Protein 6I6M (pdb70)

B-factor: mean 17.36, std 9.12, range [6.07, 69.76]

GO terms:
  GO:0008168 methyltransferase activity (F, IDA)
  GO:0009708 benzyl isoquinoline alkaloid biosynthetic process (P, IDA)
  GO:0030762 tetrahydrocolumbamine 2-O-methyltransferase activity (F, EXP)
  GO:0030777 (S)-scoulerine 9-O-methyltransferase activity (F, EXP)

CATH classification: 3.40.50.150

Radius of gyration: 28.31 Å; Cα contacts (8 Å, |Δi|>4): 1415; chains: 2; bounding box: 84×46×71 Å

Structure (mmCIF, N/CA/C/O backbone):
data_6I6M
#
_entry.id   6I6M
#
_cell.length_a   68.868
_cell.length_b   76.617
_cell.length_c   77.158
_cell.angle_alpha   90.00
_cell.angle_beta   101.55
_cell.angle_gamma   90.00
#
_symmetry.space_group_name_H-M   'P 1 21 1'
#
loop_
_entity.id
_entity.type
_entity.pdbx_description
1 polymer 'O-methyltransferase 1'
2 non-polymer (13aS)-3,10-dimethoxy-5,8,13,13a-tetrahydro-6H-isoquino[3,2-a]isoquinoline-2,9-diol
3 non-polymer S-ADENOSYL-L-HOMOCYSTEINE
4 water water
#
loop_
_atom_site.group_PDB
_atom_site.id
_atom_site.type_symbol
_atom_site.label_atom_id
_atom_site.label_alt_id
_atom_site.label_comp_id
_atom_site.label_asym_id
_atom_site.label_entity_id
_atom_site.label_seq_id
_atom_site.pdbx_PDB_ins_code
_atom_site.Cartn_x
_atom_site.Cartn_y
_atom_site.Cartn_z
_atom_site.occupancy
_atom_site.B_iso_or_equiv
_atom_site.auth_seq_id
_atom_site.auth_comp_id
_atom_site.auth_asym_id
_atom_site.auth_atom_id
_atom_site.pdbx_PDB_model_num
ATOM 1 N N A VAL A 1 36 ? -8.705 6.264 42.132 0.30 39.99 33 VAL A N 1
ATOM 2 N N B VAL A 1 36 ? -8.716 6.165 42.189 0.30 25.63 33 VAL A N 1
ATOM 3 C CA A VAL A 1 36 ? -8.909 5.523 40.860 0.30 37.84 33 VAL A CA 1
ATOM 4 C CA B VAL A 1 36 ? -8.924 5.459 40.912 0.30 24.69 33 VAL A CA 1
ATOM 5 C C A VAL A 1 36 ? -10.235 4.763 40.926 0.50 39.42 33 VAL A C 1
ATOM 6 C C B VAL A 1 36 ? -10.268 4.726 40.939 0.50 29.31 33 VAL A C 1
ATOM 7 O O A VAL A 1 36 ? -10.485 4.097 41.964 0.50 56.35 33 VAL A O 1
ATOM 8 O O B VAL A 1 36 ? -10.613 4.064 41.961 0.50 27.33 33 VAL A O 1
ATOM 15 N N . CYS A 1 37 ? -11.005 4.804 39.830 1.00 30.48 34 CYS A N 1
ATOM 16 C CA . CYS A 1 37 ? -12.302 4.128 39.692 1.00 22.27 34 CYS A CA 1
ATOM 17 C C . CYS A 1 37 ? -12.185 3.030 38.617 1.00 15.65 34 CYS A C 1
ATOM 18 O O . CYS A 1 37 ? -11.953 3.338 37.406 1.00 16.70 34 CYS A O 1
ATOM 21 N N . TYR A 1 38 ? -12.435 1.762 38.996 1.00 14.79 35 TYR A N 1
ATOM 22 C CA . TYR A 1 38 ? -12.421 0.656 38.000 1.00 12.77 35 TYR A CA 1
ATOM 23 C C . TYR A 1 38 ? -13.318 1.026 36.799 1.00 12.23 35 TYR A C 1
ATOM 24 O O . TYR A 1 38 ? -12.907 0.751 35.659 1.00 12.57 35 TYR A O 1
ATOM 33 N N . LEU A 1 39 ? -14.556 1.526 37.022 1.00 12.71 36 LEU A N 1
ATOM 34 C CA . LEU A 1 39 ? -15.554 1.721 35.935 1.00 13.29 36 LEU A CA 1
ATOM 35 C C . LEU A 1 39 ? -15.316 3.010 35.118 1.00 14.25 36 LEU A C 1
ATOM 36 O O . LEU A 1 39 ? -16.024 3.232 34.160 1.00 15.95 36 LEU A O 1
ATOM 41 N N A SER A 1 40 ? -14.301 3.780 35.466 0.50 14.88 37 SER A N 1
ATOM 42 N N B SER A 1 40 ? -14.271 3.783 35.399 0.50 15.69 37 SER A N 1
ATOM 43 C CA A SER A 1 40 ? -13.747 4.790 34.540 0.50 16.75 37 SER A CA 1
ATOM 44 C CA B SER A 1 40 ? -13.779 4.806 34.437 0.50 18.31 37 SER A CA 1
ATOM 45 C C A SER A 1 40 ? -12.706 4.092 33.648 0.50 15.03 37 SER A C 1
ATOM 46 C C B SER A 1 40 ? -12.609 4.197 33.632 0.50 16.34 37 SER A C 1
ATOM 47 O O A SER A 1 40 ? -12.770 4.204 32.377 0.50 19.04 37 SER A O 1
ATOM 48 O O B SER A 1 40 ? -12.499 4.435 32.360 0.50 16.16 37 SER A O 1
ATOM 53 N N . GLU A 1 41 ? -11.780 3.366 34.264 1.00 13.67 38 GLU A N 1
ATOM 54 C CA . GLU A 1 41 ? -10.636 2.751 33.539 1.00 13.32 38 GLU A CA 1
ATOM 55 C C . GLU A 1 41 ? -11.057 1.605 32.605 1.00 12.23 38 GLU A C 1
ATOM 56 O O . GLU A 1 41 ? -10.290 1.323 31.628 1.00 13.85 38 GLU A O 1
ATOM 62 N N . THR A 1 42 ? -12.220 0.983 32.806 1.00 11.77 39 THR A N 1
ATOM 63 C CA . THR A 1 42 ? -12.717 -0.015 31.827 1.00 11.57 39 THR A CA 1
ATOM 64 C C . THR A 1 42 ? -12.796 0.601 30.421 1.00 11.03 39 THR A C 1
ATOM 65 O O . THR A 1 42 ? -12.574 -0.108 29.411 1.00 11.41 39 THR A O 1
ATOM 69 N N . ALA A 1 43 ? -13.190 1.878 30.311 1.00 10.95 40 ALA A N 1
ATOM 70 C CA . ALA A 1 43 ? -13.330 2.550 29.005 1.00 12.29 40 ALA A CA 1
ATOM 71 C C . ALA A 1 43 ? -11.934 2.763 28.384 1.00 11.53 40 ALA A C 1
ATOM 72 O O . ALA A 1 43 ? -11.672 2.409 27.187 1.00 15.31 40 ALA A O 1
ATOM 74 N N . ASN A 1 44 ? -11.001 3.262 29.166 1.00 11.37 41 ASN A N 1
ATOM 75 C CA . ASN A 1 44 ? -9.647 3.597 28.653 1.00 11.76 41 ASN A CA 1
ATOM 76 C C . ASN A 1 44 ? -8.945 2.321 28.153 1.00 11.13 41 ASN A C 1
ATOM 77 O O . ASN A 1 44 ? -8.306 2.349 27.104 1.00 15.05 41 ASN A O 1
ATOM 82 N N . LEU A 1 45 ? -8.996 1.254 28.938 1.00 10.30 42 LEU A N 1
ATOM 83 C CA . LEU A 1 45 ? -8.251 0.016 28.626 1.00 10.61 42 LEU A CA 1
ATOM 84 C C . LEU A 1 45 ? -9.013 -0.883 27.627 1.00 9.73 42 LEU A C 1
ATOM 85 O O . LEU A 1 45 ? -8.386 -1.532 26.751 1.00 10.47 42 LEU A O 1
ATOM 90 N N . GLY A 1 46 ? -10.351 -0.953 27.736 1.00 9.36 43 GLY A N 1
ATOM 91 C CA . GLY A 1 46 ? -11.094 -1.898 26.902 1.00 9.72 43 GLY A CA 1
ATOM 92 C C . GLY A 1 46 ? -11.226 -1.500 25.453 1.00 9.85 43 GLY A C 1
ATOM 93 O O . GLY A 1 46 ? -11.466 -2.372 24.584 1.00 10.25 43 GLY A O 1
ATOM 94 N N . LYS A 1 47 ? -11.031 -0.211 25.122 1.00 9.93 44 LYS A N 1
ATOM 95 C CA . LYS A 1 47 ? -11.109 0.237 23.711 1.00 10.11 44 LYS A CA 1
ATOM 96 C C . LYS A 1 47 ? -9.851 -0.143 22.933 1.00 9.49 44 LYS A C 1
ATOM 97 O O . LYS A 1 47 ? -9.869 -0.072 21.688 1.00 9.83 44 LYS A O 1
ATOM 103 N N . LEU A 1 48 ? -8.745 -0.501 23.618 1.00 9.81 45 LEU A N 1
ATOM 104 C CA . LEU A 1 48 ? -7.429 -0.640 22.926 1.00 9.09 45 LEU A CA 1
ATOM 105 C C . LEU A 1 48 ? -7.494 -1.738 21.845 1.00 8.83 45 LEU A C 1
ATOM 106 O O . LEU A 1 48 ? -6.936 -1.522 20.733 1.00 9.49 45 LEU A O 1
ATOM 111 N N . ILE A 1 49 ? -8.123 -2.908 22.128 1.00 9.14 46 ILE A N 1
ATOM 112 C CA . ILE A 1 49 ? -8.193 -3.985 21.090 1.00 9.37 46 ILE A CA 1
ATOM 113 C C . ILE A 1 49 ? -9.233 -3.626 20.025 1.00 9.27 46 ILE A C 1
ATOM 114 O O . ILE A 1 49 ? -9.145 -4.058 18.845 1.00 10.46 46 ILE A O 1
ATOM 119 N N . CYS A 1 50 ? -10.300 -2.892 20.435 1.00 9.41 47 CYS A N 1
ATOM 120 C CA . CYS A 1 50 ? -11.462 -2.653 19.547 1.00 9.25 47 CYS A CA 1
ATOM 121 C C . CYS A 1 50 ? -11.112 -1.698 18.395 1.00 9.00 47 CYS A C 1
ATOM 122 O O . CYS A 1 50 ? -11.502 -1.958 17.223 1.00 10.46 47 CYS A O 1
ATOM 125 N N . ILE A 1 51 ? -10.406 -0.590 18.695 1.00 9.57 48 ILE A N 1
ATOM 126 C CA . ILE A 1 51 ? -10.152 0.465 17.670 1.00 9.57 48 ILE A CA 1
ATOM 127 C C . ILE A 1 51 ? -9.409 -0.107 16.438 1.00 9.46 48 ILE A C 1
ATOM 128 O O . ILE A 1 51 ? -9.837 0.113 15.310 1.00 9.68 48 ILE A O 1
ATOM 133 N N . PRO A 1 52 ? -8.255 -0.823 16.586 1.00 9.36 49 PRO A N 1
ATOM 134 C CA . PRO A 1 52 ? -7.548 -1.317 15.399 1.00 9.33 49 PRO A CA 1
ATOM 135 C C . PRO A 1 52 ? -8.379 -2.283 14.572 1.00 9.12 49 PRO A C 1
ATOM 136 O O . PRO A 1 52 ? -8.226 -2.342 13.343 1.00 9.57 49 PRO A O 1
ATOM 140 N N . MET A 1 53 ? -9.202 -3.132 15.217 1.00 9.53 50 MET A N 1
ATOM 141 C CA . MET A 1 53 ? -10.008 -4.138 14.469 1.00 9.42 50 MET A CA 1
ATOM 142 C C . MET A 1 53 ? -11.173 -3.447 13.715 1.00 8.80 50 MET A C 1
ATOM 143 O O . MET A 1 53 ? -11.511 -3.849 12.575 1.00 9.47 50 MET A O 1
ATOM 148 N N . ALA A 1 54 ? -11.772 -2.393 14.308 1.00 9.14 51 ALA A N 1
ATOM 149 C CA . ALA A 1 54 ? -12.775 -1.582 13.585 1.00 8.94 51 ALA A CA 1
ATOM 150 C C . ALA A 1 54 ? -12.114 -0.876 12.399 1.00 8.96 51 ALA A C 1
ATOM 151 O O . ALA A 1 54 ? -12.708 -0.776 11.309 1.00 9.17 51 ALA A O 1
ATOM 153 N N . LEU A 1 55 ? -10.900 -0.342 12.612 1.00 8.77 52 LEU A N 1
ATOM 154 C CA . LEU A 1 55 ? -10.165 0.354 11.516 1.00 8.50 52 LEU A CA 1
ATOM 155 C C . LEU A 1 55 ? -9.869 -0.629 10.366 1.00 8.15 52 LEU A C 1
ATOM 156 O O . LEU A 1 55 ? -10.089 -0.291 9.186 1.00 9.16 52 LEU A O 1
ATOM 161 N N . ARG A 1 56 ? -9.408 -1.860 10.667 1.00 8.77 53 ARG A N 1
ATOM 162 C CA . ARG A 1 56 ? -9.136 -2.849 9.608 1.00 8.63 53 ARG A CA 1
ATOM 163 C C . ARG A 1 56 ? -10.419 -3.135 8.813 1.00 8.98 53 ARG A C 1
ATOM 164 O O . ARG A 1 56 ? -10.361 -3.169 7.585 1.00 9.42 53 ARG A O 1
ATOM 172 N N . ALA A 1 57 ? -11.565 -3.330 9.504 1.00 8.41 54 ALA A N 1
ATOM 173 C CA . ALA A 1 57 ? -12.836 -3.614 8.794 1.00 9.02 54 ALA A CA 1
ATOM 174 C C . ALA A 1 57 ? -13.182 -2.441 7.854 1.00 8.98 54 ALA A C 1
ATOM 175 O O . ALA A 1 57 ? -13.594 -2.676 6.706 1.00 9.67 54 ALA A O 1
ATOM 177 N N . ALA A 1 58 ? -13.052 -1.207 8.348 1.00 8.67 55 ALA A N 1
ATOM 178 C CA . ALA A 1 58 ? -13.394 -0.023 7.533 1.00 9.23 55 ALA A CA 1
ATOM 179 C C . ALA A 1 58 ? -12.485 0.072 6.284 1.00 9.14 55 ALA A C 1
ATOM 180 O O . ALA A 1 58 ? -12.957 0.410 5.188 1.00 10.43 55 ALA A O 1
ATOM 182 N N . MET A 1 59 ? -11.166 -0.217 6.441 1.00 9.18 56 MET A N 1
ATOM 183 C CA . MET A 1 59 ? -10.251 -0.243 5.270 1.00 9.93 56 MET A CA 1
ATOM 184 C C . MET A 1 59 ? -10.695 -1.371 4.297 1.00 11.23 56 MET A C 1
ATOM 185 O O . MET A 1 59 ? -10.731 -1.134 3.079 1.00 12.81 56 MET A O 1
ATOM 190 N N . GLU A 1 60 ? -10.974 -2.594 4.780 1.00 10.71 57 GLU A N 1
ATOM 191 C CA . GLU A 1 60 ? -11.349 -3.713 3.870 1.00 11.99 57 GLU A CA 1
ATOM 192 C C . GLU A 1 60 ? -12.658 -3.435 3.110 1.00 12.38 57 GLU A C 1
ATOM 193 O O . GLU A 1 60 ? -12.817 -3.879 1.978 1.00 16.73 57 GLU A O 1
ATOM 199 N N . LEU A 1 61 ? -13.556 -2.642 3.729 1.00 11.43 58 LEU A N 1
ATOM 200 C CA . LEU A 1 61 ? -14.846 -2.220 3.119 1.00 12.17 58 LEU A CA 1
ATOM 201 C C . LEU A 1 61 ? -14.696 -0.949 2.268 1.00 14.50 58 LEU A C 1
ATOM 202 O O . LEU A 1 61 ? -15.706 -0.490 1.691 1.00 16.03 58 LEU A O 1
ATOM 207 N N . ASN A 1 62 ? -13.497 -0.385 2.156 1.00 12.82 59 ASN A N 1
ATOM 208 C CA A ASN A 1 62 ? -13.123 0.840 1.368 0.50 14.39 59 ASN A CA 1
ATOM 209 C CA B ASN A 1 62 ? -13.247 0.805 1.261 0.50 12.77 59 ASN A CA 1
ATOM 210 C C . ASN A 1 62 ? -13.956 2.082 1.762 1.00 11.90 59 ASN A C 1
ATOM 211 O O . ASN A 1 62 ? -14.287 2.958 0.963 1.00 12.64 59 ASN A O 1
ATOM 220 N N . VAL A 1 63 ? -14.212 2.182 3.068 1.00 10.31 60 VAL A N 1
ATOM 221 C CA . VAL A 1 63 ? -15.096 3.263 3.590 1.00 9.42 60 VAL A CA 1
ATOM 222 C C . VAL A 1 63 ? -14.514 4.647 3.300 1.00 8.99 60 VAL A C 1
ATOM 223 O O . VAL A 1 63 ? -15.283 5.568 2.932 1.00 10.00 60 VAL A O 1
ATOM 227 N N . PHE A 1 64 ? -13.218 4.841 3.492 1.00 9.50 61 PHE A N 1
ATOM 228 C CA . PHE A 1 64 ? -12.621 6.185 3.392 1.00 10.52 61 PHE A CA 1
ATOM 229 C C . PHE A 1 64 ? -12.684 6.667 1.905 1.00 10.49 61 PHE A C 1
ATOM 230 O O . PHE A 1 64 ? -13.060 7.825 1.666 1.00 12.55 61 PHE A O 1
ATOM 238 N N . GLN A 1 65 ? -12.300 5.809 0.948 1.00 12.14 62 GLN A N 1
ATOM 239 C CA . GLN A 1 65 ? -12.382 6.145 -0.524 1.00 11.96 62 GLN A CA 1
ATOM 240 C C . GLN A 1 65 ? -13.875 6.417 -0.876 1.00 11.84 62 GLN A C 1
ATOM 241 O O . GLN A 1 65 ? -14.151 7.364 -1.642 1.00 13.52 62 GLN A O 1
ATOM 247 N N . LEU A 1 66 ? -14.837 5.645 -0.348 1.00 12.42 63 LEU A N 1
ATOM 248 C CA . LEU A 1 66 ? -16.278 5.828 -0.683 1.00 11.36 63 LEU A CA 1
ATOM 249 C C . LEU A 1 66 ? -16.727 7.189 -0.190 1.00 11.86 63 LEU A C 1
ATOM 250 O O . LEU A 1 66 ? -17.407 7.884 -1.005 1.00 13.78 63 LEU A O 1
ATOM 255 N N . ILE A 1 67 ? -16.372 7.609 1.045 1.00 11.67 64 ILE A N 1
ATOM 256 C CA . ILE A 1 67 ? -16.706 8.974 1.510 1.00 12.67 64 ILE A CA 1
ATOM 257 C C . ILE A 1 67 ? -16.062 9.995 0.526 1.00 13.09 64 ILE A C 1
ATOM 258 O O . ILE A 1 67 ? -16.749 10.923 0.039 1.00 14.34 64 ILE A O 1
ATOM 263 N N . SER A 1 68 ? -14.787 9.808 0.163 1.00 13.19 65 SER A N 1
ATOM 264 C CA . SER A 1 68 ? -14.007 10.770 -0.681 1.00 12.07 65 SER A CA 1
ATOM 265 C C . SER A 1 68 ? -14.686 10.976 -2.070 1.00 13.84 65 SER A C 1
ATOM 266 O O . SER A 1 68 ? -14.590 12.062 -2.632 1.00 14.83 65 SER A O 1
ATOM 269 N N . LYS A 1 69 ? -15.366 9.968 -2.632 1.00 13.69 66 LYS A N 1
ATOM 270 C CA . LYS A 1 69 ? -16.015 10.068 -3.958 1.00 14.70 66 LYS A CA 1
ATOM 271 C C . LYS A 1 69 ? -17.266 10.965 -3.931 1.00 15.66 66 LYS A C 1
ATOM 272 O O . LYS A 1 69 ? -17.694 11.377 -5.013 1.00 18.43 66 LYS A O 1
ATOM 278 N N . PHE A 1 70 ? -17.806 11.301 -2.777 1.00 13.48 67 PHE A N 1
ATOM 279 C CA . PHE A 1 70 ? -18.843 12.358 -2.621 1.00 14.79 67 PHE A CA 1
ATOM 280 C C . PHE A 1 70 ? -18.198 13.767 -2.625 1.00 16.20 67 PHE A C 1
ATOM 281 O O . PHE A 1 70 ? -18.904 14.791 -2.655 1.00 20.66 67 PHE A O 1
ATOM 289 N N . GLY A 1 71 ? -16.872 13.841 -2.559 1.00 17.50 68 GLY A N 1
ATOM 290 C CA . GLY A 1 71 ? -16.064 15.073 -2.357 1.00 15.24 68 GLY A CA 1
ATOM 291 C C . GLY A 1 71 ? -15.236 14.927 -1.084 1.00 14.59 68 GLY A C 1
ATOM 292 O O . GLY A 1 71 ? -15.702 14.342 -0.082 1.00 15.27 68 GLY A O 1
ATOM 293 N N . THR A 1 72 ? -13.997 15.426 -1.072 1.00 15.03 69 THR A N 1
ATOM 294 C CA . THR A 1 72 ? -13.097 15.264 0.113 1.00 13.37 69 THR A CA 1
ATOM 295 C C . THR A 1 72 ? -13.630 15.965 1.386 1.00 14.92 69 THR A C 1
ATOM 296 O O . THR A 1 72 ? -13.330 15.460 2.506 1.00 17.70 69 THR A O 1
ATOM 300 N N . ASP A 1 73 ? -14.465 17.023 1.218 1.00 15.16 70 ASP A N 1
ATOM 301 C CA . ASP A 1 73 ? -15.113 17.780 2.343 1.00 15.43 70 ASP A CA 1
ATOM 302 C C . ASP A 1 73 ? -16.501 17.200 2.711 1.00 12.21 70 ASP A C 1
ATOM 303 O O . ASP A 1 73 ? -17.209 17.776 3.586 1.00 14.42 70 ASP A O 1
ATOM 308 N N . ALA A 1 74 ? -16.935 16.167 2.031 1.00 12.18 71 ALA A N 1
ATOM 309 C CA . ALA A 1 74 ? -18.311 15.672 2.216 1.00 11.81 71 ALA A CA 1
ATOM 310 C C . ALA A 1 74 ? -18.516 15.045 3.590 1.00 10.80 71 ALA A C 1
ATOM 311 O O . ALA A 1 74 ? -17.604 14.467 4.217 1.00 14.40 71 ALA A O 1
ATOM 313 N N A LYS A 1 75 ? -19.760 15.167 4.059 0.50 11.71 72 LYS A N 1
ATOM 314 N N B LYS A 1 75 ? -19.752 15.113 4.094 0.50 11.30 72 LYS A N 1
ATOM 315 C CA A LYS A 1 75 ? -20.290 14.542 5.291 0.50 10.82 72 LYS A CA 1
ATOM 316 C CA B LYS A 1 75 ? -20.172 14.505 5.384 0.50 10.26 72 LYS A CA 1
ATOM 317 C C A LYS A 1 75 ? -21.444 13.640 4.848 0.50 12.31 72 LYS A C 1
ATOM 318 C C B LYS A 1 75 ? -21.433 13.672 5.083 0.50 10.75 72 LYS A C 1
ATOM 319 O O A LYS A 1 75 ? -22.405 14.142 4.172 0.50 13.30 72 LYS A O 1
ATOM 320 O O B LYS A 1 75 ? -22.462 14.284 4.759 0.50 11.58 72 LYS A O 1
ATOM 331 N N . VAL A 1 76 ? -21.323 12.329 5.081 1.00 10.29 73 VAL A N 1
ATOM 332 C CA . VAL A 1 76 ? -22.328 11.392 4.513 1.00 11.96 73 VAL A CA 1
ATOM 333 C C . VAL A 1 76 ? -22.704 10.316 5.525 1.00 11.86 73 VAL A C 1
ATOM 334 O O . VAL A 1 76 ? -21.924 9.933 6.421 1.00 11.17 73 VAL A O 1
ATOM 338 N N . SER A 1 77 ? -23.933 9.844 5.415 1.00 11.44 74 SER A N 1
ATOM 339 C CA . SER A 1 77 ? -24.475 8.826 6.362 1.00 12.40 74 SER A CA 1
ATOM 340 C C . SER A 1 77 ? -23.970 7.410 6.066 1.00 10.45 74 SER A C 1
ATOM 341 O O . SER A 1 77 ? -23.540 7.104 4.922 1.00 10.76 74 SER A O 1
ATOM 344 N N . ALA A 1 78 ? -24.147 6.519 7.041 1.00 11.46 75 ALA A N 1
ATOM 345 C CA . ALA A 1 78 ? -23.870 5.082 6.822 1.00 11.97 75 ALA A CA 1
ATOM 346 C C . ALA A 1 78 ? -24.692 4.524 5.660 1.00 11.10 75 ALA A C 1
ATOM 347 O O . ALA A 1 78 ? -24.149 3.714 4.869 1.00 11.79 75 ALA A O 1
ATOM 349 N N . SER A 1 79 ? -25.976 4.899 5.548 1.00 11.57 76 SER A N 1
ATOM 350 C CA A SER A 1 79 ? -26.779 4.371 4.392 0.50 12.41 76 SER A CA 1
ATOM 351 C CA B SER A 1 79 ? -26.814 4.444 4.394 0.50 12.80 76 SER A CA 1
ATOM 352 C C . SER A 1 79 ? -26.244 4.871 3.011 1.00 11.81 76 SER A C 1
ATOM 353 O O . SER A 1 79 ? -26.232 4.102 2.061 1.00 12.54 76 SER A O 1
ATOM 358 N N . GLU A 1 80 ? -25.808 6.127 2.931 1.00 12.33 77 GLU A N 1
ATOM 359 C CA . GLU A 1 80 ? -25.233 6.679 1.677 1.00 12.78 77 GLU A CA 1
ATOM 360 C C . GLU A 1 80 ? -23.946 5.889 1.359 1.00 11.87 77 GLU A C 1
ATOM 361 O O . GLU A 1 80 ? -23.731 5.533 0.212 1.00 13.55 77 GLU A O 1
ATOM 367 N N . ILE A 1 81 ? -23.088 5.633 2.334 1.00 10.57 78 ILE A N 1
ATOM 368 C CA . ILE A 1 81 ? -21.833 4.866 2.106 1.00 11.29 78 ILE A CA 1
ATOM 369 C C . ILE A 1 81 ? -22.172 3.429 1.648 1.00 11.15 78 ILE A C 1
ATOM 370 O O . ILE A 1 81 ? -21.613 2.919 0.662 1.00 12.53 78 ILE A O 1
ATOM 375 N N . ALA A 1 82 ? -23.094 2.758 2.363 1.00 11.41 79 ALA A N 1
ATOM 376 C CA . ALA A 1 82 ? -23.484 1.372 2.017 1.00 12.32 79 ALA A CA 1
ATOM 377 C C . ALA A 1 82 ? -24.074 1.271 0.598 1.00 11.89 79 ALA A C 1
ATOM 378 O O . ALA A 1 82 ? -23.925 0.233 -0.059 1.00 13.33 79 ALA A O 1
ATOM 380 N N . SER A 1 83 ? -24.766 2.329 0.128 1.00 12.97 80 SER A N 1
ATOM 381 C CA . SER A 1 83 ? -25.396 2.331 -1.209 1.00 14.01 80 SER A CA 1
ATOM 382 C C . SER A 1 83 ? -24.342 2.181 -2.328 1.00 14.79 80 SER A C 1
ATOM 383 O O . SER A 1 83 ? -24.711 1.791 -3.466 1.00 17.54 80 SER A O 1
ATOM 386 N N . LYS A 1 84 ? -23.080 2.464 -2.028 1.00 14.18 81 LYS A N 1
ATOM 387 C CA . LYS A 1 84 ? -21.926 2.368 -2.963 1.00 15.47 81 LYS A CA 1
ATOM 388 C C . LYS A 1 84 ? -21.143 1.059 -2.820 1.00 16.11 81 LYS A C 1
ATOM 389 O O . LYS A 1 84 ? -20.065 0.941 -3.455 1.00 21.17 81 LYS A O 1
ATOM 395 N N . MET A 1 85 ? -21.623 0.129 -2.012 1.00 15.06 82 MET A N 1
ATOM 396 C CA . MET A 1 85 ? -21.019 -1.204 -1.828 1.00 15.01 82 MET A CA 1
ATOM 397 C C . MET A 1 85 ? -21.940 -2.219 -2.548 1.00 17.69 82 MET A C 1
ATOM 398 O O . MET A 1 85 ? -22.977 -2.672 -2.009 1.00 17.44 82 MET A O 1
ATOM 403 N N . PRO A 1 86 ? -21.626 -2.679 -3.766 1.00 20.23 83 PRO A N 1
ATOM 404 C CA . PRO A 1 86 ? -22.474 -3.689 -4.415 1.00 19.69 83 PRO A CA 1
ATOM 405 C C . PRO A 1 86 ? -22.682 -4.986 -3.609 1.00 18.88 83 PRO A C 1
ATOM 406 O O . PRO A 1 86 ? -23.735 -5.587 -3.757 1.00 20.22 83 PRO A O 1
ATOM 410 N N . ASN A 1 87 ? -21.753 -5.369 -2.747 1.00 17.71 84 ASN A N 1
ATOM 411 C CA . ASN A 1 87 ? -21.861 -6.597 -1.950 1.00 20.60 84 ASN A CA 1
ATOM 412 C C . ASN A 1 87 ? -22.991 -6.470 -0.924 1.00 20.21 84 ASN A C 1
ATOM 413 O O . ASN A 1 87 ? -23.414 -7.540 -0.436 1.00 26.01 84 ASN A O 1
ATOM 418 N N . ALA A 1 88 ? -23.331 -5.241 -0.486 1.00 16.81 85 ALA A N 1
ATOM 419 C CA . ALA A 1 88 ? -24.354 -4.996 0.556 1.00 18.87 85 ALA A CA 1
ATOM 420 C C . ALA A 1 88 ? -25.769 -4.823 -0.050 1.00 16.70 85 ALA A C 1
ATOM 421 O O . ALA A 1 88 ? -26.742 -4.615 0.721 1.00 18.85 85 ALA A O 1
ATOM 423 N N . LYS A 1 89 ? -25.958 -4.919 -1.361 1.00 16.81 86 LYS A N 1
ATOM 424 C CA . LYS A 1 89 ? -27.204 -4.427 -1.963 1.00 17.67 86 LYS A CA 1
ATOM 425 C C . LYS A 1 89 ? -28.424 -5.276 -1.623 1.00 17.59 86 LYS A C 1
ATOM 426 O O . LYS A 1 89 ? -29.557 -4.747 -1.789 1.00 18.96 86 LYS A O 1
ATOM 432 N N . ASN A 1 90 ? -28.257 -6.515 -1.190 1.00 19.04 87 ASN A N 1
ATOM 433 C CA . ASN A 1 90 ? -29.383 -7.390 -0.756 1.00 18.20 87 ASN A CA 1
ATOM 434 C C . ASN A 1 90 ? -29.396 -7.593 0.765 1.00 18.43 87 ASN A C 1
ATOM 435 O O . ASN A 1 90 ? -30.035 -8.599 1.242 1.00 19.61 87 ASN A O 1
ATOM 440 N N . ASN A 1 91 ? -28.777 -6.683 1.536 1.00 17.46 88 ASN A N 1
ATOM 441 C CA . ASN A 1 91 ? -28.657 -6.729 3.006 1.00 14.48 88 ASN A CA 1
ATOM 442 C C . ASN A 1 91 ? -29.344 -5.492 3.591 1.00 12.85 88 ASN A C 1
ATOM 443 O O . ASN A 1 91 ? -28.680 -4.464 3.826 1.00 12.02 88 ASN A O 1
ATOM 448 N N . PRO A 1 92 ? -30.652 -5.570 3.941 1.00 12.07 89 PRO A N 1
ATOM 449 C CA . PRO A 1 92 ? -31.338 -4.411 4.532 1.00 10.96 89 PRO A CA 1
ATOM 450 C C . PRO A 1 92 ? -30.645 -3.873 5.791 1.00 11.53 89 PRO A C 1
ATOM 451 O O . PRO A 1 92 ? -30.713 -2.655 6.042 1.00 12.49 89 PRO A O 1
ATOM 455 N N . GLU A 1 93 ? -29.983 -4.750 6.558 1.00 11.39 90 GLU A N 1
ATOM 456 C CA . GLU A 1 93 ? -29.341 -4.357 7.829 1.00 13.14 90 GLU A CA 1
ATOM 457 C C . GLU A 1 93 ? -27.898 -3.839 7.657 1.00 12.52 90 GLU A C 1
ATOM 458 O O . GLU A 1 93 ? -27.279 -3.436 8.666 1.00 12.31 90 GLU A O 1
ATOM 464 N N . ALA A 1 94 ? -27.337 -3.799 6.448 1.00 11.02 91 ALA A N 1
ATOM 465 C CA . ALA A 1 94 ? -25.916 -3.412 6.260 1.00 10.88 91 ALA A CA 1
ATOM 466 C C . ALA A 1 94 ? -25.588 -2.041 6.849 1.00 10.78 91 ALA A C 1
ATOM 467 O O . ALA A 1 94 ? -24.553 -1.902 7.523 1.00 11.33 91 ALA A O 1
ATOM 469 N N . ALA A 1 95 ? -26.436 -1.021 6.591 1.00 10.83 92 ALA A N 1
ATOM 470 C CA . ALA A 1 95 ? -26.106 0.335 7.045 1.00 11.38 92 ALA A CA 1
ATOM 471 C C . ALA A 1 95 ? -26.093 0.422 8.573 1.00 9.90 92 ALA A C 1
ATOM 472 O O . ALA A 1 95 ? -25.243 1.165 9.108 1.00 10.86 92 ALA A O 1
ATOM 474 N N . MET A 1 96 ? -27.024 -0.268 9.250 1.00 9.84 93 MET A N 1
ATOM 475 C CA . MET A 1 96 ? -27.030 -0.209 10.733 1.00 10.34 93 MET A CA 1
ATOM 476 C C . MET A 1 96 ? -25.766 -0.870 11.320 1.00 9.74 93 MET A C 1
ATOM 477 O O . MET A 1 96 ? -25.182 -0.317 12.306 1.00 10.73 93 MET A O 1
ATOM 482 N N . TYR A 1 97 ? -25.334 -1.992 10.741 1.00 9.80 94 TYR A N 1
ATOM 483 C CA . TYR A 1 97 ? -24.057 -2.600 11.200 1.00 10.11 94 TYR A CA 1
ATOM 484 C C . TYR A 1 97 ? -22.865 -1.672 10.903 1.00 9.86 94 TYR A C 1
ATOM 485 O O . TYR A 1 97 ? -21.972 -1.465 11.764 1.00 10.94 94 TYR A O 1
ATOM 494 N N . LEU A 1 98 ? -22.852 -1.098 9.695 1.00 9.99 95 LEU A N 1
ATOM 495 C CA . LEU A 1 98 ? -21.763 -0.168 9.304 1.00 10.56 95 LEU A CA 1
ATOM 496 C C . LEU A 1 98 ? -21.704 1.006 10.278 1.00 10.92 95 LEU A C 1
ATOM 497 O O . LEU A 1 98 ? -20.597 1.399 10.746 1.00 11.26 95 LEU A O 1
ATOM 502 N N . ASP A 1 99 ? -22.867 1.588 10.606 1.00 10.87 96 ASP A N 1
ATOM 503 C CA . ASP A 1 99 ? -22.926 2.720 11.542 1.00 10.73 96 ASP A CA 1
ATOM 504 C C . ASP A 1 99 ? -22.268 2.360 12.893 1.00 10.20 96 ASP A C 1
ATOM 505 O O . ASP A 1 99 ? -21.660 3.244 13.549 1.00 11.23 96 ASP A O 1
ATOM 510 N N . ARG A 1 100 ? -22.496 1.145 13.386 1.00 10.35 97 ARG A N 1
ATOM 511 C CA . ARG A 1 100 ? -21.916 0.713 14.668 1.00 10.44 97 ARG A CA 1
ATOM 512 C C . ARG A 1 100 ? -20.379 0.635 14.592 1.00 10.77 97 ARG A C 1
ATOM 513 O O . ARG A 1 100 ? -19.716 0.931 15.598 1.00 12.51 97 ARG A O 1
ATOM 521 N N . ILE A 1 101 ? -19.803 0.274 13.438 1.00 10.49 98 ILE A N 1
ATOM 522 C CA . ILE A 1 101 ? -18.332 0.337 13.250 1.00 10.55 98 ILE A CA 1
ATOM 523 C C . ILE A 1 101 ? -17.882 1.810 13.209 1.00 11.28 98 ILE A C 1
ATOM 524 O O . ILE A 1 101 ? -16.903 2.217 13.922 1.00 12.19 98 ILE A O 1
ATOM 529 N N . LEU A 1 102 ? -18.556 2.620 12.383 1.00 10.16 99 LEU A N 1
ATOM 530 C CA . LEU A 1 102 ? -18.080 4.009 12.118 1.00 10.86 99 LEU A CA 1
ATOM 531 C C . LEU A 1 102 ? -18.212 4.908 13.360 1.00 10.63 99 LEU A C 1
ATOM 532 O O . LEU A 1 102 ? -17.349 5.784 13.573 1.00 11.64 99 LEU A O 1
ATOM 537 N N . ARG A 1 103 ? -19.233 4.704 14.205 1.00 11.10 100 ARG A N 1
ATOM 538 C CA . ARG A 1 103 ? -19.396 5.582 15.380 1.00 11.20 100 ARG A CA 1
ATOM 539 C C . ARG A 1 103 ? -18.248 5.373 16.366 1.00 10.26 100 ARG A C 1
ATOM 540 O O . ARG A 1 103 ? -17.884 6.324 17.078 1.00 11.75 100 ARG A O 1
ATOM 548 N N . LEU A 1 104 ? -17.674 4.173 16.449 1.00 11.12 101 LEU A N 1
ATOM 549 C CA . LEU A 1 104 ? -16.463 3.974 17.304 1.00 11.47 101 LEU A CA 1
ATOM 550 C C . LEU A 1 104 ? -15.272 4.750 16.697 1.00 10.77 101 LEU A C 1
ATOM 551 O O . LEU A 1 104 ? -14.524 5.434 17.444 1.00 11.75 101 LEU A O 1
ATOM 556 N N . LEU A 1 105 ? -15.077 4.688 15.387 1.00 10.46 102 LEU A N 1
ATOM 557 C CA . LEU A 1 105 ? -13.985 5.459 14.730 1.00 10.98 102 LEU A CA 1
ATOM 558 C C . LEU A 1 105 ? -14.215 6.981 14.870 1.00 10.76 102 LEU A C 1
ATOM 559 O O . LEU A 1 105 ? -13.243 7.743 15.034 1.00 12.29 102 LEU A O 1
ATOM 564 N N . GLY A 1 106 ? -15.477 7.427 14.859 1.00 11.04 103 GLY A N 1
ATOM 565 C CA . GLY A 1 106 ? -15.829 8.830 15.109 1.00 11.98 103 GLY A CA 1
ATOM 566 C C . GLY A 1 106 ? -15.536 9.306 16.529 1.00 12.89 103 GLY A C 1
ATOM 567 O O . GLY A 1 106 ? -15.107 10.464 16.726 1.00 17.89 103 GLY A O 1
ATOM 568 N N . ALA A 1 107 ? -15.632 8.403 17.497 1.00 13.96 104 ALA A N 1
ATOM 569 C CA . ALA A 1 107 ? -15.286 8.688 18.911 1.00 15.87 104 ALA A CA 1
ATOM 570 C C . ALA A 1 107 ? -13.759 8.660 19.133 1.00 15.74 104 ALA A C 1
ATOM 571 O O . ALA A 1 107 ? -13.306 9.195 20.163 1.00 18.75 104 ALA A O 1
ATOM 573 N N . SER A 1 108 ? -12.990 8.171 18.158 1.00 19.08 105 SER A N 1
ATOM 574 C CA . SER A 1 108 ? -11.531 7.920 18.285 1.00 18.16 105 SER A CA 1
ATOM 575 C C . SER A 1 108 ? -10.686 8.793 17.341 1.00 21.78 105 SER A C 1
ATOM 576 O O . SER A 1 108 ? -9.556 8.388 17.081 1.00 27.49 105 SER A O 1
ATOM 579 N N . SER A 1 109 ? -11.246 9.875 16.797 1.00 24.12 106 SER A N 1
ATOM 580 C CA . SER A 1 109 ? -10.599 10.893 15.919 1.00 34.11 106 SER A CA 1
ATOM 581 C C . SER A 1 109 ? -10.169 10.380 14.521 1.00 24.15 106 SER A C 1
ATOM 582 O O . SER A 1 109 ? -9.573 11.139 13.741 1.00 29.04 106 SER A O 1
ATOM 585 N N . ILE A 1 110 ? -10.694 9.257 14.057 1.00 14.93 107 ILE A N 1
ATOM 586 C CA . ILE A 1 110 ? -10.391 8.730 12.697 1.00 14.52 107 ILE A CA 1
ATOM 587 C C . ILE A 1 110 ? -11.439 9.273 11.725 1.00 13.69 107 ILE A C 1
ATOM 588 O O . ILE A 1 110 ? -11.127 9.419 10.544 1.00 19.96 107 ILE A O 1
ATOM 593 N N . LEU A 1 111 ? -12.682 9.512 12.172 1.00 11.17 108 LEU A N 1
ATOM 594 C CA . LEU A 1 111 ? -13.743 10.192 11.386 1.00 10.97 108 LEU A CA 1
ATOM 595 C C . LEU A 1 111 ? -14.307 11.360 12.192 1.00 11.14 108 LEU A C 1
ATOM 596 O O . LEU A 1 111 ? -14.251 11.321 13.431 1.00 12.64 108 LEU A O 1
ATOM 601 N N . SER A 1 112 ? -14.813 12.376 11.492 1.00 11.94 109 SER A N 1
ATOM 602 C CA . SER A 1 112 ? -15.662 13.418 12.120 1.00 13.20 109 SER A CA 1
ATOM 603 C C . SER A 1 112 ? -17.104 12.896 12.179 1.00 13.71 109 SER A C 1
ATOM 604 O O . SER A 1 112 ? -17.492 12.139 11.263 1.00 14.76 109 SER A O 1
ATOM 607 N N . VAL A 1 113 ? -17.880 13.322 13.169 1.00 14.47 110 VAL A N 1
ATOM 608 C CA . VAL A 1 113 ? -19.321 12.974 13.319 1.00 16.23 110 VAL A CA 1
ATOM 609 C C . VAL A 1 113 ? -20.127 14.247 13.494 1.00 17.65 110 VAL A C 1
ATOM 610 O O . VAL A 1 113 ? -19.737 15.092 14.323 1.00 21.60 110 VAL A O 1
ATOM 614 N N . SER A 1 114 ? -21.239 14.351 12.786 1.00 16.66 111 SER A N 1
ATOM 615 C CA . SER A 1 114 ? -22.128 15.528 12.856 1.00 19.95 111 SER A CA 1
ATOM 616 C C . SER A 1 114 ? -23.584 15.129 12.654 1.00 20.25 111 SER A C 1
ATOM 617 O O . SER A 1 114 ? -23.903 14.050 12.207 1.00 16.73 111 SER A O 1
ATOM 620 N N . THR A 1 115 ? -24.508 16.000 13.081 0.50 19.57 112 THR A N 1
ATOM 621 C CA . THR A 1 115 ? -25.978 15.721 13.082 0.50 21.65 112 THR A CA 1
ATOM 622 C C . THR A 1 115 ? -26.716 16.493 11.978 0.50 25.49 112 THR A C 1
ATOM 623 O O . THR A 1 115 ? -26.446 17.708 11.912 0.50 28.84 112 THR A O 1
ATOM 627 N N . GLU A 1 131 ? -29.778 9.160 11.545 0.75 34.01 128 GLU A N 1
ATOM 628 C CA . GLU A 1 131 ? -28.419 8.904 11.008 0.75 29.14 128 GLU A CA 1
ATOM 629 C C . GLU A 1 131 ? -27.482 10.123 11.166 1.00 22.12 128 GLU A C 1
ATOM 630 O O . GLU A 1 131 ? -27.704 11.259 10.661 1.00 27.93 128 GLU A O 1
ATOM 636 N N . LYS A 1 132 ? -26.379 9.865 11.852 1.00 20.60 129 LYS A N 1
ATOM 637 C CA . LYS A 1 132 ? -25.291 10.832 11.907 1.00 18.16 129 LYS A CA 1
ATOM 638 C C . LYS A 1 132 ? -24.547 10.844 10.557 1.00 14.69 129 LYS A C 1
ATOM 639 O O . LYS A 1 132 ? -24.648 9.875 9.741 1.00 15.07 129 LYS A O 1
ATOM 645 N N . LEU A 1 133 ? -23.836 11.927 10.305 1.00 12.78 130 LEU A N 1
ATOM 646 C CA . LEU A 1 133 ? -23.011 12.086 9.088 1.00 12.02 130 LEU A CA 1
ATOM 647 C C . LEU A 1 133 ? -21.528 11.967 9.455 1.00 11.47 130 LEU A C 1
ATOM 648 O O . LEU A 1 133 ? -21.106 12.576 10.463 1.00 13.85 130 LEU A O 1
ATOM 653 N N . TYR A 1 134 ? -20.761 11.261 8.630 1.00 10.05 131 TYR A N 1
ATOM 654 C CA . TYR A 1 134 ? -19.321 11.025 8.818 1.00 10.23 131 TYR A CA 1
ATOM 655 C C . TYR A 1 134 ? -18.519 11.785 7.761 1.00 10.14 131 TYR A C 1
ATOM 656 O O . TYR A 1 134 ? -18.867 11.751 6.557 1.00 11.37 131 TYR A O 1
ATOM 665 N N . GLY A 1 135 ? -17.392 12.349 8.185 1.00 10.98 132 GLY A N 1
ATOM 666 C CA . GLY A 1 135 ? -16.417 13.006 7.292 1.00 10.73 132 GLY A CA 1
ATOM 667 C C . GLY A 1 135 ? -14.979 12.580 7.570 1.00 10.22 132 GLY A C 1
ATOM 668 O O . GLY A 1 135 ? -14.672 11.984 8.630 1.00 11.86 132 GLY A O 1
ATOM 669 N N . LEU A 1 136 ? -14.097 12.862 6.617 1.00 10.39 133 LEU A N 1
ATOM 670 C CA . LEU A 1 136 ? -12.657 12.549 6.776 1.00 10.88 133 LEU A CA 1
ATOM 671 C C . LEU A 1 136 ? -11.994 13.509 7.771 1.00 11.64 133 LEU A C 1
ATOM 672 O O . LEU A 1 136 ? -12.478 14.651 8.042 1.00 14.02 133 LEU A O 1
ATOM 677 N N . THR A 1 137 ? -10.854 13.067 8.305 1.00 11.89 134 THR A N 1
ATOM 678 C CA . THR A 1 137 ? -9.941 13.843 9.183 1.00 12.09 134 THR A CA 1
ATOM 679 C C . THR A 1 137 ? -8.554 13.852 8.532 1.00 12.15 134 THR A C 1
ATOM 680 O O . THR A 1 137 ? -8.310 13.118 7.556 1.00 12.87 134 THR A O 1
ATOM 684 N N . ASN A 1 138 ? -7.598 14.557 9.139 1.00 15.08 135 ASN A N 1
ATOM 685 C CA . ASN A 1 138 ? -6.182 14.452 8.684 1.00 18.10 135 ASN A CA 1
ATOM 686 C C . ASN A 1 138 ? -5.706 12.996 8.628 1.00 15.74 135 ASN A C 1
ATOM 687 O O . ASN A 1 138 ? -4.972 12.651 7.641 1.00 19.83 135 ASN A O 1
ATOM 692 N N A SER A 1 139 ? -6.068 12.183 9.626 0.50 14.70 136 SER A N 1
ATOM 693 N N B SER A 1 139 ? -6.043 12.135 9.613 0.50 16.04 136 SER A N 1
ATOM 694 C CA A SER A 1 139 ? -5.607 10.772 9.705 0.50 13.89 136 SER A CA 1
ATOM 695 C CA B SER A 1 139 ? -5.596 10.707 9.596 0.50 16.34 136 SER A CA 1
ATOM 696 C C A SER A 1 139 ? -6.281 9.948 8.595 0.50 12.48 136 SER A C 1
ATOM 697 C C B SER A 1 139 ? -6.281 9.978 8.456 0.50 12.97 136 SER A C 1
ATOM 698 O O A SER A 1 139 ? -5.552 9.266 7.869 0.50 14.42 136 SER A O 1
ATOM 699 O O B SER A 1 139 ? -5.604 9.268 7.701 0.50 14.07 136 SER A O 1
ATOM 704 N N . SER A 1 140 ? -7.604 10.041 8.396 1.00 11.64 137 SER A N 1
ATOM 705 C CA . SER A 1 140 ? -8.299 9.210 7.422 1.00 12.10 137 SER A CA 1
ATOM 706 C C . SER A 1 140 ? -8.087 9.671 5.977 1.00 10.01 137 SER A C 1
ATOM 707 O O . SER A 1 140 ? -8.178 8.840 5.076 1.00 11.26 137 SER A O 1
ATOM 710 N N . CYS A 1 141 ? -7.664 10.934 5.750 1.00 10.87 138 CYS A N 1
ATOM 711 C CA . CYS A 1 141 ? -7.260 11.351 4.374 1.00 10.50 138 CYS A CA 1
ATOM 712 C C . CYS A 1 141 ? -6.033 10.512 3.921 1.00 10.15 138 CYS A C 1
ATOM 713 O O . CYS A 1 141 ? -5.853 10.310 2.719 1.00 11.50 138 CYS A O 1
ATOM 716 N N . CYS A 1 142 ? -5.203 10.034 4.868 1.00 8.93 139 CYS A N 1
ATOM 717 C CA . CYS A 1 142 ? -4.028 9.173 4.556 1.00 9.37 139 CYS A CA 1
ATOM 718 C C . CYS A 1 142 ? -4.444 7.714 4.259 1.00 9.11 139 CYS A C 1
ATOM 719 O O . CYS A 1 142 ? -3.536 6.900 3.965 1.00 9.96 139 CYS A O 1
ATOM 722 N N . LEU A 1 143 ? -5.750 7.398 4.318 1.00 9.12 140 LEU A N 1
ATOM 723 C CA . LEU A 1 143 ? -6.325 6.066 3.985 1.00 9.03 140 LEU A CA 1
ATOM 724 C C . LEU A 1 143 ? -7.128 6.094 2.684 1.00 9.32 140 LEU A C 1
ATOM 725 O O . LEU A 1 143 ? -7.777 5.085 2.351 1.00 11.15 140 LEU A O 1
ATOM 730 N N . VAL A 1 144 ? -7.105 7.212 1.964 1.00 8.92 141 VAL A N 1
ATOM 731 C CA . VAL A 1 144 ? -7.805 7.329 0.667 1.00 9.17 141 VAL A CA 1
ATOM 732 C C . VAL A 1 144 ? -6.778 7.090 -0.447 1.00 9.05 141 VAL A C 1
ATOM 733 O O . VAL A 1 144 ? -5.859 7.915 -0.635 1.00 9.62 141 VAL A O 1
ATOM 737 N N . PRO A 1 145 ? -6.865 5.998 -1.228 1.00 9.92 142 PRO A N 1
ATOM 738 C CA . PRO A 1 145 ? -5.937 5.812 -2.374 1.00 10.66 142 PRO A CA 1
ATOM 739 C C . PRO A 1 145 ? -5.948 7.077 -3.235 1.00 10.73 142 PRO A C 1
ATOM 740 O O . PRO A 1 145 ? -7.035 7.532 -3.659 1.00 12.11 142 PRO A O 1
ATOM 744 N N . ARG A 1 146 ? -4.776 7.642 -3.562 1.00 10.88 143 ARG A N 1
ATOM 745 C CA . ARG A 1 146 ? -4.764 8.954 -4.259 1.00 11.55 143 ARG A CA 1
ATOM 746 C C . ARG A 1 146 ? -5.445 8.810 -5.615 1.00 11.83 143 ARG A C 1
ATOM 747 O O . ARG A 1 146 ? -5.269 7.813 -6.332 1.00 12.98 143 ARG A O 1
ATOM 755 N N . GLN A 1 147 ? -6.141 9.880 -6.018 1.00 12.38 144 GLN A N 1
ATOM 756 C CA . GLN A 1 147 ? -6.768 9.878 -7.358 1.00 13.37 144 GLN A CA 1
ATOM 757 C C . GLN A 1 147 ? -5.711 9.697 -8.459 1.00 15.01 144 GLN A C 1
ATOM 758 O O . GLN A 1 147 ? -6.004 9.035 -9.471 1.00 17.61 144 GLN A O 1
ATOM 764 N N . GLU A 1 148 ? -4.494 10.214 -8.275 1.00 15.03 145 GLU A N 1
ATOM 765 C CA . GLU A 1 148 ? -3.462 10.149 -9.341 1.00 17.43 145 GLU A CA 1
ATOM 766 C C . GLU A 1 148 ? -2.901 8.711 -9.525 1.00 15.70 145 GLU A C 1
ATOM 767 O O . GLU A 1 148 ? -2.593 8.357 -10.672 1.00 19.95 145 GLU A O 1
ATOM 773 N N . ASP A 1 149 ? -2.727 7.935 -8.438 1.00 14.45 146 ASP A N 1
ATOM 774 C CA . ASP A 1 149 ? -1.863 6.717 -8.499 1.00 14.43 146 ASP A CA 1
ATOM 775 C C . ASP A 1 149 ? -2.224 5.625 -7.486 1.00 13.31 146 ASP A C 1
ATOM 776 O O . ASP A 1 149 ? -1.507 4.621 -7.431 1.00 16.93 146 ASP A O 1
ATOM 781 N N . GLY A 1 150 ? -3.275 5.791 -6.684 1.00 12.61 147 GLY A N 1
ATOM 782 C CA . GLY A 1 150 ? -3.734 4.745 -5.749 1.00 13.00 147 GLY A CA 1
ATOM 783 C C . GLY A 1 150 ? -2.908 4.622 -4.467 1.00 11.90 147 GLY A C 1
ATOM 784 O O . GLY A 1 150 ? -3.219 3.745 -3.659 1.00 13.86 147 GLY A O 1
ATOM 785 N N . VAL A 1 151 ? -1.943 5.511 -4.235 1.00 10.85 148 VAL A N 1
ATOM 786 C CA . VAL A 1 151 ? -1.038 5.423 -3.043 1.00 11.11 148 VAL A CA 1
ATOM 787 C C . VAL A 1 151 ? -1.787 5.883 -1.777 1.00 9.88 148 VAL 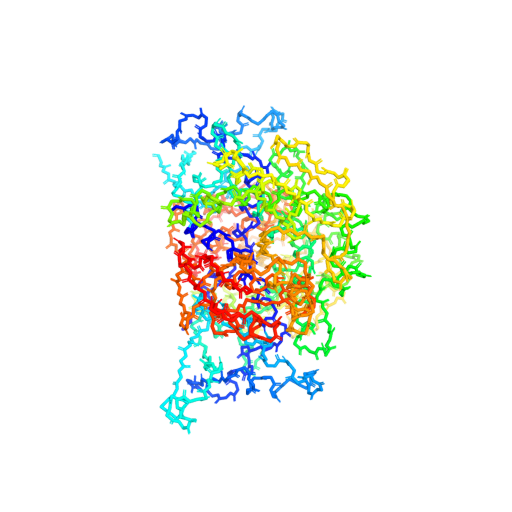A C 1
ATOM 788 O O . VAL A 1 151 ? -2.564 6.856 -1.809 1.00 10.72 148 VAL A O 1
ATOM 792 N N . SER A 1 152 ? -1.520 5.220 -0.657 1.00 10.23 149 SER A N 1
ATOM 793 C CA . SER A 1 152 ? -1.978 5.600 0.696 1.00 9.58 149 SER A CA 1
ATOM 794 C C . SER A 1 152 ? -1.236 4.736 1.735 1.00 9.19 149 SER A C 1
ATOM 795 O O . SER A 1 152 ? -0.397 3.881 1.329 1.00 10.56 149 SER A O 1
ATOM 798 N N . LEU A 1 153 ? -1.572 4.884 3.010 1.00 8.84 150 LEU A N 1
ATOM 799 C CA . LEU A 1 153 ? -1.063 4.006 4.092 1.00 8.51 150 LEU A CA 1
ATOM 800 C C . LEU A 1 153 ? -1.811 2.665 4.196 1.00 8.21 150 LEU A C 1
ATOM 801 O O . LEU A 1 153 ? -1.436 1.830 5.046 1.00 8.85 150 LEU A O 1
ATOM 806 N N . VAL A 1 154 ? -2.846 2.448 3.394 1.00 9.32 151 VAL A N 1
ATOM 807 C CA . VAL A 1 154 ? -3.675 1.193 3.537 1.00 9.48 151 VAL A CA 1
ATOM 808 C C . VAL A 1 154 ? -2.780 -0.055 3.471 1.00 9.16 151 VAL A C 1
ATOM 809 O O . VAL A 1 154 ? -2.909 -0.931 4.370 1.00 9.35 151 VAL A O 1
ATOM 813 N N . GLU A 1 155 ? -1.950 -0.208 2.421 1.00 9.29 152 GLU A N 1
ATOM 814 C CA . GLU A 1 155 ? -1.231 -1.496 2.266 1.00 8.96 152 GLU A CA 1
ATOM 815 C C . GLU A 1 155 ? -0.316 -1.774 3.467 1.00 8.79 152 GLU A C 1
ATOM 816 O O . GLU A 1 155 ? -0.294 -2.912 3.951 1.00 9.15 152 GLU A O 1
ATOM 822 N N . GLU A 1 156 ? 0.432 -0.781 3.966 1.00 8.69 153 GLU A N 1
ATOM 823 C CA . GLU A 1 156 ? 1.334 -1.060 5.108 1.00 9.01 153 GLU A CA 1
ATOM 824 C C . GLU A 1 156 ? 0.524 -1.359 6.375 1.00 8.29 153 GLU A C 1
ATOM 825 O O . GLU A 1 156 ? 0.933 -2.235 7.150 1.00 8.72 153 GLU A O 1
ATOM 831 N N . LEU A 1 157 ? -0.589 -0.639 6.599 1.00 8.49 154 LEU A N 1
ATOM 832 C CA . LEU A 1 157 ? -1.426 -0.898 7.804 1.00 8.61 154 LEU A CA 1
ATOM 833 C C . LEU A 1 157 ? -2.128 -2.258 7.718 1.00 8.72 154 LEU A C 1
ATOM 834 O O . LEU A 1 157 ? -2.308 -2.906 8.769 1.00 10.67 154 LEU A O 1
ATOM 839 N N . LEU A 1 158 ? -2.522 -2.704 6.537 1.00 8.88 155 LEU A N 1
ATOM 840 C CA . LEU A 1 158 ? -3.089 -4.079 6.382 1.00 10.06 155 LEU A CA 1
ATOM 841 C C . LEU A 1 158 ? -2.012 -5.129 6.659 1.00 9.77 155 LEU A C 1
ATOM 842 O O . LEU A 1 158 ? -2.354 -6.225 7.165 1.00 12.33 155 LEU A O 1
ATOM 847 N N . PHE A 1 159 ? -0.737 -4.894 6.314 1.00 8.60 156 PHE A N 1
ATOM 848 C CA . PHE A 1 159 ? 0.356 -5.824 6.698 1.00 8.64 156 PHE A CA 1
ATOM 849 C C . PHE A 1 159 ? 0.595 -5.813 8.212 1.00 9.85 156 PHE A C 1
ATOM 850 O O . PHE A 1 159 ? 0.661 -6.910 8.836 1.00 10.70 156 PHE A O 1
ATOM 858 N N A THR A 1 160 ? 0.661 -4.682 8.874 0.60 9.85 157 THR A N 1
ATOM 859 N N B THR A 1 160 ? 0.713 -4.581 8.796 0.40 9.11 157 THR A N 1
ATOM 860 C CA A THR A 1 160 ? 1.066 -4.807 10.294 0.60 9.76 157 THR A CA 1
ATOM 861 C CA B THR A 1 160 ? 0.994 -4.247 10.249 0.40 10.07 157 THR A CA 1
ATOM 862 C C A THR A 1 160 ? -0.051 -5.299 11.210 0.60 10.84 157 THR A C 1
ATOM 863 C C B THR A 1 160 ? -0.015 -5.031 11.161 0.40 9.96 157 THR A C 1
ATOM 864 O O A THR A 1 160 ? 0.233 -5.717 12.346 0.60 12.62 157 THR A O 1
ATOM 865 O O B THR A 1 160 ? 0.408 -5.465 12.249 0.40 11.20 157 THR A O 1
ATOM 872 N N . SER A 1 161 ? -1.293 -5.255 10.729 1.00 10.30 158 SER A N 1
ATOM 873 C CA . SER A 1 161 ? -2.404 -5.900 11.467 1.00 11.36 158 SER A CA 1
ATOM 874 C C . SER A 1 161 ? -2.807 -7.250 10.833 1.00 10.47 158 SER A C 1
ATOM 875 O O . SER A 1 161 ? -3.878 -7.764 11.192 1.00 12.52 158 SER A O 1
ATOM 878 N N . ASP A 1 162 ? -2.034 -7.797 9.896 1.00 11.12 159 ASP A N 1
ATOM 879 C CA . ASP A 1 162 ? -2.376 -9.102 9.267 1.00 10.88 159 ASP A CA 1
ATOM 880 C C . ASP A 1 162 ? -2.350 -10.195 10.341 1.00 10.53 159 ASP A C 1
ATOM 881 O O . ASP A 1 162 ? -1.562 -10.100 11.330 1.00 10.61 159 ASP A O 1
ATOM 886 N N A LYS A 1 163 ? -3.151 -11.235 10.150 0.50 10.52 160 LYS A N 1
ATOM 887 N N B LYS A 1 163 ? -3.154 -11.249 10.161 0.50 10.46 160 LYS A N 1
ATOM 888 C CA A LYS A 1 163 ? -3.136 -12.389 11.070 0.50 11.47 160 LYS A CA 1
ATOM 889 C CA B LYS A 1 163 ? -3.183 -12.387 11.116 0.50 11.32 160 LYS A CA 1
ATOM 890 C C A LYS A 1 163 ? -1.722 -12.957 11.234 0.50 11.41 160 LYS A C 1
ATOM 891 C C B LYS A 1 163 ? -1.780 -12.981 11.276 0.50 10.91 160 LYS A C 1
ATOM 892 O O A LYS A 1 163 ? -1.423 -13.441 12.371 0.50 11.00 160 LYS A O 1
ATOM 893 O O B LYS A 1 163 ? -1.443 -13.432 12.410 0.50 11.55 160 LYS A O 1
ATOM 904 N N A VAL A 1 164 ? -0.828 -12.938 10.229 0.50 11.96 161 VAL A N 1
ATOM 905 N N B VAL A 1 164 ? -0.914 -12.963 10.265 0.50 12.26 161 VAL A N 1
ATOM 906 C CA A VAL A 1 164 ? 0.511 -13.571 10.437 0.50 13.57 161 VAL A CA 1
ATOM 907 C CA B VAL A 1 164 ? 0.422 -13.589 10.438 0.50 13.25 161 VAL A CA 1
ATOM 908 C C A VAL A 1 164 ? 1.243 -12.784 11.525 0.50 12.51 161 VAL A C 1
ATOM 909 C C B VAL A 1 164 ? 1.227 -12.793 11.490 0.50 12.13 161 VAL A C 1
ATOM 910 O O A VAL A 1 164 ? 2.061 -13.369 12.282 0.50 13.08 161 VAL A O 1
ATOM 911 O O B VAL A 1 164 ? 2.037 -13.391 12.250 0.50 13.85 161 VAL A O 1
ATOM 918 N N . VAL A 1 165 ? 1.066 -11.466 11.524 1.00 11.44 162 VAL A N 1
ATOM 919 C CA . VAL A 1 165 ? 1.739 -10.578 12.477 1.00 10.50 162 VAL A CA 1
ATOM 920 C C . VAL A 1 165 ? 1.060 -10.673 13.845 1.00 9.97 162 VAL A C 1
ATOM 921 O O . VAL A 1 165 ? 1.749 -10.834 14.880 1.00 10.15 162 VAL A O 1
ATOM 925 N N . VAL A 1 166 ? -0.280 -10.560 13.883 1.00 9.97 163 VAL A N 1
ATOM 926 C CA . VAL A 1 166 ? -0.981 -10.656 15.191 1.00 10.18 163 VAL A CA 1
ATOM 927 C C . VAL A 1 166 ? -0.729 -12.035 15.862 1.00 9.63 163 VAL A C 1
ATOM 928 O O . VAL A 1 166 ? -0.495 -12.061 17.076 1.00 10.02 163 VAL A O 1
ATOM 932 N N . ASP A 1 167 ? -0.701 -13.119 15.085 1.00 9.30 164 ASP A N 1
ATOM 933 C CA . ASP A 1 167 ? -0.411 -14.451 15.667 1.00 10.69 164 ASP A CA 1
ATOM 934 C C . ASP A 1 167 ? 1.012 -14.471 16.271 1.00 10.71 164 ASP A C 1
ATOM 935 O O . ASP A 1 167 ? 1.227 -15.169 17.259 1.00 10.53 164 ASP A O 1
ATOM 940 N N . SER A 1 168 ? 1.976 -13.755 15.657 1.00 9.88 165 SER A N 1
ATOM 941 C CA . SER A 1 168 ? 3.330 -13.611 16.237 1.00 10.28 165 SER A CA 1
ATOM 942 C C . SER A 1 168 ? 3.238 -12.824 17.562 1.00 9.75 165 SER A C 1
ATOM 943 O O . SER A 1 168 ? 3.881 -13.204 18.556 1.00 10.50 165 SER A O 1
ATOM 946 N N . PHE A 1 169 ? 2.491 -11.713 17.578 1.00 9.75 166 PHE A N 1
ATOM 947 C CA . PHE A 1 169 ? 2.346 -10.914 18.824 1.00 10.82 166 PHE A CA 1
ATOM 948 C C . PHE A 1 169 ? 1.692 -11.739 19.947 1.00 10.42 166 PHE A C 1
ATOM 949 O O . PHE A 1 169 ? 2.022 -11.495 21.112 1.00 12.21 166 PHE A O 1
ATOM 957 N N . PHE A 1 170 ? 0.830 -12.735 19.656 1.00 10.32 167 PHE A N 1
ATOM 958 C CA . PHE A 1 170 ? 0.279 -13.636 20.710 1.00 11.15 167 PHE A CA 1
ATOM 959 C C . PHE A 1 170 ? 1.419 -14.388 21.426 1.00 11.57 167 PHE A C 1
ATOM 960 O O . PHE A 1 170 ? 1.175 -14.871 22.558 1.00 13.83 167 PHE A O 1
ATOM 968 N N . LYS A 1 171 ? 2.587 -14.579 20.804 1.00 10.88 168 LYS A N 1
ATOM 969 C CA . LYS A 1 171 ? 3.738 -15.301 21.414 1.00 10.77 168 LYS A CA 1
ATOM 970 C C . LYS A 1 171 ? 4.800 -14.312 21.901 1.00 10.95 168 LYS A C 1
ATOM 971 O O . LYS A 1 171 ? 5.934 -14.768 22.211 1.00 12.35 168 LYS A O 1
ATOM 977 N N . LEU A 1 172 ? 4.509 -13.002 21.998 1.00 12.14 169 LEU A N 1
ATOM 978 C CA . LEU A 1 172 ? 5.556 -12.005 22.345 1.00 13.07 169 LEU A CA 1
ATOM 979 C C . LEU A 1 172 ? 6.243 -12.327 23.679 1.00 12.68 169 LEU A C 1
ATOM 980 O O . LEU A 1 172 ? 7.446 -12.121 23.812 1.00 15.47 169 LEU A O 1
ATOM 985 N N . LYS A 1 173 ? 5.521 -12.854 24.686 1.00 13.69 170 LYS A N 1
ATOM 986 C CA . LYS A 1 173 ? 6.134 -13.123 26.017 1.00 15.43 170 LYS A CA 1
ATOM 987 C C . LYS A 1 173 ? 7.308 -14.116 25.899 1.00 14.12 170 LYS A C 1
ATOM 988 O O . LYS A 1 173 ? 8.216 -14.098 26.778 1.00 15.16 170 LYS A O 1
ATOM 994 N N . CYS A 1 174 ? 7.339 -14.972 24.880 1.00 14.22 171 CYS A N 1
ATOM 995 C CA A CYS A 1 174 ? 8.399 -16.004 24.743 0.50 13.93 171 CYS A CA 1
ATOM 996 C CA B CYS A 1 174 ? 8.418 -15.991 24.693 0.50 14.52 171 CYS A CA 1
ATOM 997 C C . CYS A 1 174 ? 9.787 -15.329 24.600 1.00 13.29 171 CYS A C 1
ATOM 998 O O . CYS A 1 174 ? 10.819 -15.946 25.036 1.00 14.38 171 CYS A O 1
ATOM 1003 N N . VAL A 1 175 ? 9.882 -14.128 24.037 1.00 12.97 172 VAL A N 1
ATOM 1004 C CA . VAL A 1 175 ? 11.190 -13.470 23.824 1.00 15.23 172 VAL A CA 1
ATOM 1005 C C . VAL A 1 175 ? 11.790 -13.082 25.167 1.00 14.42 172 VAL A C 1
ATOM 1006 O O . VAL A 1 175 ? 13.033 -12.970 25.296 1.00 15.58 172 VAL A O 1
ATOM 1010 N N . VAL A 1 176 ? 10.944 -12.791 26.157 1.00 13.70 173 VAL A N 1
ATOM 1011 C CA . VAL A 1 176 ? 11.431 -12.435 27.514 1.00 15.84 173 VAL A CA 1
ATOM 1012 C C . VAL A 1 176 ? 11.834 -13.704 28.261 1.00 17.73 173 VAL A C 1
ATOM 1013 O O . VAL A 1 176 ? 12.913 -13.712 28.893 1.00 22.53 173 VAL A O 1
ATOM 1017 N N . GLU A 1 177 ? 11.006 -14.742 28.212 1.00 15.56 174 GLU A N 1
ATOM 1018 C CA . GLU A 1 177 ? 11.218 -15.929 29.062 1.00 21.06 174 GLU A CA 1
ATOM 1019 C C . GLU A 1 177 ? 12.327 -16.837 28.521 1.00 21.75 174 GLU A C 1
ATOM 1020 O O . GLU A 1 177 ? 13.145 -17.325 29.311 1.00 33.92 174 GLU A O 1
ATOM 1026 N N . GLU A 1 178 ? 12.378 -17.062 27.228 1.00 18.85 175 GLU A N 1
ATOM 1027 C CA . GLU A 1 178 ? 13.147 -18.183 26.631 1.00 21.02 175 GLU A CA 1
ATOM 1028 C C . GLU A 1 178 ? 14.304 -17.608 25.804 1.00 19.76 175 GLU A C 1
ATOM 1029 O O . GLU A 1 178 ? 14.069 -16.964 24.751 1.00 19.56 175 GLU A O 1
ATOM 1035 N N . LYS A 1 179 ? 15.534 -17.961 26.171 1.00 20.74 176 LYS A N 1
ATOM 1036 C CA . LYS A 1 179 ? 16.740 -17.568 25.421 1.00 22.90 176 LYS A CA 1
ATOM 1037 C C . LYS A 1 179 ? 16.554 -17.971 23.950 1.00 22.31 176 LYS A C 1
ATOM 1038 O O . LYS A 1 179 ? 16.145 -19.138 23.641 1.00 22.30 176 LYS A O 1
ATOM 1044 N N . ASP A 1 180 ? 16.901 -17.086 23.046 1.00 20.29 177 ASP A N 1
ATOM 1045 C CA . ASP A 1 180 ? 16.967 -17.373 21.582 1.00 24.60 177 ASP A CA 1
ATOM 1046 C C . ASP A 1 180 ? 15.601 -17.680 20.901 1.00 23.61 177 ASP A C 1
ATOM 1047 O O . ASP A 1 180 ? 15.633 -18.002 19.716 1.00 29.80 177 ASP A O 1
ATOM 1052 N N A SER A 1 181 ? 14.474 -17.507 21.573 0.50 17.76 178 SER A N 1
ATOM 1053 N N B SER A 1 181 ? 14.449 -17.611 21.597 0.50 20.82 178 SER A N 1
ATOM 1054 C CA A SER A 1 181 ? 13.168 -17.720 20.910 0.50 15.83 178 SER A CA 1
ATOM 1055 C CA B SER A 1 181 ? 13.085 -17.821 21.005 0.50 19.33 178 SER A CA 1
ATOM 1056 C C A SER A 1 181 ? 12.836 -16.518 20.000 0.50 13.52 178 SER A C 1
ATOM 1057 C C B SER A 1 181 ? 12.625 -16.581 20.185 0.50 18.34 178 SER A C 1
ATOM 1058 O O A SER A 1 181 ? 13.276 -15.358 20.236 0.50 14.94 178 SER A O 1
ATOM 1059 O O B SER A 1 181 ? 12.702 -15.453 20.741 0.50 20.49 178 SER A O 1
ATOM 1064 N N . VAL A 1 182 ? 12.037 -16.792 18.986 1.00 13.59 179 VAL A N 1
ATOM 1065 C CA . VAL A 1 182 ? 11.482 -15.738 18.084 1.00 13.12 179 VAL A CA 1
ATOM 1066 C C . VAL A 1 182 ? 9.979 -15.920 17.995 1.00 10.92 179 VAL A C 1
ATOM 1067 O O . VAL A 1 182 ? 9.552 -16.991 17.526 1.00 11.09 179 VAL A O 1
ATOM 1071 N N . PRO A 1 183 ? 9.148 -14.920 18.395 1.00 9.64 180 PRO A N 1
ATOM 1072 C CA . PRO A 1 183 ? 7.695 -15.138 18.402 1.00 9.47 180 PRO A CA 1
ATOM 1073 C C . PRO A 1 183 ? 7.111 -15.664 17.079 1.00 8.90 180 PRO A C 1
ATOM 1074 O O . PRO A 1 183 ? 6.260 -16.591 17.100 1.00 10.46 180 PRO A O 1
ATOM 1078 N N . PHE A 1 184 ? 7.564 -15.116 15.929 1.00 9.78 181 PHE A N 1
ATOM 1079 C CA . PHE A 1 184 ? 7.060 -15.578 14.620 1.00 9.18 181 PHE A CA 1
ATOM 1080 C C . PHE A 1 184 ? 7.309 -17.088 14.421 1.00 9.68 181 PHE A C 1
ATOM 1081 O O . PHE A 1 184 ? 6.443 -17.806 13.905 1.00 9.97 181 PHE A O 1
ATOM 1089 N N A GLU A 1 185 ? 8.518 -17.541 14.786 0.50 10.19 182 GLU A N 1
ATOM 1090 N N B GLU A 1 185 ? 8.508 -17.569 14.784 0.50 10.52 182 GLU A N 1
ATOM 1091 C CA A GLU A 1 185 ? 8.920 -18.973 14.672 0.50 11.16 182 GLU A CA 1
ATOM 1092 C CA B GLU A 1 185 ? 8.860 -19.009 14.600 0.50 11.37 182 GLU A CA 1
ATOM 1093 C C A GLU A 1 185 ? 8.072 -19.846 15.596 0.50 10.49 182 GLU A C 1
ATOM 1094 C C B GLU A 1 185 ? 8.077 -19.869 15.600 0.50 10.43 182 GLU A C 1
ATOM 1095 O O A GLU A 1 185 ? 7.624 -20.936 15.165 0.50 12.27 182 GLU A O 1
ATOM 1096 O O B GLU A 1 185 ? 7.636 -20.976 15.207 0.50 12.63 182 GLU A O 1
ATOM 1107 N N . VAL A 1 186 ? 7.827 -19.384 16.823 1.00 11.25 183 VAL A N 1
ATOM 1108 C CA . VAL A 1 186 ? 6.993 -20.155 17.778 1.00 11.79 183 VAL A CA 1
ATOM 1109 C C . VAL A 1 186 ? 5.579 -20.311 17.188 1.00 11.59 183 VAL A C 1
ATOM 1110 O O . VAL A 1 186 ? 4.960 -21.398 17.273 1.00 14.16 183 VAL A O 1
ATOM 1114 N N . ALA A 1 187 ? 5.049 -19.230 16.597 1.00 10.59 184 ALA A N 1
ATOM 1115 C CA . ALA A 1 187 ? 3.680 -19.232 16.033 1.00 11.48 184 ALA A CA 1
ATOM 1116 C C . ALA A 1 187 ? 3.556 -20.057 14.751 1.00 11.40 184 ALA A C 1
ATOM 1117 O O . ALA A 1 187 ? 2.500 -20.686 14.507 1.00 14.93 184 ALA A O 1
ATOM 1119 N N . HIS A 1 188 ? 4.569 -20.038 13.877 1.00 10.27 185 HIS A N 1
ATOM 1120 C CA . HIS A 1 188 ? 4.434 -20.524 12.478 1.00 11.22 185 HIS A CA 1
ATOM 1121 C C . HIS A 1 188 ? 5.338 -21.718 12.110 1.00 11.73 185 HIS A C 1
ATOM 1122 O O . HIS A 1 188 ? 5.080 -22.337 11.036 1.00 15.82 185 HIS A O 1
ATOM 1129 N N . GLY A 1 189 ? 6.403 -22.019 12.877 1.00 11.61 186 GLY A N 1
ATOM 1130 C CA . GLY A 1 189 ? 7.276 -23.182 12.582 1.00 13.35 186 GLY A CA 1
ATOM 1131 C C . GLY A 1 189 ? 8.343 -22.911 11.542 1.00 13.81 186 GLY A C 1
ATOM 1132 O O . GLY A 1 189 ? 9.005 -23.868 11.124 1.00 16.38 186 GLY A O 1
ATOM 1133 N N . ALA A 1 190 ? 8.504 -21.674 11.127 1.00 12.03 187 ALA A N 1
ATOM 1134 C CA . ALA A 1 190 ? 9.592 -21.248 10.215 1.00 11.96 187 ALA A CA 1
ATOM 1135 C C . ALA A 1 190 ? 9.853 -19.766 10.451 1.00 10.94 187 ALA A C 1
ATOM 1136 O O . ALA A 1 190 ? 9.017 -19.072 11.068 1.00 12.48 187 ALA A O 1
ATOM 1138 N N . LYS A 1 191 ? 11.006 -19.270 10.030 1.00 11.92 188 LYS A N 1
ATOM 1139 C CA . LYS A 1 191 ? 11.364 -17.838 10.050 1.00 11.68 188 LYS A CA 1
ATOM 1140 C C . LYS A 1 191 ? 10.634 -17.101 8.922 1.00 10.35 188 LYS A C 1
ATOM 1141 O O . LYS A 1 191 ? 10.125 -17.733 7.962 1.00 11.31 188 LYS A O 1
ATOM 1147 N N . ILE A 1 192 ? 10.571 -15.766 9.018 1.00 9.99 189 ILE A N 1
ATOM 1148 C CA . ILE A 1 192 ? 9.641 -14.980 8.175 1.00 9.88 189 ILE A CA 1
ATOM 1149 C C . ILE A 1 192 ? 9.952 -15.059 6.685 1.00 9.76 189 ILE A C 1
ATOM 1150 O O . ILE A 1 192 ? 9.006 -15.147 5.852 1.00 10.20 189 ILE A O 1
ATOM 1155 N N . PHE A 1 193 ? 11.234 -15.003 6.278 1.00 10.25 190 PHE A N 1
ATOM 1156 C CA . PHE A 1 193 ? 11.548 -14.992 4.838 1.00 10.89 190 PHE A CA 1
ATOM 1157 C C . PHE A 1 193 ? 11.371 -16.426 4.255 1.00 12.29 190 PHE A C 1
ATOM 1158 O O . PHE A 1 193 ? 10.990 -16.574 3.063 1.00 15.59 190 PHE A O 1
ATOM 1166 N N . GLU A 1 194 ? 11.638 -17.445 5.039 1.00 11.54 191 GLU A N 1
ATOM 1167 C CA . GLU A 1 194 ? 11.365 -18.858 4.656 1.00 12.54 191 GLU A CA 1
ATOM 1168 C C . GLU A 1 194 ? 9.836 -19.089 4.514 1.00 11.79 191 GLU A C 1
ATOM 1169 O O . GLU A 1 194 ? 9.371 -19.686 3.529 1.00 12.18 191 GLU A O 1
ATOM 1175 N N . TYR A 1 195 ? 9.046 -18.529 5.444 1.00 11.38 192 TYR A N 1
ATOM 1176 C CA . TYR A 1 195 ? 7.571 -18.602 5.408 1.00 11.25 192 TYR A CA 1
ATOM 1177 C C . TYR A 1 195 ? 7.031 -17.936 4.137 1.00 10.58 192 TYR A C 1
ATOM 1178 O O . TYR A 1 195 ? 6.211 -18.520 3.406 1.00 11.57 192 TYR A O 1
ATOM 1187 N N . ALA A 1 196 ? 7.544 -16.733 3.810 1.00 10.72 193 ALA A N 1
ATOM 1188 C CA . ALA A 1 196 ? 7.085 -16.028 2.609 1.00 10.81 193 ALA A CA 1
ATOM 1189 C C . ALA A 1 196 ? 7.329 -16.863 1.334 1.00 10.48 193 ALA A C 1
ATOM 1190 O O . ALA A 1 196 ? 6.559 -16.764 0.382 1.00 12.37 193 ALA A O 1
ATOM 1192 N N . ALA A 1 197 ? 8.399 -17.675 1.301 1.00 10.66 194 ALA A N 1
ATOM 1193 C CA . ALA A 1 197 ? 8.745 -18.527 0.144 1.00 11.46 194 ALA A CA 1
ATOM 1194 C C . ALA A 1 197 ? 7.723 -19.638 -0.092 1.00 11.53 194 ALA A C 1
ATOM 1195 O O . ALA A 1 197 ? 7.713 -20.193 -1.194 1.00 13.58 194 ALA A O 1
ATOM 1197 N N . THR A 1 198 ? 6.961 -20.029 0.926 1.00 12.46 195 THR A N 1
ATOM 1198 C CA . THR A 1 198 ? 5.972 -21.148 0.849 1.00 14.37 195 THR A CA 1
ATOM 1199 C C . THR A 1 198 ? 4.529 -20.646 1.008 1.00 12.99 195 THR A C 1
ATOM 1200 O O . THR A 1 198 ? 3.598 -21.502 0.996 1.00 15.70 195 THR A O 1
ATOM 1204 N N . GLU A 1 199 ? 4.307 -19.340 1.163 1.00 12.71 196 GLU A N 1
ATOM 1205 C CA . GLU A 1 199 ? 2.951 -18.808 1.488 1.00 12.98 196 GLU A CA 1
ATOM 1206 C C . GLU A 1 199 ? 2.699 -17.589 0.594 1.00 13.00 196 GLU A C 1
ATOM 1207 O O . GLU A 1 199 ? 2.986 -16.420 0.987 1.00 12.34 196 GLU A O 1
ATOM 1213 N N . PRO A 1 200 ? 2.160 -17.794 -0.621 1.00 13.26 197 PRO A N 1
ATOM 1214 C CA . PRO A 1 200 ? 2.009 -16.692 -1.580 1.00 12.80 197 PRO A CA 1
ATOM 1215 C C . PRO A 1 200 ? 1.147 -15.497 -1.137 1.00 12.59 197 PRO A C 1
ATOM 1216 O O . PRO A 1 200 ? 1.398 -14.361 -1.591 1.00 12.53 197 PRO A O 1
ATOM 1220 N N . ARG A 1 201 ? 0.097 -15.745 -0.337 1.00 13.26 198 ARG A N 1
ATOM 1221 C CA . ARG A 1 201 ? -0.770 -14.642 0.162 1.00 12.78 198 ARG A CA 1
ATOM 1222 C C . ARG A 1 201 ? 0.067 -13.724 1.067 1.00 11.44 198 ARG A C 1
ATOM 1223 O O . ARG A 1 201 ? 0.043 -12.489 0.898 1.00 12.67 198 ARG A O 1
ATOM 1231 N N A MET A 1 202 ? 0.729 -14.309 2.057 0.70 12.01 199 MET A N 1
ATOM 1232 N N B MET A 1 202 ? 0.772 -14.290 2.059 0.30 13.23 199 MET A N 1
ATOM 1233 C CA A MET A 1 202 ? 1.581 -13.505 2.954 0.70 10.63 199 MET A CA 1
ATOM 1234 C CA B MET A 1 202 ? 1.593 -13.445 2.971 0.30 14.39 199 MET A CA 1
ATOM 1235 C C A MET A 1 202 ? 2.663 -12.760 2.143 0.70 11.13 199 MET A C 1
ATOM 1236 C C B MET A 1 202 ? 2.681 -12.743 2.150 0.30 11.15 199 MET A C 1
ATOM 1237 O O A MET A 1 202 ? 2.940 -11.560 2.415 0.70 11.36 199 MET A O 1
ATOM 1238 O O B MET A 1 202 ? 2.956 -11.553 2.432 0.30 11.41 199 MET A O 1
ATOM 1247 N N . ASN A 1 203 ? 3.294 -13.446 1.185 1.00 10.09 200 ASN A N 1
ATOM 1248 C CA . ASN A 1 203 ? 4.348 -12.809 0.342 1.00 10.36 200 ASN A CA 1
ATOM 1249 C C . ASN A 1 203 ? 3.794 -11.523 -0.295 1.00 10.19 200 ASN A C 1
ATOM 1250 O O . ASN A 1 203 ? 4.471 -10.475 -0.303 1.00 10.52 200 ASN A O 1
ATOM 1255 N N . GLN A 1 204 ? 2.590 -11.607 -0.877 1.00 10.03 201 GLN A N 1
ATOM 1256 C CA . GLN A 1 204 ? 1.939 -10.460 -1.554 1.00 11.37 201 GLN A CA 1
ATOM 1257 C C . GLN A 1 204 ? 1.623 -9.324 -0.545 1.00 9.94 201 GLN A C 1
ATOM 1258 O O . GLN A 1 204 ? 1.900 -8.149 -0.857 1.00 10.60 201 GLN A O 1
ATOM 1264 N N . VAL A 1 205 ? 1.004 -9.658 0.580 1.00 10.06 202 VAL A N 1
ATOM 1265 C CA . VAL A 1 205 ? 0.619 -8.635 1.584 1.00 9.91 202 VAL A CA 1
ATOM 1266 C C . VAL A 1 205 ? 1.896 -7.906 2.053 1.00 8.90 202 VAL A C 1
ATOM 1267 O O . VAL A 1 205 ? 1.886 -6.657 2.216 1.00 9.75 202 VAL A O 1
ATOM 1271 N N . PHE A 1 206 ? 2.943 -8.638 2.395 1.00 9.46 203 PHE A N 1
ATOM 1272 C CA . PHE A 1 206 ? 4.230 -8.048 2.862 1.00 8.86 203 PHE A CA 1
ATOM 1273 C C . PHE A 1 206 ? 4.849 -7.183 1.721 1.00 8.40 203 PHE A C 1
ATOM 1274 O O . PHE A 1 206 ? 5.208 -6.018 1.940 1.00 8.90 203 PHE A O 1
ATOM 1282 N N . ASN A 1 207 ? 5.008 -7.788 0.530 1.00 8.71 204 ASN A N 1
ATOM 1283 C CA . ASN A 1 207 ? 5.681 -7.051 -0.563 1.00 9.03 204 ASN A CA 1
ATOM 1284 C C . ASN A 1 207 ? 4.942 -5.752 -0.912 1.00 9.06 204 ASN A C 1
ATOM 1285 O O . ASN A 1 207 ? 5.605 -4.714 -1.164 1.00 9.33 204 ASN A O 1
ATOM 1290 N N . ASP A 1 208 ? 3.618 -5.792 -0.977 1.00 9.24 205 ASP A N 1
ATOM 1291 C CA . ASP A 1 208 ? 2.811 -4.586 -1.360 1.00 9.73 205 ASP A CA 1
ATOM 1292 C C . ASP A 1 208 ? 2.838 -3.562 -0.202 1.00 9.23 205 ASP A C 1
ATOM 1293 O O . ASP A 1 208 ? 2.858 -2.356 -0.484 1.00 10.70 205 ASP A O 1
ATOM 1298 N N . GLY A 1 209 ? 2.816 -4.022 1.054 1.00 9.33 206 GLY A N 1
ATOM 1299 C CA . GLY A 1 209 ? 2.946 -3.085 2.178 1.00 9.78 206 GLY A CA 1
ATOM 1300 C C . GLY A 1 209 ? 4.257 -2.331 2.098 1.00 10.73 206 GLY A C 1
ATOM 1301 O O . GLY A 1 209 ? 4.260 -1.056 2.252 1.00 12.08 206 GLY A O 1
ATOM 1302 N N . MET A 1 210 ? 5.377 -3.010 1.863 1.00 8.81 207 MET A N 1
ATOM 1303 C CA . MET A 1 210 ? 6.677 -2.325 1.741 1.00 8.69 207 MET A CA 1
ATOM 1304 C C . MET A 1 210 ? 6.663 -1.367 0.531 1.00 8.77 207 MET A C 1
ATOM 1305 O O . MET A 1 210 ? 7.161 -0.210 0.644 1.00 9.89 207 MET A O 1
ATOM 1310 N N . ALA A 1 211 ? 6.147 -1.822 -0.606 1.00 8.47 208 ALA A N 1
ATOM 1311 C CA . ALA A 1 211 ? 6.267 -1.074 -1.876 1.00 9.05 208 ALA A CA 1
ATOM 1312 C C . ALA A 1 211 ? 5.477 0.233 -1.831 1.00 8.61 208 ALA A C 1
ATOM 1313 O O . ALA A 1 211 ? 6.028 1.293 -2.256 1.00 9.78 208 ALA A O 1
ATOM 1315 N N . VAL A 1 212 ? 4.217 0.201 -1.400 1.00 8.65 209 VAL A N 1
ATOM 1316 C CA . VAL A 1 212 ? 3.393 1.444 -1.423 1.00 8.79 209 VAL A CA 1
ATOM 1317 C C . VAL A 1 212 ? 3.909 2.414 -0.340 1.00 9.16 209 VAL A C 1
ATOM 1318 O O . VAL A 1 212 ? 4.002 3.638 -0.604 1.00 10.07 209 VAL A O 1
ATOM 1322 N N . PHE A 1 213 ? 4.264 1.907 0.840 1.00 8.86 210 PHE A N 1
ATOM 1323 C CA . PHE A 1 213 ? 4.905 2.757 1.873 1.00 9.04 210 PHE A CA 1
ATOM 1324 C C . PHE A 1 213 ? 6.195 3.416 1.315 1.00 9.48 210 PHE A C 1
ATOM 1325 O O . PHE A 1 213 ? 6.476 4.586 1.571 1.00 9.73 210 PHE A O 1
ATOM 1333 N N A SER A 1 214 ? 6.998 2.650 0.541 0.50 8.19 211 SER A N 1
ATOM 1334 N N B SER A 1 214 ? 6.960 2.670 0.518 0.50 9.65 211 SER A N 1
ATOM 1335 C CA A SER A 1 214 ? 8.235 3.161 -0.100 0.50 7.90 211 SER A CA 1
ATOM 1336 C CA B SER A 1 214 ? 8.216 3.206 -0.029 0.50 10.28 211 SER A CA 1
ATOM 1337 C C A SER A 1 214 ? 7.929 4.454 -0.887 0.50 8.94 211 SER A C 1
ATOM 1338 C C B SER A 1 214 ? 7.949 4.440 -0.921 0.50 10.11 211 SER A C 1
ATOM 1339 O O A SER A 1 214 ? 8.772 5.409 -0.865 0.50 9.45 211 SER A O 1
ATOM 1340 O O B SER A 1 214 ? 8.818 5.361 -0.979 0.50 10.01 211 SER A O 1
ATOM 1345 N N . ILE A 1 215 ? 6.827 4.488 -1.631 1.00 9.34 212 ILE A N 1
ATOM 1346 C CA . ILE A 1 215 ? 6.524 5.678 -2.490 1.00 9.96 212 ILE A CA 1
ATOM 1347 C C . ILE A 1 215 ? 6.382 6.927 -1.590 1.00 10.18 212 ILE A C 1
ATOM 1348 O O . ILE A 1 215 ? 6.975 7.993 -1.943 1.00 10.28 212 ILE A O 1
ATOM 1353 N N . VAL A 1 216 ? 5.605 6.872 -0.520 1.00 10.01 213 VAL A N 1
ATOM 1354 C CA . VAL A 1 216 ? 5.461 8.094 0.322 1.00 12.07 213 VAL A CA 1
ATOM 1355 C C . VAL A 1 216 ? 6.780 8.440 1.006 1.00 10.34 213 VAL A C 1
ATOM 1356 O O . VAL A 1 216 ? 7.065 9.636 1.153 1.00 11.59 213 VAL A O 1
ATOM 1360 N N . VAL A 1 217 ? 7.595 7.457 1.379 1.00 9.80 214 VAL A N 1
ATOM 1361 C CA . VAL A 1 217 ? 8.915 7.745 1.976 1.00 9.82 214 VAL A CA 1
ATOM 1362 C C . VAL A 1 217 ? 9.835 8.462 0.978 1.00 9.14 214 VAL A C 1
ATOM 1363 O O . VAL A 1 217 ? 10.469 9.469 1.340 1.00 10.52 214 VAL A O 1
ATOM 1367 N N . PHE A 1 218 ? 9.922 7.988 -0.258 1.00 9.62 215 PHE A N 1
ATOM 1368 C CA . PHE A 1 218 ? 10.836 8.642 -1.234 1.00 10.37 215 PHE A CA 1
ATOM 1369 C C . PHE A 1 218 ? 10.323 10.041 -1.603 1.00 10.38 215 PHE A C 1
ATOM 1370 O O . PHE A 1 218 ? 11.157 10.914 -1.903 1.00 11.34 215 PHE A O 1
ATOM 1378 N N . GLU A 1 219 ? 8.994 10.288 -1.623 1.00 10.30 216 GLU A N 1
ATOM 1379 C CA . GLU A 1 219 ? 8.511 11.694 -1.865 1.00 11.24 216 GLU A CA 1
ATOM 1380 C C . GLU A 1 219 ? 9.097 12.605 -0.773 1.00 10.47 216 GLU A C 1
ATOM 1381 O O . GLU A 1 219 ? 9.557 13.721 -1.115 1.00 12.95 216 GLU A O 1
ATOM 1387 N N . ALA A 1 220 ? 9.149 12.176 0.483 1.00 10.51 217 ALA A N 1
ATOM 1388 C CA . ALA A 1 220 ? 9.754 12.973 1.582 1.00 10.59 217 ALA A CA 1
ATOM 1389 C C . ALA A 1 220 ? 11.266 13.107 1.372 1.00 10.22 217 ALA A C 1
ATOM 1390 O O . ALA A 1 220 ? 11.840 14.208 1.554 1.00 12.17 217 ALA A O 1
ATOM 1392 N N . VAL A 1 221 ? 11.961 11.999 1.030 1.00 10.34 218 VAL A N 1
ATOM 1393 C CA . VAL A 1 221 ? 13.430 12.028 0.787 1.00 10.69 218 VAL A CA 1
ATOM 1394 C C . VAL A 1 221 ? 13.772 13.076 -0.284 1.00 11.60 218 VAL A C 1
ATOM 1395 O O . VAL A 1 221 ? 14.696 13.879 -0.062 1.00 13.02 218 VAL A O 1
ATOM 1399 N N . PHE A 1 222 ? 13.095 13.058 -1.426 1.00 11.91 219 PHE A N 1
ATOM 1400 C CA . PHE A 1 222 ? 13.464 13.949 -2.561 1.00 13.44 219 PHE A CA 1
ATOM 1401 C C . PHE A 1 222 ? 13.254 15.437 -2.233 1.00 14.01 219 PHE A C 1
ATOM 1402 O O . PHE A 1 222 ? 13.863 16.272 -2.910 1.00 16.82 219 PHE A O 1
ATOM 1410 N N . ARG A 1 223 ? 12.392 15.770 -1.256 1.00 14.43 220 ARG A N 1
ATOM 1411 C CA . ARG A 1 223 ? 12.172 17.195 -0.840 1.00 16.94 220 ARG A CA 1
ATOM 1412 C C . ARG A 1 223 ? 13.412 17.733 -0.115 1.00 17.52 220 ARG A C 1
ATOM 1413 O O . ARG A 1 223 ? 13.550 19.003 -0.069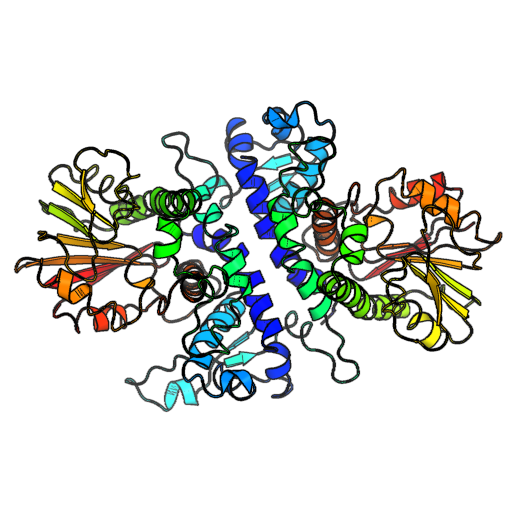 1.00 23.15 220 ARG A O 1
ATOM 1421 N N . VAL A 1 224 ? 14.283 16.885 0.442 1.00 15.36 221 VAL A N 1
ATOM 1422 C CA . VAL A 1 224 ? 15.386 17.331 1.356 1.00 16.93 221 VAL A CA 1
ATOM 1423 C C . VAL A 1 224 ? 16.780 16.909 0.848 1.00 17.10 221 VAL A C 1
ATOM 1424 O O . VAL A 1 224 ? 17.759 17.625 1.080 1.00 19.42 221 VAL A O 1
ATOM 1428 N N . TYR A 1 225 ? 16.898 15.745 0.219 1.00 16.30 222 TYR A N 1
ATOM 1429 C CA . TYR A 1 225 ? 18.197 15.072 -0.058 1.00 15.99 222 TYR A CA 1
ATOM 1430 C C . TYR A 1 225 ? 18.461 15.099 -1.571 1.00 15.77 222 TYR A C 1
ATOM 1431 O O . TYR A 1 225 ? 17.585 14.594 -2.311 1.00 18.30 222 TYR A O 1
ATOM 1440 N N A ASP A 1 226 ? 19.687 15.516 -1.912 0.50 17.79 223 ASP A N 1
ATOM 1441 N N B ASP A 1 226 ? 19.594 15.585 -2.100 0.50 18.46 223 ASP A N 1
ATOM 1442 C CA A ASP A 1 226 ? 20.152 15.756 -3.306 0.50 18.84 223 ASP A CA 1
ATOM 1443 C CA B ASP A 1 226 ? 19.852 15.464 -3.576 0.50 17.48 223 ASP A CA 1
ATOM 1444 C C A ASP A 1 226 ? 21.215 14.723 -3.720 0.50 18.55 223 ASP A C 1
ATOM 1445 C C B ASP A 1 226 ? 21.137 14.641 -3.799 0.50 15.12 223 ASP A C 1
ATOM 1446 O O A ASP A 1 226 ? 21.722 14.836 -4.866 0.50 17.94 223 ASP A O 1
ATOM 1447 O O B ASP A 1 226 ? 21.731 14.809 -4.892 0.50 16.59 223 ASP A O 1
ATOM 1456 N N . GLY A 1 227 ? 21.539 13.736 -2.866 1.00 14.98 224 GLY A N 1
ATOM 1457 C CA . GLY A 1 227 ? 22.757 12.907 -3.045 1.00 14.80 224 GLY A CA 1
ATOM 1458 C C . GLY A 1 227 ? 22.700 11.902 -4.196 1.00 14.18 224 GLY A C 1
ATOM 1459 O O . GLY A 1 227 ? 23.746 11.307 -4.511 1.00 17.64 224 GLY A O 1
ATOM 1460 N N . PHE A 1 228 ? 21.530 11.677 -4.798 1.00 12.91 225 PHE A N 1
ATOM 1461 C CA . PHE A 1 228 ? 21.428 10.837 -6.004 1.00 12.52 225 PHE A CA 1
ATOM 1462 C C . PHE A 1 228 ? 21.911 11.560 -7.280 1.00 13.97 225 PHE A C 1
ATOM 1463 O O . PHE A 1 228 ? 22.227 10.872 -8.296 1.00 14.38 225 PHE A O 1
ATOM 1471 N N . LEU A 1 229 ? 22.023 12.883 -7.264 1.00 13.94 226 LEU A N 1
ATOM 1472 C CA . LEU A 1 229 ? 22.459 13.613 -8.497 1.00 16.39 226 LEU A CA 1
ATOM 1473 C C . LEU A 1 229 ? 23.880 13.154 -8.892 1.00 17.91 226 LEU A C 1
ATOM 1474 O O . LEU A 1 229 ? 24.692 12.871 -8.029 1.00 20.49 226 LEU A O 1
ATOM 1479 N N . ASP A 1 230 ? 24.139 13.011 -10.175 1.00 21.21 227 ASP A N 1
ATOM 1480 C CA . ASP A 1 230 ? 25.507 12.551 -10.665 1.00 22.31 227 ASP A CA 1
ATOM 1481 C C . ASP A 1 230 ? 25.857 11.085 -10.324 1.00 20.38 227 ASP A C 1
ATOM 1482 O O . ASP A 1 230 ? 26.904 10.659 -10.779 1.00 24.71 227 ASP A O 1
ATOM 1487 N N . MET A 1 231 ? 25.012 10.301 -9.629 1.00 16.49 228 MET A N 1
ATOM 1488 C CA . MET A 1 231 ? 25.199 8.837 -9.656 1.00 15.24 228 MET A CA 1
ATOM 1489 C C . MET A 1 231 ? 24.902 8.339 -11.075 1.00 14.89 228 MET A C 1
ATOM 1490 O O . MET A 1 231 ? 23.985 8.893 -11.741 1.00 15.57 228 MET A O 1
ATOM 1495 N N . LYS A 1 232 ? 25.580 7.289 -11.535 1.00 15.10 229 LYS A N 1
ATOM 1496 C CA . LYS A 1 232 ? 25.278 6.651 -12.830 1.00 17.02 229 LYS A CA 1
ATOM 1497 C C . LYS A 1 232 ? 24.711 5.242 -12.649 1.00 13.44 229 LYS A C 1
ATOM 1498 O O . LYS A 1 232 ? 24.208 4.695 -13.649 1.00 14.59 229 LYS A O 1
ATOM 1504 N N . GLU A 1 233 ? 24.844 4.647 -11.455 1.00 13.47 230 GLU A N 1
ATOM 1505 C CA . GLU A 1 233 ? 24.367 3.270 -11.202 1.00 12.81 230 GLU A CA 1
ATOM 1506 C C . GLU A 1 233 ? 24.062 3.141 -9.725 1.00 11.78 230 GLU A C 1
ATOM 1507 O O . GLU A 1 233 ? 24.798 3.674 -8.871 1.00 13.48 230 GLU A O 1
ATOM 1513 N N . LEU A 1 234 ? 22.964 2.450 -9.395 1.00 12.02 231 LEU A N 1
ATOM 1514 C CA . LEU A 1 234 ? 22.527 2.224 -7.993 1.00 11.45 231 LEU A CA 1
ATOM 1515 C C . LEU A 1 234 ? 21.962 0.802 -7.867 1.00 10.38 231 LEU A C 1
ATOM 1516 O O . LEU A 1 234 ? 21.058 0.442 -8.648 1.00 12.32 231 LEU A O 1
ATOM 1521 N N . LEU A 1 235 ? 22.501 0.048 -6.918 1.00 10.27 232 LEU A N 1
ATOM 1522 C CA . LEU A 1 235 ? 22.064 -1.320 -6.552 1.00 10.04 232 LEU A CA 1
ATOM 1523 C C . LEU A 1 235 ? 21.301 -1.254 -5.236 1.00 9.05 232 LEU A C 1
ATOM 1524 O O . LEU A 1 235 ? 21.830 -0.845 -4.212 1.00 9.58 232 LEU A O 1
ATOM 1529 N N . ASP A 1 236 ? 20.010 -1.654 -5.292 1.00 9.14 233 ASP A N 1
ATOM 1530 C CA . ASP A 1 236 ? 19.134 -1.678 -4.077 1.00 8.99 233 ASP A CA 1
ATOM 1531 C C . ASP A 1 236 ? 19.194 -3.094 -3.468 1.00 8.75 233 ASP A C 1
ATOM 1532 O O . ASP A 1 236 ? 18.643 -4.039 -4.059 1.00 10.10 233 ASP A O 1
ATOM 1537 N N . VAL A 1 237 ? 19.924 -3.229 -2.353 1.00 8.82 234 VAL A N 1
ATOM 1538 C CA . VAL A 1 237 ? 20.221 -4.528 -1.724 1.00 8.80 234 VAL A CA 1
ATOM 1539 C C . VAL A 1 237 ? 19.032 -4.860 -0.778 1.00 8.12 234 VAL A C 1
ATOM 1540 O O . VAL A 1 237 ? 18.758 -4.125 0.186 1.00 8.89 234 VAL A O 1
ATOM 1544 N N . GLY A 1 238 ? 18.346 -5.985 -1.033 1.00 8.30 235 GLY A N 1
ATOM 1545 C CA . GLY A 1 238 ? 17.091 -6.245 -0.329 1.00 8.56 235 GLY A CA 1
ATOM 1546 C C . GLY A 1 238 ? 15.978 -5.259 -0.733 1.00 8.26 235 GLY A C 1
ATOM 1547 O O . GLY A 1 238 ? 15.187 -4.836 0.116 1.00 9.28 235 GLY A O 1
ATOM 1548 N N . GLY A 1 239 ? 15.937 -4.892 -2.012 1.00 8.43 236 GLY A N 1
ATOM 1549 C CA . GLY A 1 239 ? 15.031 -3.857 -2.581 1.00 8.93 236 GLY A CA 1
ATOM 1550 C C . GLY A 1 239 ? 13.577 -4.245 -2.739 1.00 8.74 236 GLY A C 1
ATOM 1551 O O . GLY A 1 239 ? 12.773 -3.419 -3.249 1.00 10.40 236 GLY A O 1
ATOM 1552 N N . GLY A 1 240 ? 13.175 -5.440 -2.314 1.00 8.63 237 GLY A N 1
ATOM 1553 C CA . GLY A 1 240 ? 11.763 -5.838 -2.447 1.00 8.67 237 GLY A CA 1
ATOM 1554 C C . GLY A 1 240 ? 11.393 -6.083 -3.902 1.00 9.45 237 GLY A C 1
ATOM 1555 O O . GLY A 1 240 ? 12.221 -6.639 -4.679 1.00 9.88 237 GLY A O 1
ATOM 1556 N N . ILE A 1 241 ? 10.183 -5.661 -4.295 1.00 8.93 238 ILE A N 1
ATOM 1557 C CA . ILE A 1 241 ? 9.724 -5.819 -5.699 1.00 9.81 238 ILE A CA 1
ATOM 1558 C C . ILE A 1 241 ? 10.226 -4.675 -6.640 1.00 10.53 238 ILE A C 1
ATOM 1559 O O . ILE A 1 241 ? 9.866 -4.689 -7.812 1.00 11.87 238 ILE A O 1
ATOM 1564 N N . GLY A 1 242 ? 11.105 -3.775 -6.148 1.00 10.31 239 GLY A N 1
ATOM 1565 C CA . GLY A 1 242 ? 11.813 -2.817 -7.029 1.00 10.94 239 GLY A CA 1
ATOM 1566 C C . GLY A 1 242 ? 11.182 -1.449 -7.143 1.00 10.67 239 GLY A C 1
ATOM 1567 O O . GLY A 1 242 ? 11.679 -0.600 -7.921 1.00 10.76 239 GLY A O 1
ATOM 1568 N N . THR A 1 243 ? 10.113 -1.177 -6.378 1.00 10.52 240 THR A N 1
ATOM 1569 C CA . THR A 1 243 ? 9.373 0.086 -6.474 1.00 10.04 240 THR A CA 1
ATOM 1570 C C . THR A 1 243 ? 10.311 1.245 -6.072 1.00 9.60 240 THR A C 1
ATOM 1571 O O . THR A 1 243 ? 10.280 2.326 -6.722 1.00 10.38 240 THR A O 1
ATOM 1575 N N . SER A 1 244 ? 11.113 1.079 -5.017 1.00 9.25 241 SER A N 1
ATOM 1576 C CA . SER A 1 244 ? 12.037 2.156 -4.566 1.00 10.04 241 SER A CA 1
ATOM 1577 C C . SER A 1 244 ? 12.990 2.579 -5.698 1.00 9.65 241 SER A C 1
ATOM 1578 O O . SER A 1 244 ? 13.090 3.798 -6.031 1.00 10.15 241 SER A O 1
ATOM 1581 N N . VAL A 1 245 ? 13.696 1.624 -6.327 1.00 10.24 242 VAL A N 1
ATOM 1582 C CA . VAL A 1 245 ? 14.671 1.987 -7.367 1.00 10.82 242 VAL A CA 1
ATOM 1583 C C . VAL A 1 245 ? 13.917 2.522 -8.599 1.00 10.34 242 VAL A C 1
ATOM 1584 O O . VAL A 1 245 ? 14.445 3.417 -9.297 1.00 11.28 242 VAL A O 1
ATOM 1588 N N A SER A 1 246 ? 12.691 2.050 -8.867 0.50 10.23 243 SER A N 1
ATOM 1589 N N B SER A 1 246 ? 12.696 2.047 -8.894 0.50 11.51 243 SER A N 1
ATOM 1590 C CA A SER A 1 246 ? 11.876 2.604 -9.982 0.50 10.20 243 SER A CA 1
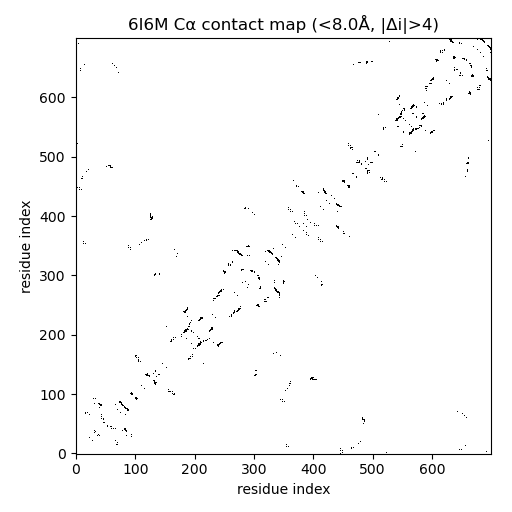ATOM 1591 C CA B SER A 1 246 ? 11.886 2.629 -10.002 0.50 13.03 243 SER A CA 1
ATOM 1592 C C A SER A 1 246 ? 11.620 4.101 -9.774 0.50 10.35 243 SER A C 1
ATOM 1593 C C B SER A 1 246 ? 11.660 4.126 -9.773 0.50 11.43 243 SER A C 1
ATOM 1594 O O A SER A 1 246 ? 11.690 4.888 -10.770 0.50 11.74 243 SER A O 1
ATOM 1595 O O B SER A 1 246 ? 11.770 4.933 -10.749 0.50 12.49 243 SER A O 1
ATOM 1600 N N . LYS A 1 247 ? 11.360 4.522 -8.546 1.00 10.57 244 LYS A N 1
ATOM 1601 C CA . LYS A 1 247 ? 11.062 5.957 -8.233 1.00 10.26 244 LYS A CA 1
ATOM 1602 C C . LYS A 1 247 ? 12.361 6.791 -8.289 1.00 11.16 244 LYS A C 1
ATOM 1603 O O . LYS A 1 247 ? 12.334 7.964 -8.757 1.00 11.58 244 LYS A O 1
ATOM 1609 N N . ILE A 1 248 ? 13.487 6.251 -7.868 1.00 10.14 245 ILE A N 1
ATOM 1610 C CA . ILE A 1 248 ? 14.791 6.930 -7.981 1.00 9.89 245 ILE A CA 1
ATOM 1611 C C . ILE A 1 248 ? 15.143 7.163 -9.461 1.00 10.94 245 ILE A C 1
ATOM 1612 O O . ILE A 1 248 ? 15.541 8.305 -9.819 1.00 11.53 245 ILE A O 1
ATOM 1617 N N . VAL A 1 249 ? 15.020 6.147 -10.310 1.00 10.64 246 VAL A N 1
ATOM 1618 C CA . VAL A 1 249 ? 15.334 6.302 -11.762 1.00 11.48 246 VAL A CA 1
ATOM 1619 C C . VAL A 1 249 ? 14.348 7.282 -12.422 1.00 11.38 246 VAL A C 1
ATOM 1620 O O . VAL A 1 249 ? 14.748 8.021 -13.339 1.00 13.13 246 VAL A O 1
ATOM 1624 N N . ALA A 1 250 ? 13.067 7.306 -11.982 1.00 11.73 247 ALA A N 1
ATOM 1625 C CA . ALA A 1 250 ? 12.110 8.287 -12.546 1.00 12.76 247 ALA A CA 1
ATOM 1626 C C . ALA A 1 250 ? 12.571 9.738 -12.268 1.00 12.87 247 ALA A C 1
ATOM 1627 O O . ALA A 1 250 ? 12.388 10.603 -13.136 1.00 15.57 247 ALA A O 1
ATOM 1629 N N A LYS A 1 251 ? 13.124 10.000 -11.074 0.50 12.23 248 LYS A N 1
ATOM 1630 N N B LYS A 1 251 ? 13.121 10.014 -11.074 0.50 12.52 248 LYS A N 1
ATOM 1631 C CA A LYS A 1 251 ? 13.599 11.358 -10.677 0.50 12.41 248 LYS A CA 1
ATOM 1632 C CA B LYS A 1 251 ? 13.604 11.379 -10.706 0.50 12.94 248 LYS A CA 1
ATOM 1633 C C A LYS A 1 251 ? 14.991 11.663 -11.277 0.50 12.02 248 LYS A C 1
ATOM 1634 C C B LYS A 1 251 ? 14.997 11.669 -11.299 0.50 12.05 248 LYS A C 1
ATOM 1635 O O A LYS A 1 251 ? 15.271 12.842 -11.525 0.50 14.42 248 LYS A O 1
ATOM 1636 O O B LYS A 1 251 ? 15.292 12.843 -11.540 0.50 14.29 248 LYS A O 1
ATOM 1647 N N . TYR A 1 252 ? 15.836 10.645 -11.481 1.00 10.50 249 TYR A N 1
ATOM 1648 C CA . TYR A 1 252 ? 17.258 10.763 -11.883 1.00 10.56 249 TYR A CA 1
ATOM 1649 C C . TYR A 1 252 ? 17.483 9.840 -13.088 1.00 10.63 249 TYR A C 1
ATOM 1650 O O . TYR A 1 252 ? 17.935 8.684 -12.945 1.00 11.33 249 TYR A O 1
ATOM 1659 N N . PRO A 1 253 ? 17.121 10.328 -14.306 1.00 10.93 250 PRO A N 1
ATOM 1660 C CA . PRO A 1 253 ? 16.974 9.436 -15.455 1.00 11.83 250 PRO A CA 1
ATOM 1661 C C . PRO A 1 253 ? 18.280 8.860 -16.032 1.00 12.67 250 PRO A C 1
ATOM 1662 O O . PRO A 1 253 ? 18.197 7.989 -16.918 1.00 15.38 250 PRO A O 1
ATOM 1666 N N . LEU A 1 254 ? 19.428 9.325 -15.544 1.00 11.82 251 LEU A N 1
ATOM 1667 C CA . LEU A 1 254 ? 20.732 8.788 -15.983 1.00 12.83 251 LEU A CA 1
ATOM 1668 C C . LEU A 1 254 ? 21.195 7.618 -15.093 1.00 12.71 251 LEU A C 1
ATOM 1669 O O . LEU A 1 254 ? 22.233 7.022 -15.391 1.00 16.59 251 LEU A O 1
ATOM 1674 N N . ILE A 1 255 ? 20.458 7.321 -14.016 1.00 11.83 252 ILE A N 1
ATOM 1675 C CA . ILE A 1 255 ? 20.839 6.171 -13.139 1.00 12.60 252 ILE A CA 1
ATOM 1676 C C . ILE A 1 255 ? 20.394 4.851 -13.787 1.00 12.54 252 ILE A C 1
ATOM 1677 O O . ILE A 1 255 ? 19.168 4.704 -14.097 1.00 14.27 252 ILE A O 1
ATOM 1682 N N . ARG A 1 256 ? 21.343 3.934 -13.949 1.00 12.94 253 ARG A N 1
ATOM 1683 C CA . ARG A 1 256 ? 21.031 2.519 -14.272 1.00 13.36 253 ARG A CA 1
ATOM 1684 C C . ARG A 1 256 ? 20.692 1.780 -12.963 1.00 11.09 253 ARG A C 1
ATOM 1685 O O . ARG A 1 256 ? 21.537 1.686 -12.067 1.00 13.41 253 ARG A O 1
ATOM 1693 N N . GLY A 1 257 ? 19.416 1.442 -12.755 1.00 12.42 254 GLY A N 1
ATOM 1694 C CA . GLY A 1 257 ? 18.946 0.864 -11.489 1.00 12.43 254 GLY A CA 1
ATOM 1695 C C . GLY A 1 257 ? 18.958 -0.663 -11.520 1.00 10.66 254 GLY A C 1
ATOM 1696 O O . GLY A 1 257 ? 18.509 -1.282 -12.509 1.00 11.99 254 GLY A O 1
ATOM 1697 N N . VAL A 1 258 ? 19.421 -1.264 -10.415 1.00 10.17 255 VAL A N 1
ATOM 1698 C CA . VAL A 1 258 ? 19.413 -2.724 -10.227 1.00 11.22 255 VAL A CA 1
ATOM 1699 C C . VAL A 1 258 ? 18.708 -3.012 -8.894 1.00 9.98 255 VAL A C 1
ATOM 1700 O O . VAL A 1 258 ? 19.082 -2.432 -7.859 1.00 11.42 255 VAL A O 1
ATOM 1704 N N . ASN A 1 259 ? 17.703 -3.917 -8.932 1.00 10.04 256 ASN A N 1
ATOM 1705 C CA . ASN A 1 259 ? 16.948 -4.334 -7.738 1.00 9.71 256 ASN A CA 1
ATOM 1706 C C . ASN A 1 259 ? 17.366 -5.778 -7.372 1.00 9.59 256 ASN A C 1
ATOM 1707 O O . ASN A 1 259 ? 17.252 -6.656 -8.247 1.00 11.68 256 ASN A O 1
ATOM 1712 N N . PHE A 1 260 ? 17.827 -6.004 -6.144 1.00 9.39 257 PHE A N 1
ATOM 1713 C CA . PHE A 1 260 ? 18.395 -7.300 -5.693 1.00 9.26 257 PHE A CA 1
ATOM 1714 C C . PHE A 1 260 ? 17.604 -7.821 -4.471 1.00 9.21 257 PHE A C 1
ATOM 1715 O O . PHE A 1 260 ? 17.445 -7.118 -3.482 1.00 9.45 257 PHE A O 1
ATOM 1723 N N . ASP A 1 261 ? 17.058 -9.039 -4.595 1.00 9.11 258 ASP A N 1
ATOM 1724 C CA . ASP A 1 261 ? 16.314 -9.662 -3.481 1.00 8.59 258 ASP A CA 1
ATOM 1725 C C . ASP A 1 261 ? 16.355 -11.185 -3.613 1.00 9.41 258 ASP A C 1
ATOM 1726 O O . ASP A 1 261 ? 17.084 -11.741 -4.470 1.00 10.51 258 ASP A O 1
ATOM 1731 N N . LEU A 1 262 ? 15.577 -11.876 -2.775 1.00 9.48 259 LEU A N 1
ATOM 1732 C CA . LEU A 1 262 ? 15.488 -13.362 -2.814 1.00 9.89 259 LEU A CA 1
ATOM 1733 C C . LEU A 1 262 ? 14.674 -13.816 -4.003 1.00 9.33 259 LEU A C 1
ATOM 1734 O O . LEU A 1 262 ? 13.737 -13.114 -4.454 1.00 10.08 259 LEU A O 1
ATOM 1739 N N . PRO A 1 263 ? 14.929 -15.051 -4.519 1.00 10.11 260 PRO A N 1
ATOM 1740 C CA . PRO A 1 263 ? 14.153 -15.575 -5.654 1.00 10.44 260 PRO A CA 1
ATOM 1741 C C . PRO A 1 263 ? 12.610 -15.472 -5.513 1.00 10.28 260 PRO A C 1
ATOM 1742 O O . PRO A 1 263 ? 11.915 -15.100 -6.469 1.00 11.34 260 PRO A O 1
ATOM 1746 N N . HIS A 1 264 ? 12.049 -15.787 -4.329 1.00 11.04 261 HIS A N 1
ATOM 1747 C CA . HIS A 1 264 ? 10.566 -15.810 -4.185 1.00 10.92 261 HIS A CA 1
ATOM 1748 C C . HIS A 1 264 ? 9.968 -14.385 -4.265 1.00 10.47 261 HIS A C 1
ATOM 1749 O O . HIS A 1 264 ? 8.723 -14.288 -4.431 1.00 11.46 261 HIS A O 1
ATOM 1756 N N . VAL A 1 265 ? 10.767 -13.330 -4.094 1.00 10.04 262 VAL A N 1
ATOM 1757 C CA . VAL A 1 265 ? 10.340 -11.923 -4.291 1.00 9.91 262 VAL A CA 1
ATOM 1758 C C . VAL A 1 265 ? 10.546 -11.503 -5.752 1.00 9.65 262 VAL A C 1
ATOM 1759 O O . VAL A 1 265 ? 9.645 -10.982 -6.405 1.00 11.14 262 VAL A O 1
ATOM 1763 N N . ILE A 1 266 ? 11.771 -11.715 -6.276 1.00 10.57 263 ILE A N 1
ATOM 1764 C CA . ILE A 1 266 ? 12.094 -11.327 -7.668 1.00 10.77 263 ILE A CA 1
ATOM 1765 C C . ILE A 1 266 ? 11.097 -11.975 -8.645 1.00 11.69 263 ILE A C 1
ATOM 1766 O O . ILE A 1 266 ? 10.688 -11.333 -9.630 1.00 13.79 263 ILE A O 1
ATOM 1771 N N A SER A 1 267 ? 10.743 -13.246 -8.465 0.50 12.61 264 SER A N 1
ATOM 1772 N N B SER A 1 267 ? 10.758 -13.244 -8.390 0.50 13.40 264 SER A N 1
ATOM 1773 C CA A SER A 1 267 ? 9.889 -13.932 -9.473 0.50 13.47 264 SER A CA 1
ATOM 1774 C CA B SER A 1 267 ? 9.884 -14.069 -9.269 0.50 16.64 264 SER A CA 1
ATOM 1775 C C A SER A 1 267 ? 8.486 -13.299 -9.577 0.50 15.26 264 SER A C 1
ATOM 1776 C C B SER A 1 267 ? 8.487 -13.434 -9.478 0.50 16.61 264 SER A C 1
ATOM 1777 O O A SER A 1 267 ? 7.806 -13.512 -10.605 0.50 17.96 264 SER A O 1
ATOM 1778 O O B SER A 1 267 ? 7.818 -13.787 -10.485 0.50 19.14 264 SER A O 1
ATOM 1783 N N . VAL A 1 268 ? 8.022 -12.582 -8.545 1.00 14.19 265 VAL A N 1
ATOM 1784 C CA . VAL A 1 268 ? 6.676 -11.930 -8.565 1.00 15.01 265 VAL A CA 1
ATOM 1785 C C . VAL A 1 268 ? 6.780 -10.414 -8.820 1.00 14.55 265 VAL A C 1
ATOM 1786 O O . VAL A 1 268 ? 5.719 -9.734 -8.826 1.00 17.57 265 VAL A O 1
ATOM 1790 N N . ALA A 1 269 ? 7.967 -9.829 -9.005 1.00 13.53 266 ALA A N 1
ATOM 1791 C CA . ALA A 1 269 ? 8.139 -8.368 -9.151 1.00 14.47 266 ALA A CA 1
ATOM 1792 C C . ALA A 1 269 ? 7.656 -7.901 -10.524 1.00 14.55 266 ALA A C 1
ATOM 1793 O O . ALA A 1 269 ? 7.851 -8.604 -11.539 1.00 17.97 266 ALA A O 1
ATOM 1795 N N . PRO A 1 270 ? 7.054 -6.708 -10.601 1.00 14.70 267 PRO A N 1
ATOM 1796 C CA . PRO A 1 270 ? 6.675 -6.157 -11.899 1.00 16.52 267 PRO A CA 1
ATOM 1797 C C . PRO A 1 270 ? 7.888 -5.735 -12.741 1.00 15.52 267 PRO A C 1
ATOM 1798 O O . PRO A 1 270 ? 8.928 -5.437 -12.179 1.00 16.85 267 PRO A O 1
ATOM 1802 N N . GLN A 1 271 ? 7.692 -5.587 -14.050 1.00 18.91 268 GLN A N 1
ATOM 1803 C CA . GLN A 1 271 ? 8.663 -4.883 -14.935 1.00 20.47 268 GLN A CA 1
ATOM 1804 C C . GLN A 1 271 ? 8.549 -3.366 -14.710 1.00 21.12 268 GLN A C 1
ATOM 1805 O O . GLN A 1 271 ? 7.469 -2.786 -14.849 1.00 27.50 268 GLN A O 1
ATOM 1807 N N . TYR A 1 272 ? 9.637 -2.705 -14.379 1.00 20.09 269 TYR A N 1
ATOM 1808 C CA . TYR A 1 272 ? 9.705 -1.241 -14.212 1.00 19.63 269 TYR A CA 1
ATOM 1809 C C . TYR A 1 272 ? 10.705 -0.676 -15.216 1.00 20.51 269 TYR A C 1
ATOM 1810 O O . TYR A 1 272 ? 11.803 -1.241 -15.386 1.00 20.52 269 TYR A O 1
ATOM 1819 N N . PRO A 1 273 ? 10.389 0.469 -15.862 1.00 21.76 270 PRO A N 1
ATOM 1820 C CA . PRO A 1 273 ? 11.326 1.131 -16.758 1.00 23.38 270 PRO A CA 1
ATOM 1821 C C . PRO A 1 273 ? 12.637 1.473 -16.056 1.00 19.80 270 PRO A C 1
ATOM 1822 O O . PRO A 1 273 ? 12.647 2.028 -14.952 1.00 20.84 270 PRO A O 1
ATOM 1826 N N . GLY A 1 274 ? 13.767 1.099 -16.691 1.00 20.88 271 GLY A N 1
ATOM 1827 C CA . GLY A 1 274 ? 15.087 1.477 -16.156 1.00 20.35 271 GLY A CA 1
ATOM 1828 C C . GLY A 1 274 ? 15.549 0.642 -14.964 1.00 16.73 271 GLY A C 1
ATOM 1829 O O . GLY A 1 274 ? 16.573 1.043 -14.326 1.00 17.52 271 GLY A O 1
ATOM 1830 N N . VAL A 1 275 ? 14.888 -0.495 -14.675 1.00 15.27 272 VAL A N 1
ATOM 1831 C CA . VAL A 1 275 ? 15.230 -1.372 -13.525 1.00 14.08 272 VAL A CA 1
ATOM 1832 C C . VAL A 1 275 ? 15.494 -2.805 -14.024 1.00 15.21 272 VAL A C 1
ATOM 1833 O O . VAL A 1 275 ? 14.633 -3.414 -14.696 1.00 17.15 272 VAL A O 1
ATOM 1837 N N . GLU A 1 276 ? 16.655 -3.340 -13.654 1.00 13.16 273 GLU A N 1
ATOM 1838 C CA . GLU A 1 276 ? 17.027 -4.759 -13.861 1.00 12.89 273 GLU A CA 1
ATOM 1839 C C . GLU A 1 276 ? 16.859 -5.506 -12.526 1.00 12.03 273 GLU A C 1
ATOM 1840 O O . GLU A 1 276 ? 17.434 -5.051 -11.513 1.00 14.13 273 GLU A O 1
ATOM 1846 N N . HIS A 1 277 ? 16.155 -6.627 -12.507 1.00 12.98 274 HIS A N 1
ATOM 1847 C CA . HIS A 1 277 ? 16.018 -7.477 -11.302 1.00 12.25 274 HIS A CA 1
ATOM 1848 C C . HIS A 1 277 ? 17.099 -8.565 -11.277 1.00 12.60 274 HIS A C 1
ATOM 1849 O O . HIS A 1 277 ? 17.310 -9.228 -12.312 1.00 15.47 274 HIS A O 1
ATOM 1856 N N . VAL A 1 278 ? 17.701 -8.802 -10.094 1.00 12.48 275 VAL A N 1
ATOM 1857 C CA . VAL A 1 278 ? 18.679 -9.870 -9.836 1.00 12.22 275 VAL A CA 1
ATOM 1858 C C . VAL A 1 278 ? 18.302 -10.601 -8.552 1.00 11.14 275 VAL A C 1
ATOM 1859 O O . VAL A 1 278 ? 18.031 -9.935 -7.542 1.00 11.05 275 VAL A O 1
ATOM 1863 N N . ALA A 1 279 ? 18.273 -11.927 -8.586 1.00 11.39 276 ALA A N 1
ATOM 1864 C CA . ALA A 1 279 ? 18.006 -12.763 -7.399 1.00 10.84 276 ALA A CA 1
ATOM 1865 C C . ALA A 1 279 ? 19.301 -13.305 -6.788 1.00 11.35 276 ALA A C 1
ATOM 1866 O O . ALA A 1 279 ? 20.252 -13.695 -7.538 1.00 14.05 276 ALA A O 1
ATOM 1868 N N . GLY A 1 280 ? 19.353 -13.392 -5.474 1.00 10.97 277 GLY A N 1
ATOM 1869 C CA . GLY A 1 280 ? 20.472 -14.026 -4.773 1.00 11.40 277 GLY A CA 1
ATOM 1870 C C . GLY A 1 280 ? 20.260 -14.115 -3.272 1.00 10.95 277 GLY A C 1
ATOM 1871 O O . GLY A 1 280 ? 19.105 -14.225 -2.798 1.00 13.39 277 GLY A O 1
ATOM 1872 N N . ASP A 1 281 ? 21.353 -14.077 -2.515 1.00 11.40 278 ASP A N 1
ATOM 1873 C CA . ASP A 1 281 ? 21.363 -14.115 -1.030 1.00 10.75 278 ASP A CA 1
ATOM 1874 C C . ASP A 1 281 ? 22.413 -13.097 -0.564 1.00 10.44 278 ASP A C 1
ATOM 1875 O O . ASP A 1 281 ? 23.648 -13.348 -0.701 1.00 10.68 278 ASP A O 1
ATOM 1880 N N . MET A 1 282 ? 21.964 -11.968 -0.020 1.00 9.61 279 MET A N 1
ATOM 1881 C CA . MET A 1 282 ? 22.863 -10.855 0.343 1.00 9.62 279 MET A CA 1
ATOM 1882 C C . MET A 1 282 ? 23.914 -11.244 1.396 1.00 10.46 279 MET A C 1
ATOM 1883 O O . MET A 1 282 ? 24.952 -10.544 1.499 1.00 11.45 279 MET A O 1
ATOM 1888 N N . PHE A 1 283 ? 23.651 -12.274 2.230 1.00 10.57 280 PHE A N 1
ATOM 1889 C CA . PHE A 1 283 ? 24.642 -12.708 3.236 1.00 11.33 280 PHE A CA 1
ATOM 1890 C C . PHE A 1 283 ? 25.776 -13.536 2.606 1.00 11.56 280 PHE A C 1
ATOM 1891 O O . PHE A 1 283 ? 26.876 -13.617 3.230 1.00 12.96 280 PHE A O 1
ATOM 1899 N N A GLU A 1 284 ? 25.562 -14.086 1.396 0.50 12.20 281 GLU A N 1
ATOM 1900 N N B GLU A 1 284 ? 25.552 -14.130 1.426 0.50 11.95 281 GLU A N 1
ATOM 1901 C CA A GLU A 1 284 ? 26.616 -14.854 0.671 0.50 14.01 281 GLU A CA 1
ATOM 1902 C CA B GLU A 1 284 ? 26.641 -14.837 0.701 0.50 13.63 281 GLU A CA 1
ATOM 1903 C C A GLU A 1 284 ? 27.451 -13.939 -0.225 0.50 14.75 281 GLU A C 1
ATOM 1904 C C B GLU A 1 284 ? 27.458 -13.800 -0.078 0.50 14.31 281 GLU A C 1
ATOM 1905 O O A GLU A 1 284 ? 28.677 -14.124 -0.296 0.50 14.80 281 GLU A O 1
ATOM 1906 O O B GLU A 1 284 ? 28.702 -13.698 0.161 0.50 15.08 281 GLU A O 1
ATOM 1917 N N . GLU A 1 285 ? 26.793 -13.071 -0.981 1.00 14.32 282 GLU A N 1
ATOM 1918 C CA . GLU A 1 285 ? 27.493 -12.128 -1.880 1.00 15.95 282 GLU A CA 1
ATOM 1919 C C . GLU A 1 285 ? 26.485 -11.074 -2.341 1.00 12.93 282 GLU A C 1
ATOM 1920 O O . GLU A 1 285 ? 25.287 -11.379 -2.509 1.00 13.31 282 GLU A O 1
ATOM 1926 N N . VAL A 1 286 ? 26.986 -9.886 -2.626 1.00 12.66 283 VAL A N 1
ATOM 1927 C CA . VAL A 1 286 ? 26.206 -8.797 -3.262 1.00 12.97 283 VAL A CA 1
ATOM 1928 C C . VAL A 1 286 ? 26.837 -8.534 -4.622 1.00 11.57 283 VAL A C 1
ATOM 1929 O O . VAL A 1 286 ? 28.091 -8.552 -4.743 1.00 12.84 283 VAL A O 1
ATOM 1933 N N . PRO A 1 287 ? 26.047 -8.304 -5.693 1.00 12.81 284 PRO A N 1
ATOM 1934 C CA . PRO A 1 287 ? 26.637 -7.905 -6.990 1.00 14.05 284 PRO A CA 1
ATOM 1935 C C . PRO A 1 287 ? 27.506 -6.636 -6.922 1.00 13.36 284 PRO A C 1
ATOM 1936 O O . PRO A 1 287 ? 27.293 -5.799 -6.060 1.00 11.74 284 PRO A O 1
ATOM 1940 N N . LYS A 1 288 ? 28.495 -6.503 -7.830 1.00 13.78 285 LYS A N 1
ATOM 1941 C CA . LYS A 1 288 ? 29.224 -5.216 -7.941 1.00 12.85 285 LYS A CA 1
ATOM 1942 C C . LYS A 1 288 ? 28.219 -4.085 -8.233 1.00 12.50 285 LYS A C 1
ATOM 1943 O O . LYS A 1 288 ? 27.312 -4.273 -9.071 1.00 14.18 285 LYS A O 1
ATOM 1949 N N . GLY A 1 289 ? 28.413 -2.924 -7.599 1.00 12.41 286 GLY A N 1
ATOM 1950 C CA . GLY A 1 289 ? 27.613 -1.732 -7.892 1.00 12.36 286 GLY A CA 1
ATOM 1951 C C . GLY A 1 289 ? 28.404 -0.479 -7.536 1.00 12.06 286 GLY A C 1
ATOM 1952 O O . GLY A 1 289 ? 29.233 -0.499 -6.619 1.00 14.33 286 GLY A O 1
ATOM 1953 N N . GLN A 1 290 ? 28.116 0.613 -8.246 1.00 11.54 287 GLN A N 1
ATOM 1954 C CA . GLN A 1 290 ? 28.819 1.905 -8.042 1.00 12.91 287 GLN A CA 1
ATOM 1955 C C . GLN A 1 290 ? 28.404 2.554 -6.727 1.00 12.13 287 GLN A C 1
ATOM 1956 O O . GLN A 1 290 ? 29.219 3.236 -6.090 1.00 12.69 287 GLN A O 1
ATOM 1962 N N . ASN A 1 291 ? 27.122 2.401 -6.379 1.00 12.14 288 ASN A N 1
ATOM 1963 C CA . ASN A 1 291 ? 26.490 2.905 -5.159 1.00 11.58 288 ASN A CA 1
ATOM 1964 C C . ASN A 1 291 ? 25.445 1.876 -4.706 1.00 10.32 288 ASN A C 1
ATOM 1965 O O . ASN A 1 291 ? 24.921 1.176 -5.599 1.00 10.38 288 ASN A O 1
ATOM 1970 N N . MET A 1 292 ? 25.118 1.842 -3.416 1.00 10.15 289 MET A N 1
ATOM 1971 C CA . MET A 1 292 ? 24.118 0.885 -2.912 1.00 10.08 289 MET A CA 1
ATOM 1972 C C . MET A 1 292 ? 23.110 1.575 -1.991 1.00 9.39 289 MET A C 1
ATOM 1973 O O . MET A 1 292 ? 23.408 2.624 -1.367 1.00 11.24 289 MET A O 1
ATOM 1978 N N . LEU A 1 293 ? 21.962 0.922 -1.839 1.00 9.20 290 LEU A N 1
ATOM 1979 C CA . LEU A 1 293 ? 20.893 1.327 -0.894 1.00 8.76 290 LEU A CA 1
ATOM 1980 C C . LEU A 1 293 ? 20.556 0.131 -0.002 1.00 9.04 290 LEU A C 1
ATOM 1981 O O . LEU A 1 293 ? 20.381 -1.007 -0.530 1.00 9.90 290 LEU A O 1
ATOM 1986 N N . LEU A 1 294 ? 20.384 0.382 1.292 1.00 8.65 291 LEU A N 1
ATOM 1987 C CA . LEU A 1 294 ? 19.826 -0.571 2.285 1.00 8.37 291 LEU A CA 1
ATOM 1988 C C . LEU A 1 294 ? 18.692 0.165 3.027 1.00 8.52 291 LEU A C 1
ATOM 1989 O O . LEU A 1 294 ? 18.970 0.956 3.969 1.00 8.99 291 LEU A O 1
ATOM 1994 N N . LYS A 1 295 ? 17.435 -0.038 2.581 1.00 8.67 292 LYS A N 1
ATOM 1995 C CA . LYS A 1 295 ? 16.245 0.586 3.222 1.00 8.04 292 LYS A CA 1
ATOM 1996 C C . LYS A 1 295 ? 15.474 -0.510 3.961 1.00 8.04 292 LYS A C 1
ATOM 1997 O O . LYS A 1 295 ? 15.067 -1.503 3.354 1.00 8.04 292 LYS A O 1
ATOM 2003 N N . TRP A 1 296 ? 15.273 -0.309 5.266 1.00 7.62 293 TRP A N 1
ATOM 2004 C CA . TRP A 1 296 ? 14.454 -1.251 6.071 1.00 7.76 293 TRP A CA 1
ATOM 2005 C C . TRP A 1 296 ? 15.019 -2.672 5.976 1.00 8.04 293 TRP A C 1
ATOM 2006 O O . TRP A 1 296 ? 14.244 -3.659 6.033 1.00 9.00 293 TRP A O 1
ATOM 2017 N N . VAL A 1 297 ? 16.350 -2.784 5.914 1.00 7.93 294 VAL A N 1
ATOM 2018 C CA . VAL A 1 297 ? 17.092 -4.081 5.912 1.00 8.01 294 VAL A CA 1
ATOM 2019 C C . VAL A 1 297 ? 17.844 -4.247 7.251 1.00 7.66 294 VAL A C 1
ATOM 2020 O O . VAL A 1 297 ? 17.611 -5.232 7.962 1.00 8.96 294 VAL A O 1
ATOM 2024 N N . LEU A 1 298 ? 18.778 -3.341 7.578 1.00 8.20 295 LEU A N 1
ATOM 2025 C CA . LEU A 1 298 ? 19.568 -3.494 8.808 1.00 8.88 295 LEU A CA 1
ATOM 2026 C C . LEU A 1 298 ? 18.686 -3.681 10.051 1.00 9.05 295 LEU A C 1
ATOM 2027 O O . LEU A 1 298 ? 19.065 -4.426 10.977 1.00 9.46 295 LEU A O 1
ATOM 2032 N N . HIS A 1 299 ? 17.530 -3.002 10.123 1.00 9.20 296 HIS A N 1
ATOM 2033 C CA . HIS A 1 299 ? 16.692 -3.094 11.353 1.00 8.80 296 HIS A CA 1
ATOM 2034 C C . HIS A 1 299 ? 16.101 -4.512 11.580 1.00 8.78 296 HIS A C 1
ATOM 2035 O O . HIS A 1 299 ? 15.537 -4.720 12.660 1.00 10.04 296 HIS A O 1
ATOM 2042 N N . ALA A 1 300 ? 16.225 -5.453 10.623 1.00 8.53 297 ALA A N 1
ATOM 2043 C CA . ALA A 1 300 ? 15.715 -6.815 10.825 1.00 8.94 297 ALA A CA 1
ATOM 2044 C C . ALA A 1 300 ? 16.762 -7.737 11.479 1.00 9.46 297 ALA A C 1
ATOM 2045 O O . ALA A 1 300 ? 16.368 -8.878 11.852 1.00 10.44 297 ALA A O 1
ATOM 2047 N N . TRP A 1 301 ? 18.031 -7.302 11.626 1.00 9.06 298 TRP A N 1
ATOM 2048 C CA . TRP A 1 301 ? 19.133 -8.246 11.919 1.00 9.55 298 TRP A CA 1
ATOM 2049 C C . TRP A 1 301 ? 19.974 -7.757 13.103 1.00 10.10 298 TRP A C 1
ATOM 2050 O O . TRP A 1 301 ? 20.124 -6.539 13.320 1.00 10.92 298 TRP A O 1
ATOM 2061 N N . GLY A 1 302 ? 20.576 -8.708 13.817 1.00 10.41 299 GLY A N 1
ATOM 2062 C CA . GLY A 1 302 ? 21.520 -8.418 14.896 1.00 10.64 299 GLY A CA 1
ATOM 2063 C C . GLY A 1 302 ? 22.857 -7.858 14.404 1.00 10.36 299 GLY A C 1
ATOM 2064 O O . GLY A 1 302 ? 23.136 -7.786 13.171 1.00 11.01 299 GLY A O 1
ATOM 2065 N N . ASP A 1 303 ? 23.698 -7.418 15.353 1.00 11.58 300 ASP A N 1
ATO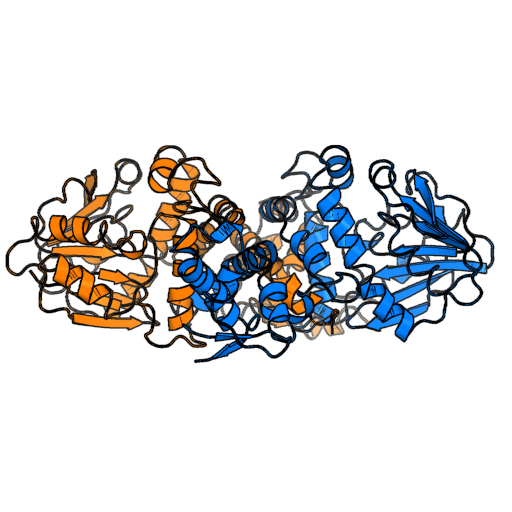M 2066 C CA . ASP A 1 303 ? 24.960 -6.711 15.008 1.00 12.72 300 ASP A CA 1
ATOM 2067 C C . ASP A 1 303 ? 25.858 -7.583 14.112 1.00 12.86 300 ASP A C 1
ATOM 2068 O O . ASP A 1 303 ? 26.390 -7.029 13.113 1.00 13.48 300 ASP A O 1
ATOM 2073 N N . GLU A 1 304 ? 26.103 -8.849 14.443 1.00 14.09 301 GLU A N 1
ATOM 2074 C CA . GLU A 1 304 ? 27.071 -9.660 13.652 1.00 14.22 301 GLU A CA 1
ATOM 2075 C C . GLU A 1 304 ? 26.547 -9.855 12.221 1.00 12.99 301 GLU A C 1
ATOM 2076 O O . GLU A 1 304 ? 27.355 -9.708 11.258 1.00 13.25 301 GLU A O 1
ATOM 2082 N N A ARG A 1 305 ? 25.253 -10.109 12.029 0.50 12.21 302 ARG A N 1
ATOM 2083 N N B ARG A 1 305 ? 25.253 -10.102 12.033 0.50 12.20 302 ARG A N 1
ATOM 2084 C CA A ARG A 1 305 ? 24.670 -10.231 10.658 0.50 12.11 302 ARG A CA 1
ATOM 2085 C CA B ARG A 1 305 ? 24.660 -10.219 10.667 0.50 11.71 302 ARG A CA 1
ATOM 2086 C C A ARG A 1 305 ? 24.781 -8.888 9.902 0.50 10.55 302 ARG A C 1
ATOM 2087 C C B ARG A 1 305 ? 24.782 -8.885 9.903 0.50 10.69 302 ARG A C 1
ATOM 2088 O O A ARG A 1 305 ? 25.095 -8.901 8.691 0.50 11.06 302 ARG A O 1
ATOM 2089 O O B ARG A 1 305 ? 25.096 -8.904 8.693 0.50 11.27 302 ARG A O 1
ATOM 2104 N N . CYS A 1 306 ? 24.507 -7.768 10.584 1.00 10.00 303 CYS A N 1
ATOM 2105 C CA . CYS A 1 306 ? 24.635 -6.448 9.902 1.00 9.97 303 CYS A CA 1
ATOM 2106 C C . CYS A 1 306 ? 26.094 -6.225 9.412 1.00 9.92 303 CYS A C 1
ATOM 2107 O O . CYS A 1 306 ? 26.288 -5.704 8.299 1.00 10.76 303 CYS A O 1
ATOM 2110 N N . VAL A 1 307 ? 27.070 -6.513 10.286 1.00 10.79 304 VAL A N 1
ATOM 2111 C CA . VAL A 1 307 ? 28.488 -6.268 9.906 1.00 10.76 304 VAL A CA 1
ATOM 2112 C C . VAL A 1 307 ? 28.862 -7.182 8.713 1.00 11.50 304 VAL A C 1
ATOM 2113 O O . VAL A 1 307 ? 29.570 -6.730 7.785 1.00 12.49 304 VAL A O 1
ATOM 2117 N N A LYS A 1 308 ? 28.423 -8.449 8.719 0.25 11.80 305 LYS A N 1
ATOM 2118 N N B LYS A 1 308 ? 28.426 -8.448 8.704 0.25 11.60 305 LYS A N 1
ATOM 2119 N N C LYS A 1 308 ? 28.422 -8.446 8.715 0.25 11.87 305 LYS A N 1
ATOM 2120 N N D LYS A 1 308 ? 28.422 -8.449 8.724 0.25 11.90 305 LYS A N 1
ATOM 2121 C CA A LYS A 1 308 ? 28.677 -9.392 7.596 0.25 12.29 305 LYS A CA 1
ATOM 2122 C CA B LYS A 1 308 ? 28.735 -9.348 7.561 0.25 11.69 305 LYS A CA 1
ATOM 2123 C CA C LYS A 1 308 ? 28.698 -9.373 7.587 0.25 12.56 305 LYS A CA 1
ATOM 2124 C CA D LYS A 1 308 ? 28.673 -9.393 7.601 0.25 12.64 305 LYS A CA 1
ATOM 2125 C C A LYS A 1 308 ? 28.123 -8.808 6.286 0.25 11.25 305 LYS A C 1
ATOM 2126 C C B LYS A 1 308 ? 28.129 -8.783 6.268 0.25 10.90 305 LYS A C 1
ATOM 2127 C C C LYS A 1 308 ? 28.126 -8.799 6.281 0.25 11.29 305 LYS A C 1
ATOM 2128 C C D LYS A 1 308 ? 28.123 -8.807 6.290 0.25 11.57 305 LYS A C 1
ATOM 2129 O O A LYS A 1 308 ? 28.840 -8.757 5.272 0.25 12.52 305 LYS A O 1
ATOM 2130 O O B LYS A 1 308 ? 28.815 -8.719 5.238 0.25 11.53 305 LYS A O 1
ATOM 2131 O O C LYS A 1 308 ? 28.834 -8.750 5.259 0.25 12.33 305 LYS A O 1
ATOM 2132 O O D LYS A 1 308 ? 28.844 -8.753 5.278 0.25 12.73 305 LYS A O 1
ATOM 2153 N N . LEU A 1 309 ? 26.855 -8.379 6.311 1.00 10.73 306 LEU A N 1
ATOM 2154 C CA . LEU A 1 309 ? 26.201 -7.781 5.120 1.00 10.32 306 LEU A CA 1
ATOM 2155 C C . LEU A 1 309 ? 26.958 -6.503 4.676 1.00 9.98 306 LEU A C 1
ATOM 2156 O O . LEU A 1 309 ? 27.214 -6.326 3.453 1.00 10.57 306 LEU A O 1
ATOM 2161 N N . LEU A 1 310 ? 27.304 -5.620 5.617 1.00 9.61 307 LEU A N 1
ATOM 2162 C CA . LEU A 1 310 ? 27.977 -4.356 5.253 1.00 9.53 307 LEU A CA 1
ATOM 2163 C C . LEU A 1 310 ? 29.383 -4.614 4.678 1.00 10.06 307 LEU A C 1
ATOM 2164 O O . LEU A 1 310 ? 29.815 -3.904 3.766 1.00 10.61 307 LEU A O 1
ATOM 2169 N N . LYS A 1 311 ? 30.093 -5.637 5.159 1.00 10.43 308 LYS A N 1
ATOM 2170 C CA . LYS A 1 311 ? 31.399 -6.043 4.556 1.00 10.59 308 LYS A CA 1
ATOM 2171 C C . LYS A 1 311 ? 31.203 -6.588 3.135 1.00 11.10 308 LYS A C 1
ATOM 2172 O O . LYS A 1 311 ? 32.043 -6.293 2.221 1.00 12.21 308 LYS A O 1
ATOM 2178 N N . ASN A 1 312 ? 30.133 -7.344 2.891 1.00 10.94 309 ASN A N 1
ATOM 2179 C CA . ASN A 1 312 ? 29.790 -7.783 1.516 1.00 11.40 309 ASN A CA 1
ATOM 2180 C C . ASN A 1 312 ? 29.594 -6.558 0.613 1.00 10.62 309 ASN A C 1
ATOM 2181 O O . ASN A 1 312 ? 30.083 -6.532 -0.537 1.00 12.43 309 ASN A O 1
ATOM 2186 N N . CYS A 1 313 ? 28.853 -5.551 1.103 1.00 10.54 310 CYS A N 1
ATOM 2187 C CA . CYS A 1 313 ? 28.644 -4.313 0.331 1.00 10.57 310 CYS A CA 1
ATOM 2188 C C . CYS A 1 313 ? 30.022 -3.630 0.091 1.00 10.31 310 CYS A C 1
ATOM 2189 O O . CYS A 1 313 ? 30.294 -3.199 -1.063 1.00 11.37 310 CYS A O 1
ATOM 2192 N N . TRP A 1 314 ? 30.817 -3.436 1.142 1.00 10.88 311 TRP A N 1
ATOM 2193 C CA . TRP A 1 314 ? 32.165 -2.806 0.988 1.00 10.94 311 TRP A CA 1
ATOM 2194 C C . TRP A 1 314 ? 32.976 -3.487 -0.142 1.00 11.20 311 TRP A C 1
ATOM 2195 O O . TRP A 1 314 ? 33.571 -2.822 -1.003 1.00 11.73 311 TRP A O 1
ATOM 2206 N N A ASN A 1 315 ? 33.016 -4.819 -0.136 0.50 11.08 312 ASN A N 1
ATOM 2207 N N B ASN A 1 315 ? 33.003 -4.817 -0.150 0.50 11.45 312 ASN A N 1
ATOM 2208 C CA A ASN A 1 315 ? 33.814 -5.606 -1.115 0.50 12.29 312 ASN A CA 1
ATOM 2209 C CA B ASN A 1 315 ? 33.829 -5.586 -1.117 0.50 13.40 312 ASN A CA 1
ATOM 2210 C C A ASN A 1 315 ? 33.318 -5.318 -2.541 0.50 12.35 312 ASN A C 1
ATOM 2211 C C B ASN A 1 315 ? 33.298 -5.399 -2.549 0.50 13.11 312 ASN A C 1
ATOM 2212 O O A ASN A 1 315 ? 34.129 -5.321 -3.482 0.50 14.38 312 ASN A O 1
ATOM 2213 O O B ASN A 1 315 ? 34.048 -5.609 -3.511 0.50 15.67 312 ASN A O 1
ATOM 2222 N N . SER A 1 316 ? 32.019 -5.067 -2.712 1.00 12.08 313 SER A N 1
ATOM 2223 C CA . SER A 1 316 ? 31.369 -4.926 -4.042 1.00 12.02 313 SER A CA 1
ATOM 2224 C C . SER A 1 316 ? 31.273 -3.464 -4.516 1.00 12.26 313 SER A C 1
ATOM 2225 O O . SER A 1 316 ? 30.799 -3.233 -5.648 1.00 13.40 313 SER A O 1
ATOM 2228 N N . LEU A 1 317 ? 31.753 -2.505 -3.702 1.00 12.03 314 LEU A N 1
ATOM 2229 C CA . LEU A 1 317 ? 31.789 -1.056 -4.028 1.00 12.62 314 LEU A CA 1
ATOM 2230 C C . LEU A 1 317 ? 33.162 -0.676 -4.572 1.00 13.50 314 LEU A C 1
ATOM 2231 O O . LEU A 1 317 ? 34.184 -1.236 -4.152 1.00 15.35 314 LEU A O 1
ATOM 2236 N N . PRO A 1 318 ? 33.242 0.367 -5.438 1.00 14.89 315 PRO A N 1
ATOM 2237 C CA . PRO A 1 318 ? 34.548 0.935 -5.825 1.00 17.07 315 PRO A CA 1
ATOM 2238 C C . PRO A 1 318 ? 35.092 1.894 -4.757 1.00 18.43 315 PRO A C 1
ATOM 2239 O O . PRO A 1 318 ? 34.300 2.351 -3.936 1.00 19.01 315 PRO A O 1
ATOM 2243 N N . VAL A 1 319 ? 36.390 2.247 -4.831 1.00 22.90 316 VAL A N 1
ATOM 2244 C CA . VAL A 1 319 ? 36.913 3.397 -4.042 1.00 27.75 316 VAL A CA 1
ATOM 2245 C C . VAL A 1 319 ? 36.017 4.613 -4.381 1.00 25.23 316 VAL A C 1
ATOM 2246 O O . VAL A 1 319 ? 35.668 4.784 -5.554 1.00 26.80 316 VAL A O 1
ATOM 2250 N N . GLY A 1 320 ? 35.571 5.367 -3.384 1.00 30.18 317 GLY A N 1
ATOM 2251 C CA . GLY A 1 320 ? 34.712 6.547 -3.629 1.00 30.29 317 GLY A CA 1
ATOM 2252 C C . GLY A 1 320 ? 33.212 6.225 -3.684 1.00 28.27 317 GLY A C 1
ATOM 2253 O O . GLY A 1 320 ? 32.388 7.161 -3.826 1.00 26.35 317 GLY A O 1
ATOM 2254 N N . GLY A 1 321 ? 32.830 4.964 -3.663 1.00 20.93 318 GLY A N 1
ATOM 2255 C CA . GLY A 1 321 ? 31.403 4.588 -3.623 1.00 19.00 318 GLY A CA 1
ATOM 2256 C C . GLY A 1 321 ? 30.778 4.823 -2.247 1.00 15.56 318 GLY A C 1
ATOM 2257 O O . GLY A 1 321 ? 31.514 4.964 -1.225 1.00 16.22 318 GLY A O 1
ATOM 2258 N N . LYS A 1 322 ? 29.437 4.783 -2.168 1.00 14.97 319 LYS A N 1
ATOM 2259 C CA . LYS A 1 322 ? 28.778 4.910 -0.860 1.00 14.15 319 LYS A CA 1
ATOM 2260 C C . LYS A 1 322 ? 27.609 3.933 -0.791 1.00 11.69 319 LYS A C 1
ATOM 2261 O O . LYS A 1 322 ? 27.066 3.529 -1.841 1.00 12.18 319 LYS A O 1
ATOM 2267 N N . VAL A 1 323 ? 27.261 3.563 0.445 1.00 11.41 320 VAL A N 1
ATOM 2268 C CA . VAL A 1 323 ? 25.990 2.886 0.709 1.00 11.35 320 VAL A CA 1
ATOM 2269 C C . VAL A 1 323 ? 25.115 3.840 1.540 1.00 11.05 320 VAL A C 1
ATOM 2270 O O . VAL A 1 323 ? 25.613 4.467 2.484 1.00 12.76 320 VAL A O 1
ATOM 2274 N N . LEU A 1 324 ? 23.847 3.926 1.188 1.00 10.05 321 LEU A N 1
ATOM 2275 C CA . LEU A 1 324 ? 22.829 4.752 1.882 1.00 9.60 321 LEU A CA 1
ATOM 2276 C C . LEU A 1 324 ? 21.984 3.834 2.770 1.00 9.23 321 LEU A C 1
ATOM 2277 O O . LEU A 1 324 ? 21.391 2.867 2.236 1.00 11.54 321 LEU A O 1
ATOM 2282 N N . ILE A 1 325 ? 21.902 4.141 4.055 1.00 9.18 322 ILE A N 1
ATOM 2283 C CA . ILE A 1 325 ? 20.981 3.458 4.997 1.00 9.12 322 ILE A CA 1
ATOM 2284 C C . ILE A 1 325 ? 19.744 4.351 5.135 1.00 9.40 322 ILE A C 1
ATOM 2285 O O . ILE A 1 325 ? 19.883 5.534 5.469 1.00 10.88 322 ILE A O 1
ATOM 2290 N N . ILE A 1 326 ? 18.531 3.794 4.933 1.00 8.50 323 ILE A N 1
ATOM 2291 C CA . ILE A 1 326 ? 17.263 4.553 5.156 1.00 8.43 323 ILE A CA 1
ATOM 2292 C C . ILE A 1 326 ? 16.464 3.767 6.214 1.00 8.78 323 ILE A C 1
ATOM 2293 O O . ILE A 1 326 ? 16.053 2.605 5.978 1.00 8.94 323 ILE A O 1
ATOM 2298 N N . GLU A 1 327 ? 16.268 4.402 7.378 1.00 8.58 324 GLU A N 1
ATOM 2299 C CA . GLU A 1 327 ? 15.585 3.847 8.561 1.00 9.11 324 GLU A CA 1
ATOM 2300 C C . GLU A 1 327 ? 14.925 4.978 9.344 1.00 8.92 324 GLU A C 1
ATOM 2301 O O . GLU A 1 327 ? 15.344 6.158 9.231 1.00 9.92 324 GLU A O 1
ATOM 2307 N N . PHE A 1 328 ? 13.929 4.625 10.179 1.00 9.12 325 PHE A N 1
ATOM 2308 C CA . PHE A 1 328 ? 13.445 5.516 11.266 1.00 8.93 325 PHE A CA 1
ATOM 2309 C C . PHE A 1 328 ? 14.374 5.368 12.467 1.00 9.98 325 PHE A C 1
ATOM 2310 O O . PHE A 1 328 ? 14.482 4.282 13.050 1.00 12.45 325 PHE A O 1
ATOM 2318 N N . VAL A 1 329 ? 15.070 6.444 12.834 1.00 10.08 326 VAL A N 1
ATOM 2319 C CA . VAL A 1 329 ? 16.116 6.423 13.874 1.00 10.25 326 VAL A CA 1
ATOM 2320 C C . VAL A 1 329 ? 15.498 6.616 15.269 1.00 10.77 326 VAL A C 1
ATOM 2321 O O . VAL A 1 329 ? 14.631 7.516 15.444 1.00 10.91 326 VAL A O 1
ATOM 2325 N N . LEU A 1 330 ? 15.911 5.812 16.254 1.00 11.25 327 LEU A N 1
ATOM 2326 C CA . LEU A 1 330 ? 15.433 5.929 17.638 1.00 12.87 327 LEU A CA 1
ATOM 2327 C C . LEU A 1 330 ? 15.961 7.250 18.197 1.00 14.04 327 LEU A C 1
ATOM 2328 O O . LEU A 1 330 ? 17.202 7.436 18.189 1.00 16.96 327 LEU A O 1
ATOM 2333 N N . PRO A 1 331 ? 15.083 8.184 18.679 1.00 14.84 328 PRO A N 1
ATOM 2334 C CA . PRO A 1 331 ? 15.601 9.401 19.305 1.00 18.06 328 PRO A CA 1
ATOM 2335 C C . PRO A 1 331 ? 16.195 9.209 20.711 1.00 21.79 328 PRO A C 1
ATOM 2336 O O . PRO A 1 331 ? 15.964 8.204 21.312 1.00 23.28 328 PRO A O 1
ATOM 2340 N N . ASN A 1 332 ? 16.972 10.193 21.196 1.00 30.33 329 ASN A N 1
ATOM 2341 C CA . ASN A 1 332 ? 17.687 10.070 22.499 1.00 33.81 329 ASN A CA 1
ATOM 2342 C C . ASN A 1 332 ? 16.658 10.147 23.648 1.00 28.56 329 ASN A C 1
ATOM 2343 O O . ASN A 1 332 ? 16.855 9.466 24.657 1.00 36.62 329 ASN A O 1
ATOM 2348 N N . GLU A 1 333 ? 15.539 10.864 23.504 1.00 27.63 330 GLU A N 1
ATOM 2349 C CA . GLU A 1 333 ? 14.454 10.847 24.527 1.00 27.01 330 GLU A CA 1
ATOM 2350 C C . GLU A 1 333 ? 13.153 10.427 23.830 1.00 23.15 330 GLU A C 1
ATOM 2351 O O . GLU A 1 333 ? 12.849 11.009 22.801 1.00 28.24 330 GLU A O 1
ATOM 2357 N N . LEU A 1 334 ? 12.386 9.536 24.429 1.00 21.77 331 LEU A N 1
ATOM 2358 C CA . LEU A 1 334 ? 11.084 9.074 23.907 1.00 20.18 331 LEU A CA 1
ATOM 2359 C C . LEU A 1 334 ? 9.953 9.815 24.602 1.00 21.12 331 LEU A C 1
ATOM 2360 O O . LEU A 1 334 ? 10.026 10.056 25.812 1.00 32.46 331 LEU A O 1
ATOM 2365 N N . GLY A 1 335 ? 8.925 10.144 23.843 1.00 19.48 332 GLY A N 1
ATOM 2366 C CA . GLY A 1 335 ? 7.674 10.728 24.338 1.00 18.46 332 GLY A CA 1
ATOM 2367 C C . GLY A 1 335 ? 6.502 10.443 23.435 1.00 16.63 332 GLY A C 1
ATOM 2368 O O . GLY A 1 335 ? 6.613 9.579 22.551 1.00 17.18 332 GLY A O 1
ATOM 2369 N N . ASN A 1 336 ? 5.389 11.130 23.696 1.00 17.84 333 ASN A N 1
ATOM 2370 C CA . ASN A 1 336 ? 4.125 10.910 22.955 1.00 19.09 333 ASN A CA 1
ATOM 2371 C C . ASN A 1 336 ? 4.201 11.788 21.701 1.00 17.98 333 ASN A C 1
ATOM 2372 O O . ASN A 1 336 ? 3.625 12.876 21.699 1.00 20.92 333 ASN A O 1
ATOM 2377 N N . ASN A 1 337 ? 4.958 11.372 20.690 1.00 15.41 334 ASN A N 1
ATOM 2378 C CA . ASN A 1 337 ? 5.178 12.216 19.464 1.00 13.25 334 ASN A CA 1
ATOM 2379 C C . ASN A 1 337 ? 5.545 11.303 18.279 1.00 12.27 334 ASN A C 1
ATOM 2380 O O . ASN A 1 337 ? 5.815 10.082 18.458 1.00 11.80 334 ASN A O 1
ATOM 2385 N N . ALA A 1 338 ? 5.429 11.837 17.058 1.00 12.23 335 ALA A N 1
ATOM 2386 C CA . ALA A 1 338 ? 5.578 11.032 15.834 1.00 11.60 335 ALA A CA 1
ATOM 2387 C C . ALA A 1 338 ? 6.990 10.436 15.709 1.00 11.19 335 ALA A C 1
ATOM 2388 O O . ALA A 1 338 ? 7.132 9.274 15.269 1.00 11.03 335 ALA A O 1
ATOM 2390 N N . GLU A 1 339 ? 8.040 11.198 16.035 1.00 11.27 336 GLU A N 1
ATOM 2391 C CA . GLU A 1 339 ? 9.422 10.684 15.874 1.00 11.09 336 GLU A CA 1
ATOM 2392 C C . GLU A 1 339 ? 9.610 9.463 16.800 1.00 10.87 336 GLU A C 1
ATOM 2393 O O . GLU A 1 339 ? 10.267 8.455 16.400 1.00 11.65 336 GLU A O 1
ATOM 2399 N N . SER A 1 340 ? 9.077 9.517 18.022 1.00 10.23 337 SER A N 1
ATOM 2400 C CA . SER A 1 340 ? 9.173 8.383 18.950 1.00 10.55 337 SER A CA 1
ATOM 2401 C C . SER A 1 340 ? 8.396 7.150 18.447 1.00 9.78 337 SER A C 1
ATOM 2402 O O . SER A 1 340 ? 8.964 6.055 18.326 1.00 9.89 337 SER A O 1
ATOM 2405 N N . PHE A 1 341 ? 7.097 7.346 18.162 1.00 9.63 338 PHE A N 1
ATOM 2406 C CA . PHE A 1 341 ? 6.287 6.197 17.693 1.00 9.31 338 PHE A CA 1
ATOM 2407 C C . PHE A 1 341 ? 6.744 5.647 16.337 1.00 8.33 338 PHE A C 1
ATOM 2408 O O . PHE A 1 341 ? 6.643 4.391 16.126 1.00 9.47 338 PHE A O 1
ATOM 2416 N N . ASN A 1 342 ? 7.278 6.486 15.436 1.00 8.45 339 ASN A N 1
ATOM 2417 C CA . ASN A 1 342 ? 7.766 5.977 14.125 1.00 8.96 339 ASN A CA 1
ATOM 2418 C C . ASN A 1 342 ? 8.892 4.938 14.320 1.00 8.80 339 ASN A C 1
ATOM 2419 O O . ASN A 1 342 ? 9.057 4.096 13.446 1.00 9.27 339 ASN A O 1
ATOM 2424 N N . ALA A 1 343 ? 9.667 5.056 15.402 1.00 8.31 340 ALA A N 1
ATOM 2425 C CA . ALA A 1 343 ? 10.712 4.052 15.738 1.00 8.65 340 ALA A CA 1
ATOM 2426 C C . ALA A 1 343 ? 10.147 2.937 16.617 1.00 8.86 340 ALA A C 1
ATOM 2427 O O . ALA A 1 343 ? 10.528 1.750 16.423 1.00 9.05 340 ALA A O 1
ATOM 2429 N N . LEU A 1 344 ? 9.286 3.248 17.612 1.00 8.22 341 LEU A N 1
ATOM 2430 C CA . LEU A 1 344 ? 8.808 2.188 18.543 1.00 8.67 341 LEU A CA 1
ATOM 2431 C C . LEU A 1 344 ? 7.892 1.167 17.846 1.00 8.19 341 LEU A C 1
ATOM 2432 O O . LEU A 1 344 ? 7.932 -0.032 18.229 1.00 9.42 341 LEU A O 1
ATOM 2437 N N . ILE A 1 345 ? 7.095 1.590 16.872 1.00 8.44 342 ILE A N 1
ATOM 2438 C CA . ILE A 1 345 ? 6.213 0.664 16.124 1.00 8.45 342 ILE A CA 1
ATOM 2439 C C . ILE A 1 345 ? 7.038 -0.438 15.442 1.00 8.49 342 ILE A C 1
ATOM 2440 O O . ILE A 1 345 ? 6.835 -1.639 15.722 1.00 8.79 342 ILE A O 1
ATOM 2445 N N . PRO A 1 346 ? 7.986 -0.114 14.527 1.00 8.11 343 PRO A N 1
ATOM 2446 C CA . PRO A 1 346 ? 8.784 -1.187 13.914 1.00 7.58 343 PRO A CA 1
ATOM 2447 C C . PRO A 1 346 ? 9.721 -1.886 14.928 1.00 7.79 343 PRO A C 1
ATOM 2448 O O . PRO A 1 346 ? 10.044 -3.068 14.745 1.00 8.61 343 PRO A O 1
ATOM 2452 N N . ASP A 1 347 ? 10.129 -1.190 16.002 1.00 7.98 344 ASP A N 1
ATOM 2453 C CA . ASP A 1 347 ? 10.950 -1.883 17.025 1.00 8.30 344 ASP A CA 1
ATOM 2454 C C . ASP A 1 347 ? 10.164 -3.075 17.624 1.00 8.13 344 ASP A C 1
ATOM 2455 O O . ASP A 1 347 ? 10.737 -4.176 17.827 1.00 9.14 344 ASP A O 1
ATOM 2460 N N . LEU A 1 348 ? 8.870 -2.860 17.939 1.00 8.62 345 LEU A N 1
ATOM 2461 C CA . LEU A 1 348 ? 8.030 -3.946 18.517 1.00 8.44 345 LEU A CA 1
ATOM 2462 C C . LEU A 1 348 ? 7.763 -5.007 17.426 1.00 8.60 345 LEU A C 1
ATOM 2463 O O . LEU A 1 348 ? 7.818 -6.231 17.704 1.00 9.74 345 LEU A O 1
ATOM 2468 N N . LEU A 1 349 ? 7.433 -4.559 16.217 1.00 8.34 346 LEU A N 1
ATOM 2469 C CA . LEU A 1 349 ? 7.180 -5.522 15.117 1.00 9.04 346 LEU A CA 1
ATOM 2470 C C . LEU A 1 349 ? 8.418 -6.406 14.892 1.00 9.66 346 LEU A C 1
ATOM 2471 O O . LEU A 1 349 ? 8.280 -7.649 14.802 1.00 9.83 346 LEU A O 1
ATOM 2476 N N . LEU A 1 350 ? 9.622 -5.831 14.743 1.00 8.62 347 LEU A N 1
ATOM 2477 C CA . LEU A 1 350 ? 10.783 -6.687 14.410 1.00 8.78 347 LEU A CA 1
ATOM 2478 C C . LEU A 1 350 ? 11.171 -7.558 15.617 1.00 9.34 347 LEU A C 1
ATOM 2479 O O . LEU A 1 350 ? 11.675 -8.691 15.394 1.00 10.62 347 LEU A O 1
ATOM 2484 N N . MET A 1 351 ? 10.961 -7.101 16.869 1.00 9.28 348 MET A N 1
ATOM 2485 C CA . MET A 1 351 ? 11.164 -7.992 18.030 1.00 10.18 348 MET A CA 1
ATOM 2486 C C . MET A 1 351 ? 10.324 -9.291 17.867 1.00 10.26 348 MET A C 1
ATOM 2487 O O . MET A 1 351 ? 10.789 -10.404 18.179 1.00 10.88 348 MET A O 1
ATOM 2492 N N . ALA A 1 352 ? 9.072 -9.151 17.422 1.00 10.03 349 ALA A N 1
ATOM 2493 C CA . ALA A 1 352 ? 8.191 -10.311 17.183 1.00 10.41 349 ALA A CA 1
ATOM 2494 C C . ALA A 1 352 ? 8.588 -11.110 15.924 1.00 9.87 349 ALA A C 1
ATOM 2495 O O . ALA A 1 352 ? 8.333 -12.320 15.883 1.00 10.95 349 ALA A O 1
ATOM 2497 N N . LEU A 1 353 ? 9.093 -10.429 14.882 1.00 9.87 350 LEU A N 1
ATOM 2498 C CA . LEU A 1 353 ? 9.122 -11.016 13.522 1.00 9.60 350 LEU A CA 1
ATOM 2499 C C . LEU A 1 353 ? 10.477 -11.667 13.116 1.00 10.09 350 LEU A C 1
ATOM 2500 O O . LEU A 1 353 ? 10.419 -12.577 12.270 1.00 11.33 350 LEU A O 1
ATOM 2505 N N . ASN A 1 354 ? 11.649 -11.241 13.629 1.00 9.63 351 ASN A N 1
ATOM 2506 C CA . ASN A 1 354 ? 12.929 -11.792 13.102 1.00 9.77 351 ASN A CA 1
ATOM 2507 C C . ASN A 1 354 ? 13.992 -11.782 14.199 1.00 10.37 351 ASN A C 1
ATOM 2508 O O . ASN A 1 354 ? 14.098 -10.803 14.972 1.00 10.99 351 ASN A O 1
ATOM 2513 N N . PRO A 1 355 ? 14.874 -12.841 14.303 1.00 11.07 352 PRO A N 1
ATOM 2514 C CA . PRO A 1 355 ? 15.920 -12.838 15.344 1.00 11.82 352 PRO A CA 1
ATOM 2515 C C . PRO A 1 355 ? 16.841 -11.617 15.220 1.00 10.66 352 PRO A C 1
ATOM 2516 O O . PRO A 1 355 ? 17.295 -11.311 14.079 1.00 11.81 352 PRO A O 1
ATOM 2520 N N . GLY A 1 356 ? 17.122 -10.943 16.334 1.00 11.65 353 GLY A N 1
ATOM 2521 C CA . GLY A 1 356 ? 18.042 -9.809 16.405 1.00 11.84 353 GLY A CA 1
ATOM 2522 C C . GLY A 1 356 ? 17.506 -8.474 15.896 1.00 10.61 353 GLY A C 1
ATOM 2523 O O . GLY A 1 356 ? 18.183 -7.466 16.107 1.00 12.83 353 GLY A O 1
ATOM 2524 N N . GLY A 1 357 ? 16.337 -8.432 15.255 1.00 11.37 354 GLY A N 1
ATOM 2525 C CA . GLY A 1 357 ? 15.838 -7.155 14.686 1.00 11.46 354 GLY A CA 1
ATOM 2526 C C . GLY A 1 357 ? 15.526 -6.128 15.769 1.00 10.95 354 GLY A C 1
ATOM 2527 O O . GLY A 1 357 ? 14.931 -6.472 16.822 1.00 11.26 354 GLY A O 1
ATOM 2528 N N . LYS A 1 358 ? 15.858 -4.864 15.509 1.00 10.62 355 LYS A N 1
ATOM 2529 C CA . LYS A 1 358 ? 15.640 -3.765 16.473 1.00 10.61 355 LYS A CA 1
ATOM 2530 C C . LYS A 1 358 ? 15.915 -2.432 15.754 1.00 9.94 355 LYS A C 1
ATOM 2531 O O . LYS A 1 358 ? 16.717 -2.395 14.790 1.00 11.23 355 LYS A O 1
ATOM 2537 N N . GLU A 1 359 ? 15.331 -1.358 16.293 1.00 9.40 356 GLU A N 1
ATOM 2538 C CA . GLU A 1 359 ? 15.698 0.009 15.828 1.00 9.87 356 GLU A CA 1
ATOM 2539 C C . GLU A 1 359 ? 16.935 0.497 16.584 1.00 9.85 356 GLU A C 1
ATOM 2540 O O . GLU A 1 359 ? 17.238 0.017 17.693 1.00 11.84 356 GLU A O 1
ATOM 2546 N N . ARG A 1 360 ? 17.647 1.454 15.980 1.00 9.20 357 ARG A N 1
ATOM 2547 C CA . ARG A 1 360 ? 18.980 1.918 16.456 1.00 9.41 357 ARG A CA 1
ATOM 2548 C C . ARG A 1 360 ? 19.055 3.449 16.465 1.00 10.16 357 ARG A C 1
ATOM 2549 O O . ARG A 1 360 ? 18.343 4.144 15.695 1.00 10.17 357 ARG A O 1
ATOM 2557 N N . THR A 1 361 ? 19.988 3.947 17.278 1.00 10.22 358 THR A N 1
ATOM 2558 C CA . THR A 1 361 ? 20.370 5.396 17.297 1.00 11.73 358 THR A CA 1
ATOM 2559 C C . THR A 1 361 ? 21.410 5.695 16.196 1.00 10.65 358 THR A C 1
ATOM 2560 O O . THR A 1 361 ? 22.035 4.765 15.644 1.00 11.06 358 THR A O 1
ATOM 2564 N N . ILE A 1 362 ? 21.651 6.988 15.939 1.00 11.97 359 ILE A N 1
ATOM 2565 C CA . ILE A 1 362 ? 22.734 7.386 14.974 1.00 13.87 359 ILE A CA 1
ATOM 2566 C C . ILE A 1 362 ? 24.090 6.769 15.399 1.00 13.45 359 ILE A C 1
ATOM 2567 O O . ILE A 1 362 ? 24.815 6.225 14.545 1.00 13.43 359 ILE A O 1
ATOM 2572 N N A SER A 1 363 ? 24.433 6.871 16.686 0.50 12.01 360 SER A N 1
ATOM 2573 N N B SER A 1 363 ? 24.448 6.846 16.679 0.50 12.78 360 SER A N 1
ATOM 2574 C CA A SER A 1 363 ? 25.717 6.323 17.197 0.50 12.64 360 SER A CA 1
ATOM 2575 C CA B SER A 1 363 ? 25.777 6.336 17.104 0.50 13.59 360 SER A CA 1
ATOM 2576 C C A SER A 1 363 ? 25.812 4.818 16.894 0.50 11.69 360 SER A C 1
ATOM 2577 C C B SER A 1 363 ? 25.847 4.799 16.955 0.50 12.40 360 SER A C 1
ATOM 2578 O O A SER A 1 363 ? 26.870 4.341 16.413 0.50 12.69 360 SER A O 1
ATOM 2579 O O B SER A 1 363 ? 26.944 4.269 16.615 0.50 12.83 360 SER A O 1
ATOM 2584 N N . GLU A 1 364 ? 24.738 4.079 17.131 1.00 11.49 361 GLU A N 1
ATOM 2585 C CA . GLU A 1 364 ? 24.740 2.609 16.902 1.00 11.57 361 GLU A CA 1
ATOM 2586 C C . GLU A 1 364 ? 24.886 2.292 15.398 1.00 11.38 361 GLU A C 1
ATOM 2587 O O . GLU A 1 364 ? 25.629 1.348 15.059 1.00 11.78 361 GLU A O 1
ATOM 2593 N N . TYR A 1 365 ? 24.260 3.056 14.498 1.00 11.19 362 TYR A N 1
ATOM 2594 C CA . TYR A 1 365 ? 24.491 2.884 13.038 1.00 10.81 362 TYR A CA 1
ATOM 2595 C C . TYR A 1 365 ? 25.951 3.182 12.681 1.00 11.01 362 TYR A C 1
ATOM 2596 O O . TYR A 1 365 ? 26.576 2.362 11.927 1.00 12.28 362 TYR A O 1
ATOM 2605 N N . ASP A 1 366 ? 26.509 4.272 13.201 1.00 11.30 363 ASP A N 1
ATOM 2606 C CA . ASP A 1 366 ? 27.938 4.582 12.957 1.00 12.71 363 ASP A CA 1
ATOM 2607 C C . ASP A 1 366 ? 28.845 3.405 13.361 1.00 12.10 363 ASP A C 1
ATOM 2608 O O . ASP A 1 366 ? 29.796 3.107 12.600 1.00 13.57 363 ASP A O 1
ATOM 2613 N N . ASP A 1 367 ? 28.610 2.797 14.523 1.00 12.29 364 ASP A N 1
ATOM 2614 C CA . ASP A 1 367 ? 29.468 1.688 15.031 1.00 13.16 364 ASP A CA 1
ATOM 2615 C C . ASP A 1 367 ? 29.401 0.509 14.017 1.00 13.03 364 ASP A C 1
ATOM 2616 O O . ASP A 1 367 ? 30.417 -0.162 13.786 1.00 14.40 364 ASP A O 1
ATOM 2621 N N . LEU A 1 368 ? 28.224 0.217 13.448 1.00 12.29 365 LEU A N 1
ATOM 2622 C CA . LEU A 1 368 ? 28.121 -0.877 12.446 1.00 11.82 365 LEU A CA 1
ATOM 2623 C C . LEU A 1 368 ? 28.920 -0.545 11.175 1.00 11.51 365 LEU A C 1
ATOM 2624 O O . LEU A 1 368 ? 29.703 -1.407 10.658 1.00 11.77 365 LEU A O 1
ATOM 2629 N N . GLY A 1 369 ? 28.767 0.659 10.627 1.00 11.59 366 GLY A N 1
ATOM 2630 C CA . GLY A 1 369 ? 29.508 1.034 9.421 1.00 11.43 366 GLY A CA 1
ATOM 2631 C C . GLY A 1 369 ? 31.006 1.003 9.668 1.00 11.60 366 GLY A C 1
ATOM 2632 O O . GLY A 1 369 ? 31.776 0.509 8.784 1.00 12.46 366 GLY A O 1
ATOM 2633 N N A LYS A 1 370 ? 31.464 1.519 10.810 0.70 11.89 367 LYS A N 1
ATOM 2634 N N B LYS A 1 370 ? 31.470 1.526 10.821 0.30 11.04 367 LYS A N 1
ATOM 2635 C CA A LYS A 1 370 ? 32.920 1.575 11.067 0.70 12.62 367 LYS A CA 1
ATOM 2636 C CA B LYS A 1 370 ? 32.920 1.578 11.185 0.30 11.12 367 LYS A CA 1
ATOM 2637 C C A LYS A 1 370 ? 33.486 0.126 11.166 0.70 11.98 367 LYS A C 1
ATOM 2638 C C B LYS A 1 370 ? 33.493 0.144 11.215 0.30 11.51 367 LYS A C 1
ATOM 2639 O O A LYS A 1 370 ? 34.612 -0.153 10.674 0.70 12.74 367 LYS A O 1
ATOM 2640 O O B LYS A 1 370 ? 34.626 -0.091 10.722 0.30 12.57 367 LYS A O 1
ATOM 2651 N N . ALA A 1 371 ? 32.755 -0.800 11.819 1.00 12.33 368 ALA A N 1
ATOM 2652 C CA . ALA A 1 371 ? 33.232 -2.206 11.964 1.00 12.52 368 ALA A CA 1
ATOM 2653 C C . ALA A 1 371 ? 33.377 -2.871 10.592 1.00 12.43 368 ALA A C 1
ATOM 2654 O O . ALA A 1 371 ? 34.187 -3.831 10.482 1.00 14.04 368 ALA A O 1
ATOM 2656 N N . ALA A 1 372 ? 32.618 -2.433 9.580 1.00 12.09 369 ALA A N 1
ATOM 2657 C CA . ALA A 1 372 ? 32.642 -2.983 8.211 1.00 12.36 369 ALA A CA 1
ATOM 2658 C C . ALA A 1 372 ? 33.661 -2.283 7.297 1.00 12.29 369 ALA A C 1
ATOM 2659 O O . ALA A 1 372 ? 33.752 -2.691 6.112 1.00 13.74 369 ALA A O 1
ATOM 2661 N N . GLY A 1 373 ? 34.440 -1.331 7.811 1.00 12.30 370 GLY A N 1
ATOM 2662 C CA . GLY A 1 373 ? 35.468 -0.646 7.008 1.00 11.39 370 GLY A CA 1
ATOM 2663 C C . GLY A 1 373 ? 35.113 0.711 6.466 1.00 11.21 370 GLY A C 1
ATOM 2664 O O . GLY A 1 373 ? 35.971 1.366 5.816 1.00 13.67 370 GLY A O 1
ATOM 2665 N N . PHE A 1 374 ? 33.881 1.172 6.642 1.00 11.61 371 PHE A N 1
ATOM 2666 C CA . PHE A 1 374 ? 33.467 2.505 6.131 1.00 11.90 371 PHE A CA 1
ATOM 2667 C C . PHE A 1 374 ? 34.068 3.615 7.009 1.00 12.30 371 PHE A C 1
ATOM 2668 O O . PHE A 1 374 ? 34.319 3.431 8.214 1.00 14.10 371 PHE A O 1
ATOM 2676 N N A ILE A 1 375 ? 34.391 4.811 6.471 0.50 13.98 372 ILE A N 1
ATOM 2677 N N B ILE A 1 375 ? 34.108 4.763 6.339 0.50 14.98 372 ILE A N 1
ATOM 2678 C CA A ILE A 1 375 ? 35.310 5.792 7.184 0.50 13.74 372 ILE A CA 1
ATOM 2679 C CA B ILE A 1 375 ? 34.570 6.073 6.868 0.50 16.56 372 ILE A CA 1
ATOM 2680 C C A ILE A 1 375 ? 34.722 7.221 7.313 0.50 15.68 372 ILE A C 1
ATOM 2681 C C B ILE A 1 375 ? 33.503 7.142 6.602 0.50 15.44 372 ILE A C 1
ATOM 2682 O O A ILE A 1 375 ? 35.401 8.135 7.851 0.50 16.75 372 ILE A O 1
ATOM 2683 O O B ILE A 1 375 ? 32.547 6.918 5.787 0.50 14.37 372 ILE A O 1
ATOM 2692 N N A LYS A 1 376 ? 33.497 7.450 6.856 0.50 13.41 373 LYS A N 1
ATOM 2693 N N B LYS A 1 376 ? 33.642 8.270 7.292 0.50 16.55 373 LYS A N 1
ATOM 2694 C CA A LYS A 1 376 ? 32.819 8.771 6.932 0.50 16.55 373 LYS A CA 1
ATOM 2695 C CA B LYS A 1 376 ? 32.830 9.491 7.084 0.50 18.93 373 LYS A CA 1
ATOM 2696 C C A LYS A 1 376 ? 31.318 8.436 7.055 0.50 18.01 373 LYS A C 1
ATOM 2697 C C B LYS A 1 376 ? 31.326 9.199 7.019 0.50 17.14 373 LYS A C 1
ATOM 2698 O O A LYS A 1 376 ? 30.752 7.645 6.260 0.50 17.62 373 LYS A O 1
ATOM 2699 O O B LYS A 1 376 ? 30.736 9.475 5.939 0.50 16.87 373 LYS A O 1
ATOM 2710 N N . THR A 1 377 ? 30.723 8.828 8.161 1.00 17.05 374 THR A N 1
ATOM 2711 C CA . THR A 1 377 ? 29.260 8.653 8.327 1.00 16.27 374 THR A CA 1
ATOM 2712 C C . THR A 1 377 ? 28.566 10.026 8.287 1.00 15.97 374 THR A C 1
ATOM 2713 O O . THR A 1 377 ? 28.957 10.932 9.058 1.00 19.90 374 THR A O 1
ATOM 2717 N N . ILE A 1 378 ? 27.604 10.209 7.381 1.00 14.10 375 ILE A N 1
ATOM 2718 C CA . ILE A 1 378 ? 26.866 11.505 7.268 1.00 15.14 375 ILE A CA 1
ATOM 2719 C C . ILE A 1 378 ? 25.382 11.226 7.536 1.00 13.05 375 ILE A C 1
ATOM 2720 O O . ILE A 1 378 ? 24.705 10.686 6.645 1.00 12.94 375 ILE A O 1
ATOM 2725 N N . PRO A 1 379 ? 24.838 11.574 8.731 1.00 13.41 376 PRO A N 1
ATOM 2726 C CA . PRO A 1 379 ? 23.400 11.422 9.005 1.00 12.77 376 PRO A CA 1
ATOM 2727 C C . PRO A 1 379 ? 22.610 12.640 8.505 1.00 14.26 376 PRO A C 1
ATOM 2728 O O . PRO A 1 379 ? 23.004 13.795 8.780 1.00 17.56 376 PRO A O 1
ATOM 2732 N N . ILE A 1 380 ? 21.527 12.389 7.790 1.00 13.34 377 ILE A N 1
ATOM 2733 C CA . ILE A 1 380 ? 20.692 13.451 7.165 1.00 12.55 377 ILE A CA 1
ATOM 2734 C C . ILE A 1 380 ? 19.235 13.247 7.631 1.00 11.63 377 ILE A C 1
ATOM 2735 O O . ILE A 1 380 ? 18.554 12.313 7.162 1.00 11.75 377 ILE A O 1
ATOM 2740 N N . PRO A 1 381 ? 18.710 14.134 8.517 1.00 12.82 378 PRO A N 1
ATOM 2741 C CA . PRO A 1 381 ? 17.289 14.032 8.911 1.00 11.89 378 PRO A CA 1
ATOM 2742 C C . PRO A 1 381 ? 16.397 14.366 7.709 1.00 11.77 378 PRO A C 1
ATOM 2743 O O . PRO A 1 381 ? 16.659 15.342 6.996 1.00 13.99 378 PRO A O 1
ATOM 2747 N N . ILE A 1 382 ? 15.314 13.583 7.531 1.00 11.25 379 ILE A N 1
ATOM 2748 C CA . ILE A 1 382 ? 14.324 13.792 6.437 1.00 11.44 379 ILE A CA 1
ATOM 2749 C C . ILE A 1 382 ? 12.988 14.288 7.006 1.00 11.53 379 ILE A C 1
ATOM 2750 O O . ILE A 1 382 ? 12.580 15.409 6.655 1.00 15.60 379 ILE A O 1
ATOM 2755 N N . SER A 1 383 ? 12.308 13.480 7.822 1.00 10.64 380 SER A N 1
ATOM 2756 C CA . SER A 1 383 ? 10.971 13.826 8.364 1.00 12.23 380 SER A CA 1
ATOM 2757 C C . SER A 1 383 ? 10.595 12.886 9.512 1.00 10.64 380 SER A C 1
ATOM 2758 O O . SER A 1 383 ? 10.604 11.634 9.299 1.00 10.98 380 SER A O 1
ATOM 2761 N N . ASN A 1 384 ? 10.228 13.449 10.663 1.00 11.28 381 ASN A N 1
ATOM 2762 C CA . ASN A 1 384 ? 9.584 12.662 11.748 1.00 11.43 381 ASN A CA 1
ATOM 2763 C C . ASN A 1 384 ? 10.416 11.404 12.097 1.00 10.24 381 ASN A C 1
ATOM 2764 O O . ASN A 1 384 ? 9.849 10.334 12.382 1.00 10.18 381 ASN A O 1
ATOM 2769 N N . GLY A 1 385 ? 11.750 11.537 12.145 1.00 10.27 382 GLY A N 1
ATOM 2770 C CA . GLY A 1 385 ? 12.649 10.438 12.518 1.00 10.27 382 GLY A CA 1
ATOM 2771 C C . GLY A 1 385 ? 13.271 9.669 11.350 1.00 9.15 382 GLY A C 1
ATOM 2772 O O . GLY A 1 385 ? 14.356 8.994 11.535 1.00 10.20 382 GLY A O 1
ATOM 2773 N N A LEU A 1 386 ? 12.653 9.730 10.172 0.50 8.82 383 LEU A N 1
ATOM 2774 N N B LEU A 1 386 ? 12.654 9.716 10.161 0.50 9.08 383 LEU A N 1
ATOM 2775 C CA A LEU A 1 386 ? 13.244 9.075 8.987 0.50 9.64 383 LEU A CA 1
ATOM 2776 C CA B LEU A 1 386 ? 13.226 9.066 8.951 0.50 10.37 383 LEU A CA 1
ATOM 2777 C C A LEU A 1 386 ? 14.549 9.793 8.653 0.50 9.83 383 LEU A C 1
ATOM 2778 C C B LEU A 1 386 ? 14.537 9.786 8.629 0.50 10.17 383 LEU A C 1
ATOM 2779 O O A LEU A 1 386 ? 14.544 11.050 8.575 0.50 11.06 383 LEU A O 1
ATOM 2780 O O B LEU A 1 386 ? 14.537 11.045 8.569 0.50 11.13 383 LEU A O 1
ATOM 2789 N N . HIS A 1 387 ? 15.637 9.020 8.441 1.00 9.60 384 HIS A N 1
ATOM 2790 C CA . HIS A 1 387 ? 16.951 9.572 8.003 1.00 9.83 384 HIS A CA 1
ATOM 2791 C C . HIS A 1 387 ? 17.473 8.822 6.776 1.00 9.53 384 HIS A C 1
ATOM 2792 O O . HIS A 1 387 ? 17.138 7.641 6.567 1.00 10.02 384 HIS A O 1
ATOM 2799 N N . VAL A 1 388 ? 18.319 9.547 6.023 1.00 9.71 385 VAL A N 1
ATOM 2800 C CA . VAL A 1 388 ? 19.317 8.912 5.096 1.00 10.12 385 VAL A CA 1
ATOM 2801 C C . VAL A 1 388 ? 20.645 8.986 5.845 1.00 10.43 385 VAL A C 1
ATOM 2802 O O . VAL A 1 388 ? 21.020 10.081 6.291 1.00 12.83 385 VAL A O 1
ATOM 2806 N N . ILE A 1 389 ? 21.347 7.862 5.989 1.00 9.92 386 ILE A N 1
ATOM 2807 C CA . ILE A 1 389 ? 22.693 7.862 6.617 1.00 10.73 386 ILE A CA 1
ATOM 2808 C C . ILE A 1 389 ? 23.691 7.344 5.563 1.00 10.51 386 ILE A C 1
ATOM 2809 O O . ILE A 1 389 ? 23.584 6.174 5.093 1.00 11.29 386 ILE A O 1
ATOM 2814 N N . GLU A 1 390 ? 24.626 8.206 5.128 1.00 10.78 387 GLU A N 1
ATOM 2815 C CA . GLU A 1 390 ? 25.609 7.787 4.119 1.00 11.37 387 GLU A CA 1
ATOM 2816 C C . GLU A 1 390 ? 26.836 7.161 4.812 1.00 11.26 387 GLU A C 1
ATOM 2817 O O . GLU A 1 390 ? 27.399 7.768 5.768 1.00 13.10 387 GLU A O 1
ATOM 2823 N N . PHE A 1 391 ? 27.254 5.968 4.367 1.00 11.95 388 PHE A N 1
ATOM 2824 C CA . PHE A 1 391 ? 28.547 5.333 4.722 1.00 12.28 388 PHE A CA 1
ATOM 2825 C C . PHE A 1 391 ? 29.466 5.399 3.505 1.00 11.98 388 PHE A C 1
ATOM 2826 O O . PHE A 1 391 ? 29.122 4.910 2.424 1.00 13.68 388 PHE A O 1
ATOM 2834 N N . HIS A 1 392 ? 30.649 6.030 3.622 1.00 13.13 389 HIS A N 1
ATOM 2835 C CA . HIS A 1 392 ? 31.598 6.216 2.500 1.00 13.87 389 HIS A CA 1
ATOM 2836 C C . HIS A 1 392 ? 32.719 5.158 2.566 1.00 15.40 389 HIS A C 1
ATOM 2837 O O . HIS A 1 392 ? 33.305 4.964 3.657 1.00 17.47 389 HIS A O 1
ATOM 2844 N N . LYS A 1 393 ? 33.032 4.544 1.434 1.00 15.78 390 LYS A N 1
ATOM 2845 C CA . LYS A 1 393 ? 34.266 3.709 1.294 1.00 17.21 390 LYS A CA 1
ATOM 2846 C C . LYS A 1 393 ? 35.512 4.585 1.040 1.00 18.81 390 LYS A C 1
ATOM 2847 O O . LYS A 1 393 ? 35.409 5.493 0.214 1.00 23.69 390 LYS A O 1
ATOM 2854 N N . CYS B 1 37 ? 1.077 15.263 7.756 1.00 34.83 34 CYS B N 1
ATOM 2855 C CA . CYS B 1 37 ? 1.525 14.640 6.536 1.00 20.49 34 CYS B CA 1
ATOM 2856 C C . CYS B 1 37 ? 1.495 13.101 6.736 1.00 12.94 34 CYS B C 1
ATOM 2857 O O . CYS B 1 37 ? 1.272 12.599 7.897 1.00 13.43 34 CYS B O 1
ATOM 2860 N N . TYR B 1 38 ? 1.829 12.327 5.679 1.00 12.26 35 TYR B N 1
ATOM 2861 C CA . TYR B 1 38 ? 1.866 10.859 5.780 1.00 10.78 35 TYR B CA 1
ATOM 2862 C C . TYR B 1 38 ? 2.751 10.426 6.948 1.00 10.60 35 TYR B C 1
ATOM 2863 O O . TYR B 1 38 ? 2.369 9.488 7.664 1.00 10.99 35 TYR B O 1
ATOM 2872 N N . LEU B 1 39 ? 3.955 11.019 7.119 1.00 10.67 36 LEU B N 1
ATOM 2873 C CA . LEU B 1 39 ? 4.922 10.513 8.134 1.00 10.81 36 LEU B CA 1
ATOM 2874 C C . LEU B 1 39 ? 4.659 11.065 9.544 1.00 10.94 36 LEU B C 1
ATOM 2875 O O . LEU B 1 39 ? 5.392 10.705 10.455 1.00 12.85 36 LEU B O 1
ATOM 2880 N N A SER B 1 40 ? 3.592 11.851 9.738 0.50 12.22 37 SER B N 1
ATOM 2881 N N B SER B 1 40 ? 3.587 11.829 9.787 0.50 12.11 37 SER B N 1
ATOM 2882 C CA A SER B 1 40 ? 2.961 12.070 11.064 0.50 14.16 37 SER B CA 1
ATOM 2883 C CA B SER B 1 40 ? 3.027 11.973 11.157 0.50 14.05 37 SER B CA 1
ATOM 2884 C C A SER B 1 40 ? 1.908 10.973 11.341 0.50 13.27 37 SER B C 1
ATOM 2885 C C B SER B 1 40 ? 1.888 10.947 11.369 0.50 13.07 37 SER B C 1
ATOM 2886 O O A SER B 1 40 ? 1.862 10.392 12.455 0.50 15.32 37 SER B O 1
ATOM 2887 O O B SER B 1 40 ? 1.765 10.361 12.474 0.50 14.42 37 SER B O 1
ATOM 2892 N N . GLU B 1 41 ? 1.103 10.662 10.339 1.00 12.41 38 GLU B N 1
ATOM 2893 C CA . GLU B 1 41 ? -0.046 9.730 10.481 1.00 12.54 38 GLU B CA 1
ATOM 2894 C C . GLU B 1 41 ? 0.439 8.286 10.572 1.00 12.29 38 GLU B C 1
ATOM 2895 O O . GLU B 1 41 ? -0.311 7.447 11.143 1.00 13.11 38 GLU B O 1
ATOM 2901 N N . THR B 1 42 ? 1.621 7.945 10.079 1.00 10.34 39 THR B N 1
ATOM 2902 C CA . THR B 1 42 ? 2.165 6.593 10.261 1.00 10.33 39 THR B CA 1
ATOM 2903 C C . THR B 1 42 ? 2.231 6.259 11.766 1.00 9.92 39 THR B C 1
ATOM 2904 O O . THR B 1 42 ? 1.999 5.107 12.190 1.00 10.64 39 THR B O 1
ATOM 2908 N N . ALA B 1 43 ? 2.599 7.255 12.592 1.00 10.07 40 ALA B N 1
ATOM 2909 C CA . ALA B 1 43 ? 2.703 7.062 14.052 1.00 10.00 40 ALA B CA 1
ATOM 2910 C C . ALA B 1 43 ? 1.306 6.912 14.671 1.00 9.87 40 ALA B C 1
ATOM 2911 O O . ALA B 1 43 ? 1.028 5.957 15.454 1.00 11.68 40 ALA B O 1
ATOM 2913 N N . ASN B 1 44 ? 0.388 7.829 14.331 1.00 10.15 41 ASN B N 1
ATOM 2914 C CA . ASN B 1 44 ? -0.956 7.863 14.957 1.00 10.97 41 ASN B CA 1
ATOM 2915 C C . ASN B 1 44 ? -1.734 6.576 14.634 1.00 10.51 41 ASN B C 1
ATOM 2916 O O . ASN B 1 44 ? -2.456 6.050 15.507 1.00 13.65 41 ASN B O 1
ATOM 2921 N N . LEU B 1 45 ? -1.605 6.062 13.407 1.00 9.24 42 LEU B N 1
ATOM 2922 C CA . LEU B 1 45 ? -2.408 4.908 12.943 1.00 9.75 42 LEU B CA 1
ATOM 2923 C C . LEU B 1 45 ? -1.663 3.580 13.211 1.00 9.36 42 LEU B C 1
ATOM 2924 O O . LEU B 1 45 ? -2.278 2.558 13.583 1.00 10.25 42 LEU B O 1
ATOM 2929 N N . GLY B 1 46 ? -0.331 3.563 13.064 1.00 8.94 43 GLY B N 1
ATOM 2930 C CA . GLY B 1 46 ? 0.433 2.319 13.197 1.00 10.13 43 GLY B CA 1
ATOM 2931 C C . GLY B 1 46 ? 0.551 1.825 14.617 1.00 9.47 43 GLY B C 1
ATOM 2932 O O . GLY B 1 46 ? 0.758 0.595 14.830 1.00 11.02 43 GLY B O 1
ATOM 2933 N N . LYS B 1 47 ? 0.402 2.716 15.597 1.00 8.74 44 LYS B N 1
ATOM 2934 C CA . LYS B 1 47 ? 0.519 2.295 17.019 1.00 9.30 44 LYS B CA 1
ATOM 2935 C C . LYS B 1 47 ? -0.718 1.513 17.464 1.00 8.73 44 LYS B C 1
ATOM 2936 O O . LYS B 1 47 ? -0.680 0.864 18.519 1.00 9.91 44 LYS B O 1
ATOM 2942 N N . LEU B 1 48 ? -1.830 1.599 16.724 1.00 8.80 45 LEU B N 1
ATOM 2943 C CA . LEU B 1 48 ? -3.143 1.110 17.251 1.00 8.98 45 LEU B CA 1
ATOM 2944 C C . LEU B 1 48 ? -3.141 -0.402 17.477 1.00 9.10 45 LEU B C 1
ATOM 2945 O O . LEU B 1 48 ? -3.692 -0.833 18.511 1.00 9.68 45 LEU B O 1
ATOM 2950 N N . ILE B 1 49 ? -2.551 -1.221 16.577 1.00 8.70 46 ILE B N 1
ATOM 2951 C CA . ILE B 1 49 ? -2.471 -2.675 16.834 1.00 10.47 46 ILE B CA 1
ATOM 2952 C C . ILE B 1 49 ? -1.395 -2.983 17.893 1.00 9.51 46 ILE B C 1
ATOM 2953 O O . ILE B 1 49 ? -1.486 -4.003 18.624 1.00 10.86 46 ILE B O 1
ATOM 2958 N N . CYS B 1 50 ? -0.315 -2.190 17.934 1.00 9.17 47 CYS B N 1
ATOM 2959 C CA . CYS B 1 50 ? 0.848 -2.500 18.789 1.00 8.93 47 CYS B CA 1
ATOM 2960 C C . CYS B 1 50 ? 0.528 -2.382 20.284 1.00 9.49 47 CYS B C 1
ATOM 2961 O O . CYS B 1 50 ? 0.940 -3.239 21.073 1.00 10.13 47 CYS B O 1
ATOM 2964 N N . ILE B 1 51 ? -0.167 -1.303 20.680 1.00 10.21 48 ILE B N 1
ATOM 2965 C CA . ILE B 1 51 ? -0.434 -1.031 22.117 1.00 9.81 48 ILE B CA 1
ATOM 2966 C C . ILE B 1 51 ? -1.180 -2.191 22.798 1.00 9.90 48 ILE B C 1
ATOM 2967 O O . ILE B 1 51 ? -0.725 -2.661 23.856 1.00 9.73 48 ILE B O 1
ATOM 2972 N N . PRO B 1 52 ? -2.356 -2.676 22.279 1.00 9.16 49 PRO B N 1
ATOM 2973 C CA . PRO B 1 52 ? -3.054 -3.762 22.985 1.00 9.68 49 PRO B CA 1
ATOM 2974 C C . PRO B 1 52 ? -2.227 -5.045 23.077 1.00 9.26 49 PRO B C 1
ATOM 2975 O O . PRO B 1 52 ? -2.340 -5.775 24.045 1.00 10.41 49 PRO B O 1
ATOM 2979 N N . MET B 1 53 ? -1.425 -5.350 22.037 1.00 9.04 50 MET B N 1
ATOM 2980 C CA . MET B 1 53 ? -0.619 -6.597 22.063 1.00 9.31 50 MET B CA 1
ATOM 2981 C C . MET B 1 53 ? 0.570 -6.470 23.039 1.00 9.40 50 MET B C 1
ATOM 2982 O O . MET B 1 53 ? 0.898 -7.473 23.740 1.00 9.80 50 MET B O 1
ATOM 2987 N N . ALA B 1 54 ? 1.194 -5.282 23.151 1.00 8.95 51 ALA B N 1
ATOM 2988 C CA . ALA B 1 54 ? 2.195 -5.054 24.212 1.00 9.48 51 ALA B CA 1
ATOM 2989 C C . ALA B 1 54 ? 1.561 -5.153 25.597 1.00 9.26 51 ALA B C 1
ATOM 2990 O O . ALA B 1 54 ? 2.150 -5.724 26.533 1.00 9.37 51 ALA B O 1
ATOM 2992 N N . LEU B 1 55 ? 0.368 -4.575 25.774 1.00 9.39 52 LEU B N 1
ATOM 2993 C CA . LEU B 1 55 ? -0.376 -4.650 27.072 1.00 9.41 52 LEU B CA 1
ATOM 2994 C C . LEU B 1 55 ? -0.643 -6.117 27.436 1.00 9.22 52 LEU B C 1
ATOM 2995 O O . LEU B 1 55 ? -0.445 -6.524 28.606 1.00 9.65 52 LEU B O 1
ATOM 3000 N N . ARG B 1 56 ? -1.141 -6.900 26.471 1.00 8.89 53 ARG B N 1
ATOM 3001 C CA . ARG B 1 56 ? -1.422 -8.325 26.777 1.00 9.57 53 ARG B CA 1
ATOM 3002 C C . ARG B 1 56 ? -0.136 -9.035 27.229 1.00 8.57 53 ARG B C 1
ATOM 3003 O O . ARG B 1 56 ? -0.173 -9.804 28.218 1.00 9.49 53 ARG B O 1
ATOM 3011 N N . ALA B 1 57 ? 0.985 -8.847 26.530 1.00 9.07 54 ALA B N 1
ATOM 3012 C CA . ALA B 1 57 ? 2.263 -9.489 26.936 1.00 9.97 54 ALA B CA 1
ATOM 3013 C C . ALA B 1 57 ? 2.659 -9.062 28.362 1.00 9.67 54 ALA B C 1
ATOM 3014 O O . ALA B 1 57 ? 3.089 -9.901 29.176 1.00 10.14 54 ALA B O 1
ATOM 3016 N N . ALA B 1 58 ? 2.534 -7.755 28.674 1.00 9.22 55 ALA B N 1
ATOM 3017 C CA . ALA B 1 58 ? 2.876 -7.286 30.043 1.00 9.03 55 ALA B CA 1
ATOM 3018 C C . ALA B 1 58 ? 1.977 -7.928 31.105 1.00 9.98 55 ALA B C 1
ATOM 3019 O O . ALA B 1 58 ? 2.478 -8.290 32.194 1.00 10.69 55 ALA B O 1
ATOM 3021 N N . MET B 1 59 ? 0.672 -8.077 30.826 1.00 9.51 56 MET B N 1
ATOM 3022 C CA . MET B 1 59 ? -0.234 -8.766 31.779 1.00 10.21 56 MET B CA 1
ATOM 3023 C C . MET B 1 59 ? 0.206 -10.250 31.946 1.00 10.91 56 MET B C 1
ATOM 3024 O O . MET B 1 59 ? 0.261 -10.762 33.093 1.00 12.37 56 MET B O 1
ATOM 3029 N N . GLU B 1 60 ? 0.480 -10.940 30.851 1.00 10.38 57 GLU B N 1
ATOM 3030 C CA . GLU B 1 60 ? 0.887 -12.380 30.900 1.00 11.84 57 GLU B CA 1
ATOM 3031 C C . GLU B 1 60 ? 2.212 -12.549 31.650 1.00 11.97 57 GLU B C 1
ATOM 3032 O O . GLU B 1 60 ? 2.384 -13.617 32.299 1.00 15.59 57 GLU B O 1
ATOM 3038 N N . LEU B 1 61 ? 3.095 -11.558 31.611 1.00 11.34 58 LEU B N 1
ATOM 3039 C CA . LEU B 1 61 ? 4.389 -11.555 32.358 1.00 11.60 58 LEU B CA 1
ATOM 3040 C C . LEU B 1 61 ? 4.238 -11.022 33.797 1.00 11.91 58 LEU B C 1
ATOM 3041 O O . LEU B 1 61 ? 5.259 -10.938 34.518 1.00 13.79 58 LEU B O 1
ATOM 3046 N N . ASN B 1 62 ? 3.026 -10.651 34.218 1.00 12.32 59 ASN B N 1
ATOM 3047 C CA A ASN B 1 62 ? 2.730 -10.171 35.596 0.50 13.34 59 ASN B CA 1
ATOM 3048 C CA B ASN B 1 62 ? 2.773 -10.190 35.612 0.50 12.79 59 ASN B CA 1
ATOM 3049 C C . ASN B 1 62 ? 3.495 -8.868 35.924 1.00 10.95 59 ASN B C 1
ATOM 3050 O O . ASN B 1 62 ? 3.789 -8.602 37.112 1.00 12.35 59 ASN B O 1
ATOM 3059 N N . VAL B 1 63 ? 3.724 -7.999 34.908 1.00 10.35 60 VAL B N 1
ATOM 3060 C CA . VAL B 1 63 ? 4.573 -6.793 35.124 1.00 10.05 60 VAL B CA 1
ATOM 3061 C C . VAL B 1 63 ? 3.979 -5.884 36.207 1.00 9.12 60 VAL B C 1
ATOM 3062 O O . VAL B 1 63 ? 4.724 -5.293 37.021 1.00 10.47 60 VAL B O 1
ATOM 3066 N N . PHE B 1 64 ? 2.660 -5.626 36.127 1.00 9.63 61 PHE B N 1
ATOM 3067 C CA . PHE B 1 64 ? 2.027 -4.589 36.970 1.00 9.78 61 PHE B CA 1
ATOM 3068 C C . PHE B 1 64 ? 2.057 -5.005 38.454 1.00 10.15 61 PHE B C 1
ATOM 3069 O O . PHE B 1 64 ? 2.435 -4.190 39.349 1.00 11.23 61 PHE B O 1
ATOM 3077 N N . GLN B 1 65 ? 1.710 -6.257 38.747 1.00 11.30 62 GLN B N 1
ATOM 3078 C CA . GLN B 1 65 ? 1.829 -6.792 40.113 1.00 11.66 62 GLN B CA 1
ATOM 3079 C C . GLN B 1 65 ? 3.289 -6.785 40.604 1.00 10.27 62 GLN B C 1
ATOM 3080 O O . GLN B 1 65 ? 3.541 -6.422 41.790 1.00 11.81 62 GLN B O 1
ATOM 3086 N N . LEU B 1 66 ? 4.239 -7.146 39.743 1.00 10.65 63 LEU B N 1
ATOM 3087 C CA . LEU B 1 66 ? 5.664 -7.109 40.153 1.00 10.99 63 LEU B CA 1
ATOM 3088 C C . LEU B 1 66 ? 6.104 -5.697 40.518 1.00 10.33 63 LEU B C 1
ATOM 3089 O O . LEU B 1 66 ? 6.757 -5.522 41.590 1.00 12.49 63 LEU B O 1
ATOM 3094 N N . ILE B 1 67 ? 5.710 -4.683 39.738 1.00 10.51 64 ILE B N 1
ATOM 3095 C CA . ILE B 1 67 ? 6.043 -3.264 40.104 1.00 11.48 64 ILE B CA 1
ATOM 3096 C C . ILE B 1 67 ? 5.399 -2.936 41.477 1.00 11.79 64 ILE B C 1
ATOM 3097 O O . ILE B 1 67 ? 6.052 -2.306 42.358 1.00 13.10 64 ILE B O 1
ATOM 3102 N N . SER B 1 68 ? 4.118 -3.311 41.684 1.00 12.68 65 SER B N 1
ATOM 3103 C CA A SER B 1 68 ? 3.371 -2.964 42.913 0.50 12.81 65 SER B CA 1
ATOM 3104 C CA B SER B 1 68 ? 3.349 -2.989 42.915 0.50 14.32 65 SER B CA 1
ATOM 3105 C C . SER B 1 68 ? 4.095 -3.487 44.162 1.00 13.98 65 SER B C 1
ATOM 3106 O O . SER B 1 68 ? 3.996 -2.843 45.230 1.00 14.96 65 SER B O 1
ATOM 3111 N N . LYS B 1 69 ? 4.742 -4.644 44.047 1.00 14.36 66 LYS B N 1
ATOM 3112 C CA . LYS B 1 69 ? 5.377 -5.291 45.221 1.00 15.24 66 LYS B CA 1
ATOM 3113 C C . LYS B 1 69 ? 6.643 -4.555 45.683 1.00 16.08 66 LYS B C 1
ATOM 3114 O O . LYS B 1 69 ? 7.092 -4.837 46.813 1.00 21.11 66 LYS B O 1
ATOM 3120 N N . PHE B 1 70 ? 7.144 -3.579 44.923 1.00 15.34 67 PHE B N 1
ATOM 3121 C CA . PHE B 1 70 ? 8.246 -2.694 45.365 1.00 18.38 67 PHE B CA 1
ATOM 3122 C C . PHE B 1 70 ? 7.730 -1.532 46.237 1.00 20.30 67 PHE B C 1
ATOM 3123 O O . PHE B 1 70 ? 8.570 -0.794 46.801 1.00 25.68 67 PHE B O 1
ATOM 3131 N N . GLY B 1 71 ? 6.416 -1.339 46.349 1.00 19.25 68 GLY B N 1
ATOM 3132 C CA . GLY B 1 71 ? 5.838 -0.361 47.299 1.00 19.76 68 GLY B CA 1
ATOM 3133 C C . GLY B 1 71 ? 5.100 0.799 46.634 1.00 20.80 68 GLY B C 1
ATOM 3134 O O . GLY B 1 71 ? 5.105 0.934 45.427 1.00 23.71 68 GLY B O 1
ATOM 3135 N N A THR B 1 72 ? 4.424 1.590 47.467 0.50 28.41 69 THR B N 1
ATOM 3136 N N B THR B 1 72 ? 4.514 1.651 47.458 0.50 26.67 69 THR B N 1
ATOM 3137 C CA A THR B 1 72 ? 3.455 2.679 47.147 0.50 36.01 69 THR B CA 1
ATOM 3138 C CA B THR B 1 72 ? 3.863 2.913 47.035 0.50 26.23 69 THR B CA 1
ATOM 3139 C C A THR B 1 72 ? 3.757 3.475 45.871 0.50 32.84 69 THR B C 1
ATOM 3140 C C B THR B 1 72 ? 4.903 3.820 46.349 0.50 22.12 69 THR B C 1
ATOM 3141 O O A THR B 1 72 ? 2.794 3.504 45.054 0.50 29.50 69 THR B O 1
ATOM 3142 O O B THR B 1 72 ? 6.005 4.022 46.881 0.50 22.18 69 THR B O 1
ATOM 3149 N N A ASP B 1 73 ? 4.904 4.194 45.812 0.50 29.03 70 ASP B N 1
ATOM 3150 N N B ASP B 1 73 ? 4.522 4.405 45.209 0.50 21.73 70 ASP B N 1
ATOM 3151 C CA A ASP B 1 73 ? 5.321 5.143 44.731 0.50 23.98 70 ASP B CA 1
ATOM 3152 C CA B ASP B 1 73 ? 5.350 5.354 44.425 0.50 23.68 70 ASP B CA 1
ATOM 3153 C C A ASP B 1 73 ? 6.576 4.564 44.055 0.50 20.11 70 ASP B C 1
ATOM 3154 C C B ASP B 1 73 ? 6.614 4.597 43.964 0.50 20.49 70 ASP B C 1
ATOM 3155 O O A ASP B 1 73 ? 7.466 5.326 43.689 0.50 21.20 70 ASP B O 1
ATOM 3156 O O B ASP B 1 73 ? 7.559 5.270 43.603 0.50 20.49 70 ASP B O 1
ATOM 3165 N N . ALA B 1 74 ? 6.605 3.255 43.822 1.00 18.99 71 ALA B N 1
ATOM 3166 C CA . ALA B 1 74 ? 7.820 2.553 43.302 1.00 19.17 71 ALA B CA 1
ATOM 3167 C C . ALA B 1 74 ? 8.091 3.007 41.863 1.00 14.35 71 ALA B C 1
ATOM 3168 O O . ALA B 1 74 ? 7.158 3.213 41.073 1.00 13.68 71 ALA B O 1
ATOM 3170 N N . LYS B 1 75 ? 9.375 3.100 41.524 1.00 12.63 72 LYS B N 1
ATOM 3171 C CA . LYS B 1 75 ? 9.879 3.363 40.151 1.00 12.55 72 LYS B CA 1
ATOM 3172 C C . LYS B 1 75 ? 11.022 2.360 39.916 1.00 11.90 72 LYS B C 1
ATOM 3173 O O . LYS B 1 75 ? 12.061 2.473 40.600 1.00 13.67 72 LYS B O 1
ATOM 3179 N N . VAL B 1 76 ? 10.803 1.378 39.018 1.00 10.60 73 VAL B N 1
ATOM 3180 C CA . VAL B 1 76 ? 11.748 0.232 38.934 1.00 11.95 73 VAL B CA 1
ATOM 3181 C C . VAL B 1 76 ? 12.117 -0.017 37.467 1.00 9.80 73 VAL B C 1
ATOM 3182 O O . VAL B 1 76 ? 11.345 0.256 36.503 1.00 10.35 73 VAL B O 1
ATOM 3186 N N . SER B 1 77 ? 13.347 -0.517 37.276 1.00 10.48 74 SER B N 1
ATOM 3187 C CA . SER B 1 77 ? 13.892 -0.772 35.935 1.00 10.60 74 SER B CA 1
ATOM 3188 C C . SER B 1 77 ? 13.405 -2.117 35.350 1.00 9.76 74 SER B C 1
ATOM 3189 O O . SER B 1 77 ? 12.973 -3.019 36.090 1.00 9.97 74 SER B O 1
ATOM 3192 N N . ALA B 1 78 ? 13.611 -2.274 34.043 1.00 9.55 75 ALA B N 1
ATOM 3193 C CA . ALA B 1 78 ? 13.347 -3.584 33.399 1.00 10.29 75 ALA B CA 1
ATOM 3194 C C . ALA B 1 78 ? 14.188 -4.687 34.061 1.00 9.63 75 ALA B C 1
ATOM 3195 O O . ALA B 1 78 ? 13.679 -5.820 34.208 1.00 10.64 75 ALA B O 1
ATOM 3197 N N . SER B 1 79 ? 15.446 -4.423 34.407 1.00 9.72 76 SER B N 1
ATOM 3198 C CA A SER B 1 79 ? 16.280 -5.477 35.048 0.50 11.43 76 SER B CA 1
ATOM 3199 C CA B SER B 1 79 ? 16.307 -5.439 35.077 0.50 10.55 76 SER B CA 1
ATOM 3200 C C . SER B 1 79 ? 15.752 -5.834 36.450 1.00 10.35 76 SER B C 1
ATOM 3201 O O . SER B 1 79 ? 15.741 -7.049 36.808 1.00 11.38 76 SER B O 1
ATOM 3206 N N . GLU B 1 80 ? 15.287 -4.860 37.239 1.00 10.65 77 GLU B N 1
ATOM 3207 C CA . GLU B 1 80 ? 14.704 -5.180 38.582 1.00 11.94 77 GLU B CA 1
ATOM 3208 C C . GLU B 1 80 ? 13.437 -6.037 38.394 1.00 10.51 77 GLU B C 1
ATOM 3209 O O . GLU B 1 80 ? 13.239 -7.011 39.148 1.00 12.64 77 GLU B O 1
ATOM 3215 N N . ILE B 1 81 ? 12.573 -5.677 37.451 1.00 10.27 78 ILE B N 1
ATOM 3216 C CA . ILE B 1 81 ? 11.318 -6.442 37.199 1.00 10.53 78 ILE B CA 1
ATOM 3217 C C . ILE B 1 81 ? 11.663 -7.865 36.719 1.00 11.19 78 ILE B C 1
ATOM 3218 O O . ILE B 1 81 ? 11.132 -8.875 37.259 1.00 11.75 78 ILE B O 1
ATOM 3223 N N . ALA B 1 82 ? 12.595 -7.991 35.764 1.00 10.62 79 ALA B N 1
ATOM 3224 C CA . ALA B 1 82 ? 12.981 -9.329 35.237 1.00 11.39 79 ALA B CA 1
ATOM 3225 C C . ALA B 1 82 ? 13.602 -10.216 36.323 1.00 11.42 79 ALA B C 1
ATOM 3226 O O . ALA B 1 82 ? 13.442 -11.448 36.267 1.00 12.56 79 ALA B O 1
ATOM 3228 N N . SER B 1 83 ? 14.289 -9.632 37.305 1.00 11.62 80 SER B N 1
ATOM 3229 C CA . SER B 1 83 ? 14.914 -10.371 38.428 1.00 12.63 80 SER B CA 1
ATOM 3230 C C . SER B 1 83 ? 13.868 -11.170 39.229 1.00 13.31 80 SER B C 1
ATOM 3231 O O . SER B 1 83 ? 14.258 -12.091 39.944 1.00 15.12 80 SER B O 1
ATOM 3234 N N . LYS B 1 84 ? 12.590 -10.775 39.165 1.00 13.27 81 LYS B N 1
ATOM 3235 C CA . LYS B 1 84 ? 11.466 -11.372 39.915 1.00 14.59 81 LYS B CA 1
ATOM 3236 C C . LYS B 1 84 ? 10.687 -12.370 39.059 1.00 14.38 81 LYS B C 1
ATOM 3237 O O . LYS B 1 84 ? 9.618 -12.809 39.523 1.00 19.02 81 LYS B O 1
ATOM 3243 N N . MET B 1 85 ? 11.178 -12.712 37.866 1.00 14.39 82 MET B N 1
ATOM 3244 C CA . MET B 1 85 ? 10.581 -13.670 36.899 1.00 15.41 82 MET B CA 1
ATOM 3245 C C . MET B 1 85 ? 11.471 -14.924 36.879 1.00 15.78 82 MET B C 1
ATOM 3246 O O . MET B 1 85 ? 12.474 -14.985 36.136 1.00 16.24 82 MET B O 1
ATOM 3251 N N . PRO B 1 86 ? 11.153 -15.975 37.655 1.00 17.51 83 PRO B N 1
ATOM 3252 C CA . PRO B 1 86 ? 11.952 -17.198 37.595 1.00 17.25 83 PRO B CA 1
ATOM 3253 C C . PRO B 1 86 ? 12.112 -17.783 36.183 1.00 17.81 83 PRO B C 1
ATOM 3254 O O . PRO B 1 86 ? 13.154 -18.363 35.885 1.00 18.22 83 PRO B O 1
ATOM 3258 N N . ASN B 1 87 ? 11.123 -17.607 35.310 1.00 17.55 84 ASN B N 1
ATOM 3259 C CA . ASN B 1 87 ? 11.181 -18.180 33.948 1.00 18.08 84 ASN B CA 1
ATOM 3260 C C . ASN B 1 87 ? 12.276 -17.504 33.108 1.00 20.88 84 ASN B C 1
ATOM 3261 O O . ASN B 1 87 ? 12.690 -18.138 32.135 1.00 24.26 84 ASN B O 1
ATOM 3266 N N . ALA B 1 88 ? 12.719 -16.272 33.448 1.00 15.33 85 ALA B N 1
ATOM 3267 C CA . ALA B 1 88 ? 13.727 -15.478 32.709 1.00 17.43 85 ALA B CA 1
ATOM 3268 C C . ALA B 1 88 ? 15.153 -15.696 33.265 1.00 15.86 85 ALA B C 1
ATOM 3269 O O . ALA B 1 88 ? 16.083 -15.049 32.742 1.00 15.43 85 ALA B O 1
ATOM 3271 N N . LYS B 1 89 ? 15.370 -16.548 34.277 1.00 16.52 86 LYS B N 1
ATOM 3272 C CA . LYS B 1 89 ? 16.628 -16.510 35.077 1.00 15.43 86 LYS B CA 1
ATOM 3273 C C . LYS B 1 89 ? 17.855 -16.993 34.273 1.00 15.92 86 LYS B C 1
ATOM 3274 O O . LYS B 1 89 ? 18.978 -16.688 34.715 1.00 17.99 86 LYS B O 1
ATOM 3280 N N . ASN B 1 90 ? 17.667 -17.701 33.157 1.00 14.91 87 ASN B N 1
ATOM 3281 C CA . ASN B 1 90 ? 18.777 -18.189 32.289 1.00 17.11 87 ASN B CA 1
ATOM 3282 C C . ASN B 1 90 ? 18.801 -17.472 30.940 1.00 15.68 87 ASN B C 1
ATOM 3283 O O . ASN B 1 90 ? 19.497 -17.961 30.023 1.00 17.74 87 ASN B O 1
ATOM 3288 N N . ASN B 1 91 ? 18.195 -16.281 30.848 1.00 14.69 88 ASN B N 1
ATOM 3289 C CA . ASN B 1 91 ? 18.136 -15.468 29.619 1.00 13.68 88 ASN B CA 1
ATOM 3290 C C . ASN B 1 91 ? 18.808 -14.097 29.883 1.00 12.30 88 ASN B C 1
ATOM 3291 O O . ASN B 1 91 ? 18.144 -13.144 30.366 1.00 11.59 88 ASN B O 1
ATOM 3296 N N . PRO B 1 92 ? 20.128 -13.947 29.567 1.00 11.86 89 PRO B N 1
ATOM 3297 C CA . PRO B 1 92 ? 20.795 -12.652 29.797 1.00 11.69 89 PRO B CA 1
ATOM 3298 C C . PRO B 1 92 ? 20.080 -11.466 29.126 1.00 10.59 89 PRO B C 1
ATOM 3299 O O . PRO B 1 92 ? 20.130 -10.357 29.642 1.00 12.24 89 PRO B O 1
ATOM 3303 N N . GLU B 1 93 ? 19.440 -11.710 27.990 1.00 11.08 90 GLU B N 1
ATOM 3304 C CA . GLU B 1 93 ? 18.787 -10.643 27.200 1.00 11.65 90 GLU B CA 1
ATOM 3305 C C . GLU B 1 93 ? 17.346 -10.360 27.658 1.00 10.63 90 GLU B C 1
ATOM 3306 O O . GLU B 1 93 ? 16.708 -9.461 27.049 1.00 11.06 90 GLU B O 1
ATOM 3312 N N . ALA B 1 94 ? 16.824 -11.022 28.679 1.00 10.07 91 ALA B N 1
ATOM 3313 C CA . ALA B 1 94 ? 15.397 -10.840 29.052 1.00 9.52 91 ALA B CA 1
ATOM 3314 C C . ALA B 1 94 ? 15.059 -9.382 29.348 1.00 9.35 91 ALA B C 1
ATOM 3315 O O . ALA B 1 94 ? 14.011 -8.871 28.892 1.00 9.90 91 ALA B O 1
ATOM 3317 N N . ALA B 1 95 ? 15.896 -8.714 30.140 1.00 9.46 92 ALA B N 1
ATOM 3318 C CA . ALA B 1 95 ? 15.577 -7.333 30.553 1.00 9.59 92 ALA B CA 1
ATOM 3319 C C . ALA B 1 95 ? 15.545 -6.365 29.366 1.00 9.12 92 ALA B C 1
ATOM 3320 O O . ALA B 1 95 ? 14.669 -5.464 29.328 1.00 10.13 92 ALA B O 1
ATOM 3322 N N . MET B 1 96 ? 16.485 -6.494 28.423 1.00 9.73 93 MET B N 1
ATOM 3323 C CA . MET B 1 96 ? 16.509 -5.595 27.253 1.00 10.48 93 MET B CA 1
ATOM 3324 C C . MET B 1 96 ? 15.250 -5.832 26.380 1.00 9.76 93 MET B C 1
ATOM 3325 O O . MET B 1 96 ? 14.646 -4.843 25.874 1.00 10.51 93 MET B O 1
ATOM 3330 N N . TYR B 1 97 ? 14.797 -7.069 26.219 1.00 9.37 94 TYR B N 1
ATOM 3331 C CA . TYR B 1 97 ? 13.550 -7.311 25.478 1.00 9.18 94 TYR B CA 1
ATOM 3332 C C . TYR B 1 97 ? 12.337 -6.764 26.258 1.00 8.83 94 TYR B C 1
ATOM 3333 O O . TYR B 1 97 ? 11.434 -6.108 25.656 1.00 9.68 94 TYR B O 1
ATOM 3342 N N . LEU B 1 98 ? 12.291 -7.006 27.557 1.00 8.76 95 LEU B N 1
ATOM 3343 C CA . LEU B 1 98 ? 11.194 -6.456 28.403 1.00 9.06 95 LEU B CA 1
ATOM 3344 C C . LEU B 1 98 ? 11.147 -4.921 28.275 1.00 9.17 95 LEU B C 1
ATOM 3345 O O . LEU B 1 98 ? 10.028 -4.351 28.171 1.00 9.68 95 LEU B O 1
ATOM 3350 N N . ASP B 1 99 ? 12.306 -4.268 28.345 1.00 9.27 96 ASP B N 1
ATOM 3351 C CA . ASP B 1 99 ? 12.361 -2.787 28.250 1.00 9.28 96 ASP B CA 1
ATOM 3352 C C . ASP B 1 99 ? 11.717 -2.304 26.953 1.00 9.08 96 ASP B C 1
ATOM 3353 O O . ASP B 1 99 ? 11.133 -1.185 26.951 1.00 10.05 96 ASP B O 1
ATOM 3358 N N . ARG B 1 100 ? 11.875 -3.051 25.866 1.00 9.49 97 ARG B N 1
ATOM 3359 C CA . ARG B 1 100 ? 11.273 -2.645 24.562 1.00 9.64 97 ARG B CA 1
ATOM 3360 C C . ARG B 1 100 ? 9.741 -2.670 24.629 1.00 10.01 97 ARG B C 1
ATOM 3361 O O . ARG B 1 100 ? 9.087 -1.860 23.945 1.00 11.99 97 ARG B O 1
ATOM 3369 N N . ILE B 1 101 ? 9.167 -3.597 25.375 1.00 9.52 98 ILE B N 1
ATOM 3370 C CA . ILE B 1 101 ? 7.694 -3.602 25.628 1.00 10.39 98 ILE B CA 1
ATOM 3371 C C . ILE B 1 101 ? 7.325 -2.423 26.542 1.00 10.96 98 ILE B C 1
ATOM 3372 O O . ILE B 1 101 ? 6.385 -1.634 26.240 1.00 12.07 98 ILE B O 1
ATOM 3377 N N . LEU B 1 102 ? 8.036 -2.292 27.653 1.00 10.72 99 LEU B N 1
ATOM 3378 C CA . LEU B 1 102 ? 7.639 -1.270 28.666 1.00 12.35 99 LEU B CA 1
ATOM 3379 C C . LEU B 1 102 ? 7.768 0.163 28.119 1.00 10.91 99 LEU B C 1
ATOM 3380 O O . LEU B 1 102 ? 6.924 1.037 28.442 1.00 11.51 99 LEU B O 1
ATOM 3385 N N . ARG B 1 103 ? 8.781 0.476 27.300 1.00 10.52 100 ARG B N 1
ATOM 3386 C CA . ARG B 1 103 ? 8.961 1.863 26.798 1.00 10.57 100 ARG B CA 1
ATOM 3387 C C . ARG B 1 103 ? 7.810 2.265 25.861 1.00 9.96 100 ARG B C 1
ATOM 3388 O O . ARG B 1 103 ? 7.469 3.461 25.787 1.00 11.30 100 ARG B O 1
ATOM 3396 N N . LEU B 1 104 ? 7.221 1.320 25.129 1.00 10.33 101 LEU B N 1
ATOM 3397 C CA . LEU B 1 104 ? 6.013 1.633 24.316 1.00 10.05 101 LEU B CA 1
ATOM 3398 C C . LEU B 1 104 ? 4.834 1.948 25.269 1.00 10.54 101 LEU B C 1
ATOM 3399 O O . LEU B 1 104 ? 4.071 2.926 25.008 1.00 11.39 101 LEU B O 1
ATOM 3404 N N . LEU B 1 105 ? 4.624 1.160 26.321 1.00 9.92 102 LEU B N 1
ATOM 3405 C CA . LEU B 1 105 ? 3.572 1.459 27.342 1.00 10.14 102 LEU B CA 1
ATOM 3406 C C . LEU B 1 105 ? 3.828 2.804 28.060 1.00 10.14 102 LEU B C 1
ATOM 3407 O O . LEU B 1 105 ? 2.870 3.536 28.369 1.00 12.05 102 LEU B O 1
ATOM 3412 N N . GLY B 1 106 ? 5.099 3.176 28.277 1.00 10.25 103 GLY B N 1
ATOM 3413 C CA . GLY B 1 106 ? 5.429 4.513 28.826 1.00 10.73 103 GLY B CA 1
ATOM 3414 C C . GLY B 1 106 ? 5.078 5.659 27.850 1.00 11.13 103 GLY B C 1
ATOM 3415 O O . GLY B 1 106 ? 4.545 6.695 28.297 1.00 13.93 103 GLY B O 1
ATOM 3416 N N . ALA B 1 107 ? 5.381 5.517 26.558 1.00 12.28 104 ALA B N 1
ATOM 3417 C CA . ALA B 1 107 ? 5.073 6.545 25.538 1.00 13.62 104 ALA B CA 1
ATOM 3418 C C . ALA B 1 107 ? 3.563 6.731 25.460 1.00 14.19 104 ALA B C 1
ATOM 3419 O O . ALA B 1 107 ? 3.128 7.863 25.161 1.00 15.31 104 ALA B O 1
ATOM 3421 N N . SER B 1 108 ? 2.784 5.671 25.691 1.00 14.24 105 SER B N 1
ATOM 3422 C CA A SER B 1 108 ? 1.299 5.609 25.624 0.50 14.88 105 SER B CA 1
ATOM 3423 C CA B SER B 1 108 ? 1.301 5.707 25.582 0.50 16.15 105 SER B CA 1
ATOM 3424 C C . SER B 1 108 ? 0.647 6.003 26.949 1.00 19.34 105 SER B C 1
ATOM 3425 O O . SER B 1 108 ? -0.587 5.889 27.052 1.00 22.79 105 SER B O 1
ATOM 3430 N N . SER B 1 109 ? 1.447 6.426 27.949 1.00 16.91 106 SER B N 1
ATOM 3431 C CA . SER B 1 109 ? 0.968 6.868 29.289 1.00 19.05 106 SER B CA 1
ATOM 3432 C C . SER B 1 109 ? 0.319 5.752 30.139 1.00 15.93 106 SER B C 1
ATOM 3433 O O . SER B 1 109 ? -0.312 6.059 31.163 1.00 21.69 106 SER B O 1
ATOM 3436 N N . ILE B 1 110 ? 0.522 4.468 29.829 1.00 13.34 107 ILE B N 1
ATOM 3437 C CA . ILE B 1 110 ? 0.065 3.331 30.677 1.00 12.68 107 ILE B CA 1
ATOM 3438 C C . ILE B 1 110 ? 0.999 3.112 31.888 1.00 11.94 107 ILE B C 1
ATOM 3439 O O . ILE B 1 110 ? 0.533 2.706 32.973 1.00 15.21 107 ILE B O 1
ATOM 3444 N N . LEU B 1 111 ? 2.292 3.391 31.728 1.00 10.37 108 LEU B N 1
ATOM 3445 C CA . LEU B 1 111 ? 3.303 3.442 32.808 1.00 10.41 108 LEU B CA 1
ATOM 3446 C C . LEU B 1 111 ? 3.882 4.873 32.828 1.00 9.90 108 LEU B C 1
ATOM 3447 O O . LEU B 1 111 ? 3.961 5.516 31.776 1.00 12.14 108 LEU B O 1
ATOM 3452 N N . SER B 1 112 ? 4.294 5.337 34.018 1.00 10.51 109 SER B N 1
ATOM 3453 C CA . SER B 1 112 ? 5.090 6.574 34.166 1.00 11.02 109 SER B CA 1
ATOM 3454 C C . SER B 1 112 ? 6.576 6.277 33.964 1.00 10.24 109 SER B C 1
ATOM 3455 O O . SER B 1 112 ? 6.973 5.132 34.195 1.00 12.61 109 SER B O 1
ATOM 3458 N N . VAL B 1 113 ? 7.321 7.229 33.444 1.00 10.53 110 VAL B N 1
ATOM 3459 C CA . VAL B 1 113 ? 8.759 7.054 33.068 1.00 10.31 110 VAL B CA 1
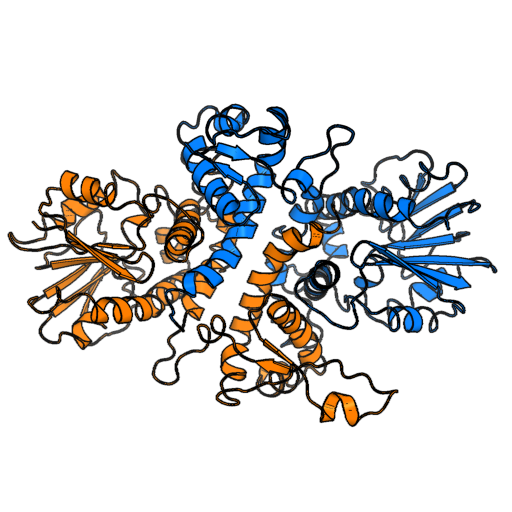ATOM 3460 C C . VAL B 1 113 ? 9.612 8.136 33.754 1.00 9.96 110 VAL B C 1
ATOM 3461 O O . VAL B 1 113 ? 9.268 9.325 33.647 1.00 12.41 110 VAL B O 1
ATOM 3465 N N . SER B 1 114 ? 10.705 7.743 34.381 1.00 10.24 111 SER B N 1
ATOM 3466 C CA . SER B 1 114 ? 11.623 8.719 35.052 1.00 11.04 111 SER B CA 1
ATOM 3467 C C . SER B 1 114 ? 13.033 8.145 35.185 1.00 10.97 111 SER B C 1
ATOM 3468 O O . SER B 1 114 ? 13.267 6.965 34.878 1.00 12.41 111 SER B O 1
ATOM 3471 N N . THR B 1 115 ? 13.956 8.978 35.705 1.00 11.71 112 THR B N 1
ATOM 3472 C CA . THR B 1 115 ? 15.325 8.516 36.076 1.00 13.42 112 THR B CA 1
ATOM 3473 C C . THR B 1 115 ? 15.740 9.171 37.388 1.00 12.31 112 THR B C 1
ATOM 3474 O O . THR B 1 115 ? 14.872 9.692 38.140 1.00 12.82 112 THR B O 1
ATOM 3478 N N . THR B 1 116 ? 17.041 9.066 37.708 1.00 12.98 113 THR B N 1
ATOM 3479 C CA . THR B 1 116 ? 17.618 9.538 39.011 1.00 13.61 113 THR B CA 1
ATOM 3480 C C . THR B 1 116 ? 18.872 10.374 38.770 1.00 14.84 113 THR B C 1
ATOM 3481 O O . THR B 1 116 ? 19.511 10.218 37.714 1.00 17.00 113 THR B O 1
ATOM 3485 N N . ALA B 1 117 ? 19.269 11.180 39.780 1.00 15.28 114 ALA B N 1
ATOM 3486 C CA . ALA B 1 117 ? 20.567 11.897 39.732 1.00 17.90 114 ALA B CA 1
ATOM 3487 C C . ALA B 1 117 ? 21.716 10.873 39.627 1.00 19.36 114 ALA B C 1
ATOM 3488 O O . ALA B 1 117 ? 22.668 11.146 38.891 1.00 23.26 114 ALA B O 1
ATOM 3490 N N . ALA B 1 118 ? 21.680 9.761 40.366 1.00 23.88 115 ALA B N 1
ATOM 3491 C CA . ALA B 1 118 ? 22.794 8.779 40.397 1.00 24.51 115 ALA B CA 1
ATOM 3492 C C . ALA B 1 118 ? 22.978 8.223 38.969 1.00 27.57 115 ALA B C 1
ATOM 3493 O O . ALA B 1 118 ? 24.137 8.010 38.568 1.00 32.73 115 ALA B O 1
ATOM 3495 N N . SER B 1 119 ? 21.886 7.927 38.242 1.00 24.72 116 SER B N 1
ATOM 3496 C CA . SER B 1 119 ? 21.967 7.383 36.853 1.00 28.12 116 SER B CA 1
ATOM 3497 C C . SER B 1 119 ? 22.523 8.419 35.888 1.00 30.73 116 SER B C 1
ATOM 3498 O O . SER B 1 119 ? 23.324 8.055 35.011 1.00 28.77 116 SER B O 1
ATOM 3501 N N . ILE B 1 120 ? 22.113 9.667 36.032 1.00 26.14 117 ILE B N 1
ATOM 3502 C CA . ILE B 1 120 ? 22.636 10.775 35.183 1.00 27.61 117 ILE B CA 1
ATOM 3503 C C . ILE B 1 120 ? 24.126 10.965 35.517 1.00 27.71 117 ILE B C 1
ATOM 3504 O O . ILE B 1 120 ? 24.875 11.068 34.563 1.00 30.29 117 ILE B O 1
ATOM 3509 N N . ASN B 1 121 ? 24.526 10.892 36.800 1.00 27.51 118 ASN B N 1
ATOM 3510 C CA . ASN B 1 121 ? 25.853 11.369 37.308 1.00 25.93 118 ASN B CA 1
ATOM 3511 C C . ASN B 1 121 ? 26.943 10.263 37.445 1.00 29.70 118 ASN B C 1
ATOM 3512 O O . ASN B 1 121 ? 28.119 10.642 37.261 1.00 32.57 118 ASN B O 1
ATOM 3517 N N . ARG B 1 122 ? 26.653 8.995 37.813 0.50 18.12 119 ARG B N 1
ATOM 3518 C CA . ARG B 1 122 ? 27.694 8.069 38.375 0.50 19.40 119 ARG B CA 1
ATOM 3519 C C . ARG B 1 122 ? 28.630 7.464 37.317 0.50 19.91 119 ARG B C 1
ATOM 3520 O O . ARG B 1 122 ? 29.828 7.185 37.671 0.50 19.84 119 ARG B O 1
ATOM 3528 N N . GLY B 1 123 ? 28.174 7.266 36.077 1.00 29.79 120 GLY B N 1
ATOM 3529 C CA . GLY B 1 123 ? 28.998 6.559 35.068 1.00 29.14 120 GLY B CA 1
ATOM 3530 C C . GLY B 1 123 ? 30.020 7.445 34.362 1.00 27.77 120 GLY B C 1
ATOM 3531 O O . GLY B 1 123 ? 30.995 6.894 33.832 1.00 29.76 120 GLY B O 1
ATOM 3532 N N . GLY B 1 124 ? 29.745 8.750 34.260 1.00 28.88 121 GLY B N 1
ATOM 3533 C CA . GLY B 1 124 ? 30.574 9.692 33.484 1.00 30.26 121 GLY B CA 1
ATOM 3534 C C . GLY B 1 124 ? 30.111 9.809 32.028 1.00 28.26 121 GLY B C 1
ATOM 3535 O O . GLY B 1 124 ? 29.165 9.076 31.632 1.00 26.00 121 GLY B O 1
ATOM 3536 N N . ASP B 1 125 ? 30.762 10.675 31.238 1.00 28.35 122 ASP B N 1
ATOM 3537 C CA . ASP B 1 125 ? 30.343 11.058 29.846 1.00 27.98 122 ASP B CA 1
ATOM 3538 C C . ASP B 1 125 ? 30.431 9.885 28.838 1.00 26.55 122 ASP B C 1
ATOM 3539 O O . ASP B 1 125 ? 29.776 9.948 27.790 1.00 31.88 122 ASP B O 1
ATOM 3544 N N . ASP B 1 126 ? 31.191 8.842 29.137 1.00 22.41 123 ASP B N 1
ATOM 3545 C CA . ASP B 1 126 ? 31.480 7.708 28.220 1.00 23.58 123 ASP B CA 1
ATOM 3546 C C . ASP B 1 126 ? 30.594 6.485 28.537 1.00 21.97 123 ASP B C 1
ATOM 3547 O O . ASP B 1 126 ? 30.748 5.464 27.878 1.00 25.69 123 ASP B O 1
ATOM 3552 N N . VAL B 1 127 ? 29.697 6.550 29.511 1.00 21.17 124 VAL B N 1
ATOM 3553 C CA . VAL B 1 127 ? 28.725 5.478 29.836 1.00 20.82 124 VAL B CA 1
ATOM 3554 C C . VAL B 1 127 ? 27.319 5.905 29.437 1.00 23.42 124 VAL B C 1
ATOM 3555 O O . VAL B 1 127 ? 26.897 7.041 29.775 1.00 24.84 124 VAL B O 1
ATOM 3559 N N . VAL B 1 128 ? 26.599 4.987 28.780 1.00 24.35 125 VAL B N 1
ATOM 3560 C CA . VAL B 1 128 ? 25.181 5.225 28.385 1.00 24.03 125 VAL B CA 1
ATOM 3561 C C . VAL B 1 128 ? 24.288 4.350 29.249 1.00 24.10 125 VAL B C 1
ATOM 3562 O O . VAL B 1 128 ? 24.449 3.101 29.155 1.00 23.10 125 VAL B O 1
ATOM 3566 N N . VAL B 1 129 ? 23.328 4.983 29.955 1.00 23.02 126 VAL B N 1
ATOM 3567 C CA . VAL B 1 129 ? 22.251 4.286 30.729 1.00 20.81 126 VAL B CA 1
ATOM 3568 C C . VAL B 1 129 ? 21.091 4.048 29.772 1.00 20.48 126 VAL B C 1
ATOM 3569 O O . VAL B 1 129 ? 20.484 5.029 29.285 1.00 24.92 126 VAL B O 1
ATOM 3573 N N . HIS B 1 130 ? 20.800 2.791 29.450 0.70 14.75 127 HIS B N 1
ATOM 3574 C CA . HIS B 1 130 ? 19.680 2.468 28.526 0.70 16.31 127 HIS B CA 1
ATOM 3575 C C . HIS B 1 130 ? 18.350 2.296 29.304 0.70 17.62 127 HIS B C 1
ATOM 3576 O O . HIS B 1 130 ? 17.294 2.600 28.729 0.70 20.05 127 HIS B O 1
ATOM 3583 N N . GLU B 1 131 ? 18.400 1.904 30.586 1.00 16.89 128 GLU B N 1
ATOM 3584 C CA . GLU B 1 131 ? 17.236 1.596 31.434 1.00 18.05 128 GLU B CA 1
ATOM 3585 C C . GLU B 1 131 ? 16.666 2.800 32.216 1.00 16.53 128 GLU B C 1
ATOM 3586 O O . GLU B 1 131 ? 17.287 3.254 33.201 1.00 19.00 128 GLU B O 1
ATOM 3592 N N . LYS B 1 132 ? 15.488 3.221 31.812 1.00 14.37 129 LYS B N 1
ATOM 3593 C CA . LYS B 1 132 ? 14.644 4.146 32.595 1.00 11.80 129 LYS B CA 1
ATOM 3594 C C . LYS B 1 132 ? 13.913 3.367 33.706 1.00 10.97 129 LYS B C 1
ATOM 3595 O O . LYS B 1 132 ? 13.902 2.133 33.717 1.00 11.89 129 LYS B O 1
ATOM 3601 N N . LEU B 1 133 ? 13.240 4.096 34.594 1.00 10.70 130 LEU B N 1
ATOM 3602 C CA . LEU B 1 133 ? 12.428 3.524 35.709 1.00 10.34 130 LEU B CA 1
ATOM 3603 C C . LEU B 1 133 ? 10.944 3.720 35.395 1.00 9.78 130 LEU B C 1
ATOM 3604 O O . LEU B 1 133 ? 10.520 4.810 34.903 1.00 11.24 130 LEU B O 1
ATOM 3609 N N . TYR B 1 134 ? 10.132 2.704 35.699 1.00 9.99 131 TYR B N 1
ATOM 3610 C CA . TYR B 1 134 ? 8.686 2.664 35.417 1.00 9.24 131 TYR B CA 1
ATOM 3611 C C . TYR B 1 134 ? 7.897 2.617 36.720 1.00 9.56 131 TYR B C 1
ATOM 3612 O O . TYR B 1 134 ? 8.226 1.866 37.648 1.00 11.03 131 TYR B O 1
ATOM 3621 N N . GLY B 1 135 ? 6.781 3.370 36.738 1.00 9.79 132 GLY B N 1
ATOM 3622 C CA . GLY B 1 135 ? 5.806 3.339 37.832 1.00 10.80 132 GLY B CA 1
ATOM 3623 C C . GLY B 1 135 ? 4.377 3.155 37.346 1.00 9.77 132 GLY B C 1
ATOM 3624 O O . GLY B 1 135 ? 4.063 3.372 36.157 1.00 11.59 132 GLY B O 1
ATOM 3625 N N . LEU B 1 136 ? 3.495 2.784 38.271 1.00 10.66 133 LEU B N 1
ATOM 3626 C CA . LEU B 1 136 ? 2.066 2.602 37.943 1.00 11.10 133 LEU B CA 1
ATOM 3627 C C . LEU B 1 136 ? 1.368 3.955 37.749 1.00 11.81 133 LEU B C 1
ATOM 3628 O O . LEU B 1 136 ? 1.761 4.992 38.329 1.00 14.28 133 LEU B O 1
ATOM 3633 N N . THR B 1 137 ? 0.274 3.934 36.992 1.00 12.48 134 THR B N 1
ATOM 3634 C CA . THR B 1 137 ? -0.639 5.072 36.718 1.00 12.48 134 THR B CA 1
ATOM 3635 C C . THR B 1 137 ? -2.054 4.698 37.185 1.00 11.89 134 THR B C 1
ATOM 3636 O O . THR B 1 137 ? -2.274 3.536 37.565 1.00 13.16 134 THR B O 1
ATOM 3640 N N . ASN B 1 138 ? -3.005 5.628 37.088 1.00 13.82 135 ASN B N 1
ATOM 3641 C CA . ASN B 1 138 ? -4.405 5.291 37.438 1.00 14.79 135 ASN B CA 1
ATOM 3642 C C . ASN B 1 138 ? -4.882 4.055 36.618 1.00 14.12 135 ASN B C 1
ATOM 3643 O O . ASN B 1 138 ? -5.591 3.151 37.183 1.00 16.84 135 ASN B O 1
ATOM 3648 N N A SER B 1 139 ? -4.547 3.981 35.329 0.50 12.81 136 SER B N 1
ATOM 3649 N N B SER B 1 139 ? -4.572 4.005 35.321 0.50 13.81 136 SER B N 1
ATOM 3650 C CA A SER B 1 139 ? -4.987 2.857 34.454 0.50 12.05 136 SER B CA 1
ATOM 3651 C CA B SER B 1 139 ? -4.973 2.866 34.448 0.50 14.69 136 SER B CA 1
ATOM 3652 C C A SER B 1 139 ? -4.290 1.546 34.846 0.50 11.23 136 SER B C 1
ATOM 3653 C C B SER B 1 139 ? -4.307 1.577 34.939 0.50 11.86 136 SER B C 1
ATOM 3654 O O A SER B 1 139 ? -4.984 0.506 34.959 0.50 12.28 136 SER B O 1
ATOM 3655 O O B SER B 1 139 ? -5.044 0.605 35.218 0.50 14.30 136 SER B O 1
ATOM 3660 N N . SER B 1 140 ? -2.971 1.559 35.055 1.00 11.29 137 SER B N 1
ATOM 3661 C CA . SER B 1 140 ? -2.260 0.298 35.370 1.00 11.08 137 SER B CA 1
ATOM 3662 C C . SER B 1 140 ? -2.478 -0.163 36.800 1.00 10.51 137 SER B C 1
ATOM 3663 O O . SER B 1 140 ? -2.343 -1.377 37.023 1.00 11.84 137 SER B O 1
ATOM 3666 N N A CYS B 1 141 ? -2.878 0.724 37.732 0.50 10.51 138 CYS B N 1
ATOM 3667 N N B CYS B 1 141 ? -2.902 0.678 37.738 0.50 12.80 138 CYS B N 1
ATOM 3668 C CA A CYS B 1 141 ? -3.314 0.262 39.099 0.50 10.91 138 CYS B CA 1
ATOM 3669 C CA B CYS B 1 141 ? -3.210 0.109 39.087 0.50 13.90 138 CYS B CA 1
ATOM 3670 C C A CYS B 1 141 ? -4.495 -0.720 39.004 0.50 10.72 138 CYS B C 1
ATOM 3671 C C B CYS B 1 141 ? -4.512 -0.723 39.029 0.50 12.36 138 CYS B C 1
ATOM 3672 O O A CYS B 1 141 ? -4.607 -1.603 39.885 0.50 12.26 138 CYS B O 1
ATOM 3673 O O B CYS B 1 141 ? -4.697 -1.577 39.928 0.50 13.21 138 CYS B O 1
ATOM 3678 N N . CYS B 1 142 ? -5.308 -0.616 37.953 1.00 10.59 139 CYS B N 1
ATOM 3679 C CA . CYS B 1 142 ? -6.486 -1.496 37.751 1.00 10.78 139 CYS B CA 1
ATOM 3680 C C . CYS B 1 142 ? -6.104 -2.867 37.150 1.00 10.04 139 CYS B C 1
ATOM 3681 O O . CYS B 1 142 ? -7.003 -3.691 36.942 1.00 11.12 139 CYS B O 1
ATOM 3684 N N . LEU B 1 143 ? -4.792 -3.092 36.935 1.00 10.53 140 LEU B N 1
ATOM 3685 C CA . LEU B 1 143 ? -4.232 -4.365 36.408 1.00 10.39 140 LEU B CA 1
ATOM 3686 C C . LEU B 1 143 ? -3.457 -5.113 37.492 1.00 10.65 140 LEU B C 1
ATOM 3687 O O . LEU B 1 143 ? -2.786 -6.115 37.176 1.00 12.34 140 LEU B O 1
ATOM 3692 N N . VAL B 1 144 ? -3.527 -4.656 38.725 1.00 10.32 141 VAL B N 1
ATOM 3693 C CA . VAL B 1 144 ? -2.843 -5.322 39.861 1.00 10.85 141 VAL B CA 1
ATOM 3694 C C . VAL B 1 144 ? -3.859 -6.163 40.646 1.00 11.46 141 VAL B C 1
ATOM 3695 O O . VAL B 1 144 ? -4.795 -5.578 41.270 1.00 12.37 141 VAL B O 1
ATOM 3699 N N . PRO B 1 145 ? -3.739 -7.510 40.667 1.00 12.82 142 PRO B N 1
ATOM 3700 C CA . PRO B 1 145 ? -4.645 -8.318 41.493 1.00 14.20 142 PRO B CA 1
ATOM 3701 C C . PRO B 1 145 ? -4.631 -7.837 42.948 1.00 14.28 142 PRO B C 1
ATOM 3702 O O . PRO B 1 145 ? -3.541 -7.725 43.534 1.00 16.99 142 PRO B O 1
ATOM 3706 N N . ARG B 1 146 ? -5.813 -7.606 43.529 1.00 14.38 143 ARG B N 1
ATOM 3707 C CA . ARG B 1 146 ? -5.857 -7.069 44.904 1.00 15.92 143 ARG B CA 1
ATOM 3708 C C . ARG B 1 146 ? -5.250 -8.069 45.890 1.00 17.04 143 ARG B C 1
ATOM 3709 O O . ARG B 1 146 ? -5.445 -9.276 45.747 1.00 18.36 143 ARG B O 1
ATOM 3717 N N . GLN B 1 147 ? -4.538 -7.550 46.899 1.00 21.69 144 GLN B N 1
ATOM 3718 C CA . GLN B 1 147 ? -3.908 -8.390 47.954 1.00 25.97 144 GLN B CA 1
ATOM 3719 C C . GLN B 1 147 ? -4.955 -9.324 48.584 1.00 27.87 144 GLN B C 1
ATOM 3720 O O . GLN B 1 147 ? -4.622 -10.499 48.824 1.00 29.68 144 GLN B O 1
ATOM 3722 N N . GLU B 1 148 ? -6.175 -8.854 48.839 1.00 26.59 145 GLU B N 1
ATOM 3723 C CA . GLU B 1 148 ? -7.154 -9.627 49.651 1.00 28.82 145 GLU B CA 1
ATOM 3724 C C . GLU B 1 148 ? -7.804 -10.762 48.852 1.00 25.94 145 GLU B C 1
ATOM 3725 O O . GLU B 1 148 ? -8.071 -11.808 49.456 1.00 35.90 145 GLU B O 1
ATOM 3731 N N . ASP B 1 149 ? -8.067 -10.605 47.556 1.00 23.86 146 ASP B N 1
ATOM 3732 C CA . ASP B 1 149 ? -8.891 -11.608 46.813 1.00 20.60 146 ASP B CA 1
ATOM 3733 C C . ASP B 1 149 ? -8.471 -11.765 45.336 1.00 18.03 146 ASP B C 1
ATOM 3734 O O . ASP B 1 149 ? -9.169 -12.493 44.599 1.00 20.17 146 ASP B O 1
ATOM 3739 N N . GLY B 1 150 ? -7.409 -11.109 44.876 1.00 17.87 147 GLY B N 1
ATOM 3740 C CA . GLY B 1 150 ? -6.926 -11.265 43.500 1.00 17.16 147 GLY B CA 1
ATOM 3741 C C . GLY B 1 150 ? -7.728 -10.571 42.401 1.00 15.48 147 GLY B C 1
ATOM 3742 O O . GLY B 1 150 ? -7.430 -10.768 41.218 1.00 16.54 147 GLY B O 1
ATOM 3743 N N . VAL B 1 151 ? -8.724 -9.787 42.749 1.00 14.32 148 VAL B N 1
ATOM 3744 C CA . VAL B 1 151 ? -9.602 -9.116 41.751 1.00 14.03 148 VAL B CA 1
ATOM 3745 C C . VAL B 1 151 ? -8.850 -7.996 41.019 1.00 12.30 148 VAL B C 1
ATOM 3746 O O . VAL B 1 151 ? -8.073 -7.221 41.649 1.00 13.31 148 VAL B O 1
ATOM 3750 N N . SER B 1 152 ? -9.118 -7.855 39.707 1.00 12.23 149 SER B N 1
ATOM 3751 C CA . SER B 1 152 ? -8.667 -6.704 38.897 1.00 11.44 149 SER B CA 1
ATOM 3752 C C . SER B 1 152 ? -9.400 -6.755 37.553 1.00 11.41 149 SER B C 1
ATOM 3753 O O . SER B 1 152 ? -10.250 -7.639 37.369 1.00 11.87 149 SER B O 1
ATOM 3756 N N . LEU B 1 153 ? -9.056 -5.874 36.618 1.00 10.61 150 LEU B N 1
ATOM 3757 C CA . LEU B 1 153 ? -9.571 -5.948 35.224 1.00 10.20 150 LEU B CA 1
ATOM 3758 C C . LEU B 1 153 ? -8.796 -6.951 34.332 1.00 9.98 150 LEU B C 1
ATOM 3759 O O . LEU B 1 153 ? -9.180 -7.129 33.148 1.00 10.34 150 LEU B O 1
ATOM 3764 N N . VAL B 1 154 ? -7.757 -7.622 34.850 1.00 9.95 151 VAL B N 1
ATOM 3765 C CA . VAL B 1 154 ? -6.953 -8.540 34.020 1.00 10.08 151 VAL B CA 1
ATOM 3766 C C . VAL B 1 154 ? -7.830 -9.593 33.299 1.00 10.31 151 VAL B C 1
ATOM 3767 O O . VAL B 1 154 ? -7.693 -9.791 32.084 1.00 10.68 151 VAL B O 1
ATOM 3771 N N . GLU B 1 155 ? -8.651 -10.351 34.051 1.00 10.83 152 GLU B N 1
ATOM 3772 C CA . GLU B 1 155 ? -9.349 -11.492 33.421 1.00 11.09 152 GLU B CA 1
ATOM 3773 C C . GLU B 1 155 ? -10.264 -11.002 32.291 1.00 10.05 152 GLU B C 1
ATOM 3774 O O . GLU B 1 155 ? -10.306 -11.661 31.247 1.00 10.05 152 GLU B O 1
ATOM 3780 N N . GLU B 1 156 ? -11.008 -9.914 32.463 1.00 9.73 153 GLU B N 1
ATOM 3781 C CA . GLU B 1 156 ? -11.909 -9.462 31.365 1.00 9.32 153 GLU B CA 1
ATOM 3782 C C . GLU B 1 156 ? -11.087 -8.998 30.142 1.00 9.49 153 GLU B C 1
ATOM 3783 O O . GLU B 1 156 ? -11.461 -9.299 28.996 1.00 9.80 153 GLU B O 1
ATOM 3789 N N . LEU B 1 157 ? -9.951 -8.296 30.362 1.00 9.35 154 LEU B N 1
ATOM 3790 C CA . LEU B 1 157 ? -9.106 -7.812 29.241 1.00 9.63 154 LEU B CA 1
ATOM 3791 C C . LEU B 1 157 ? -8.386 -8.985 28.549 1.00 9.47 154 LEU B C 1
ATOM 3792 O O . LEU B 1 157 ? -8.141 -8.879 27.317 1.00 10.92 154 LEU B O 1
ATOM 3797 N N . LEU B 1 158 ? -8.004 -10.034 29.288 1.00 9.41 155 LEU B N 1
ATOM 3798 C CA . LEU B 1 158 ? -7.443 -11.238 28.632 1.00 10.10 155 LEU B CA 1
ATOM 3799 C C . LEU B 1 158 ? -8.500 -11.965 27.796 1.00 9.81 155 LEU B C 1
ATOM 3800 O O . LEU B 1 158 ? -8.160 -12.589 26.765 1.00 12.36 155 LEU B O 1
ATOM 3805 N N . PHE B 1 159 ? -9.777 -11.907 28.185 1.00 9.45 156 PHE B N 1
ATOM 3806 C CA . PHE B 1 159 ? -10.870 -12.472 27.331 1.00 9.27 156 PHE B CA 1
ATOM 3807 C C . PHE B 1 159 ? -11.062 -11.637 26.060 1.00 9.02 156 PHE B C 1
ATOM 3808 O O . PHE B 1 159 ? -11.137 -12.206 24.967 1.00 9.83 156 PHE B O 1
ATOM 3816 N N . THR B 1 160 ? -11.196 -10.296 26.192 1.00 9.76 157 THR B N 1
ATOM 3817 C CA . THR B 1 160 ? -11.535 -9.498 24.994 1.00 9.87 157 THR B CA 1
ATOM 3818 C C . THR B 1 160 ? -10.390 -9.422 23.973 1.00 9.98 157 THR B C 1
ATOM 3819 O O . THR B 1 160 ? -10.653 -9.083 22.820 1.00 10.76 157 THR B O 1
ATOM 3823 N N . SER B 1 161 ? -9.147 -9.709 24.389 1.00 10.25 158 SER B N 1
ATOM 3824 C CA . SER B 1 161 ? -8.000 -9.823 23.457 1.00 10.70 158 SER B CA 1
ATOM 3825 C C . SER B 1 161 ? -7.599 -11.283 23.214 1.00 10.55 158 SER B C 1
ATOM 3826 O O . SER B 1 161 ? -6.507 -11.524 22.633 1.00 11.35 158 SER B O 1
ATOM 3829 N N . ASP B 1 162 ? -8.401 -12.262 23.651 1.00 9.80 159 ASP B N 1
ATOM 3830 C CA . ASP B 1 162 ? -8.078 -13.697 23.397 1.00 10.53 159 ASP B CA 1
ATOM 3831 C C . ASP B 1 162 ? -8.102 -13.968 21.887 1.00 9.89 159 ASP B C 1
ATOM 3832 O O . ASP B 1 162 ? -8.893 -13.348 21.131 1.00 10.24 159 ASP B O 1
ATOM 3837 N N A LYS B 1 163 ? -7.290 -14.926 21.462 0.50 10.98 160 LYS B N 1
ATOM 3838 N N B LYS B 1 163 ? -7.314 -14.945 21.411 0.50 10.91 160 LYS B N 1
ATOM 3839 C CA A LYS B 1 163 ? -7.258 -15.285 20.033 0.50 12.61 160 LYS B CA 1
ATOM 3840 C CA B LYS B 1 163 ? -7.328 -15.340 19.969 0.50 12.08 160 LYS B CA 1
ATOM 3841 C C A LYS B 1 163 ? -8.661 -15.630 19.499 0.50 11.22 160 LYS B C 1
ATOM 3842 C C B LYS B 1 163 ? -8.757 -15.666 19.485 0.50 10.91 160 LYS B C 1
ATOM 3843 O O A LYS B 1 163 ? -8.928 -15.324 18.308 0.50 12.57 160 LYS B O 1
ATOM 3844 O O B LYS B 1 163 ? -9.123 -15.453 18.314 0.50 10.56 160 LYS B O 1
ATOM 3855 N N . VAL B 1 164 ? -9.583 -16.270 20.294 1.00 11.34 161 VAL B N 1
ATOM 3856 C CA A VAL B 1 164 ? -10.998 -16.664 19.866 0.50 12.04 161 VAL B CA 1
ATOM 3857 C CA B VAL B 1 164 ? -10.919 -16.639 19.773 0.50 11.85 161 VAL B CA 1
ATOM 3858 C C . VAL B 1 164 ? -11.783 -15.397 19.434 1.00 11.69 161 VAL B C 1
ATOM 3859 O O . VAL B 1 164 ? -12.550 -15.392 18.442 1.00 12.88 161 VAL B O 1
ATOM 3866 N N . VAL B 1 165 ? -11.562 -14.317 20.185 1.00 11.03 162 VAL B N 1
ATOM 3867 C CA . VAL B 1 165 ? -12.241 -13.010 19.971 1.00 9.66 162 VAL B CA 1
ATOM 3868 C C . VAL B 1 165 ? -11.563 -12.265 18.817 1.00 9.26 162 VAL B C 1
ATOM 3869 O O . VAL B 1 165 ? -12.241 -11.796 17.882 1.00 9.70 162 VAL B O 1
ATOM 3873 N N . VAL B 1 166 ? -10.228 -12.166 18.819 1.00 9.23 163 VAL B N 1
ATOM 3874 C CA . VAL B 1 166 ? -9.519 -11.450 17.737 1.00 9.34 163 VAL B CA 1
ATOM 3875 C C . VAL B 1 166 ? -9.787 -12.156 16.389 1.00 9.38 163 VAL B C 1
ATOM 3876 O O . VAL B 1 166 ? -9.977 -11.462 15.361 1.00 9.61 163 VAL B O 1
ATOM 3880 N N . ASP B 1 167 ? -9.779 -13.503 16.366 1.00 10.23 164 ASP B N 1
ATOM 3881 C CA . ASP B 1 167 ? -10.075 -14.229 15.105 1.00 10.50 164 ASP B CA 1
ATOM 3882 C C . ASP B 1 167 ? -11.480 -13.896 14.583 1.00 9.43 164 ASP B C 1
ATOM 3883 O O . ASP B 1 167 ? -11.721 -13.860 13.381 1.00 10.90 164 ASP B O 1
ATOM 3888 N N . SER B 1 168 ? -12.440 -13.690 15.488 1.00 9.97 165 SER B N 1
ATOM 3889 C CA . SER B 1 168 ? -13.798 -13.220 15.111 1.00 9.95 165 SER B CA 1
ATOM 3890 C C . SER B 1 168 ? -13.731 -11.796 14.531 1.00 9.75 165 SER B C 1
ATOM 3891 O O . SER B 1 168 ? -14.354 -11.506 13.477 1.00 10.80 165 SER B O 1
ATOM 3894 N N . PHE B 1 169 ? -12.970 -10.915 15.185 1.00 9.27 166 PHE B N 1
ATOM 3895 C CA . PHE B 1 169 ? -12.795 -9.551 14.670 1.00 9.80 166 PHE B CA 1
ATOM 3896 C C . PHE B 1 169 ? -12.166 -9.539 13.264 1.00 10.05 166 PHE B C 1
ATOM 3897 O O . PHE B 1 169 ? -12.489 -8.637 12.454 1.00 10.62 166 PHE B O 1
ATOM 3905 N N . PHE B 1 170 ? -11.295 -10.495 12.913 1.00 9.67 167 PHE B N 1
ATOM 3906 C CA . PHE B 1 170 ? -10.739 -10.571 11.533 1.00 10.16 167 PHE B CA 1
ATOM 3907 C C . PHE B 1 170 ? -11.831 -10.787 10.476 1.00 10.41 167 PHE B C 1
ATOM 3908 O O . PHE B 1 170 ? -11.594 -10.479 9.290 1.00 13.79 167 PHE B O 1
ATOM 3916 N N . LYS B 1 171 ? -13.017 -11.282 10.876 1.00 9.55 168 LYS B N 1
ATOM 3917 C CA . LYS B 1 171 ? -14.167 -11.495 9.944 1.00 9.97 168 LYS B CA 1
ATOM 3918 C C . LYS B 1 171 ? -15.248 -10.418 10.144 1.00 10.40 168 LYS B C 1
ATOM 3919 O O . LYS B 1 171 ? -16.367 -10.576 9.594 1.00 11.59 168 LYS B O 1
ATOM 3925 N N . LEU B 1 172 ? -14.958 -9.309 10.852 1.00 9.99 169 LEU B N 1
ATOM 3926 C CA . LEU B 1 172 ? -15.996 -8.285 11.149 1.00 10.00 169 LEU B CA 1
ATOM 3927 C C . LEU B 1 172 ? -16.691 -7.768 9.893 1.00 11.17 169 LEU B C 1
ATOM 3928 O O . LEU B 1 172 ? -17.919 -7.531 9.912 1.00 12.83 169 LEU B O 1
ATOM 3933 N N . LYS B 1 173 ? -15.952 -7.555 8.791 1.00 12.10 170 LYS B N 1
ATOM 3934 C CA . LYS B 1 173 ? -16.594 -6.995 7.573 1.00 14.07 170 LYS B CA 1
ATOM 3935 C C . LYS B 1 173 ? -17.759 -7.855 7.062 1.00 12.82 170 LYS B C 1
ATOM 3936 O O . LYS B 1 173 ? -18.627 -7.320 6.327 1.00 13.38 170 LYS B O 1
ATOM 3942 N N . CYS B 1 174 ? -17.801 -9.142 7.374 1.00 12.66 171 CYS B N 1
ATOM 3943 C CA A CYS B 1 174 ? -18.844 -10.031 6.844 0.50 13.50 171 CYS B CA 1
ATOM 3944 C CA B CYS B 1 174 ? -18.881 -10.037 6.892 0.50 13.42 171 CYS B CA 1
ATOM 3945 C C . CYS B 1 174 ? -20.260 -9.550 7.306 1.00 13.46 171 CYS B C 1
ATOM 3946 O O . CYS B 1 174 ? -21.220 -9.817 6.558 1.00 14.76 171 CYS B O 1
ATOM 3951 N N A VAL B 1 175 ? -20.440 -8.878 8.469 0.50 12.84 172 VAL B N 1
ATOM 3952 N N B VAL B 1 175 ? -20.394 -8.859 8.441 0.50 13.37 172 VAL B N 1
ATOM 3953 C CA A VAL B 1 175 ? -21.799 -8.439 8.909 0.50 14.79 172 VAL B CA 1
ATOM 3954 C CA B VAL B 1 175 ? -21.718 -8.472 8.976 0.50 15.54 172 VAL B CA 1
ATOM 3955 C C A VAL B 1 175 ? -22.339 -7.401 7.944 0.50 13.82 172 VAL B C 1
ATOM 3956 C C B VAL B 1 175 ? -22.300 -7.357 8.081 0.50 14.22 172 VAL B C 1
ATOM 3957 O O A VAL B 1 175 ? -23.571 -7.241 7.857 0.50 17.05 172 VAL B O 1
ATOM 3958 O O B VAL B 1 175 ? -23.537 -7.230 8.001 0.50 16.40 172 VAL B O 1
ATOM 3965 N N . VAL B 1 176 ? -21.466 -6.612 7.359 1.00 14.40 173 VAL B N 1
ATOM 3966 C CA . VAL B 1 176 ? -21.922 -5.560 6.431 1.00 15.73 173 VAL B CA 1
ATOM 3967 C C . VAL B 1 176 ? -22.233 -6.186 5.080 1.00 18.84 173 VAL B C 1
ATOM 3968 O O . VAL B 1 176 ? -23.305 -5.858 4.502 1.00 23.20 173 VAL B O 1
ATOM 3972 N N . GLU B 1 177 ? -21.391 -7.120 4.607 1.00 17.78 174 GLU B N 1
ATOM 3973 C CA . GLU B 1 177 ? -21.507 -7.620 3.202 1.00 23.01 174 GLU B CA 1
ATOM 3974 C C . GLU B 1 177 ? -22.599 -8.687 3.001 1.00 35.32 174 GLU B C 1
ATOM 3975 O O . GLU B 1 177 ? -23.154 -8.812 1.903 1.00 69.76 174 GLU B O 1
ATOM 3981 N N . GLU B 1 178 ? -22.834 -9.489 4.039 1.00 25.44 175 GLU B N 1
ATOM 3982 C CA . GLU B 1 178 ? -23.583 -10.777 3.943 1.00 25.40 175 GLU B CA 1
ATOM 3983 C C . GLU B 1 178 ? -24.772 -10.804 4.923 1.00 24.49 175 GLU B C 1
ATOM 3984 O O . GLU B 1 178 ? -24.568 -10.850 6.160 1.00 20.30 175 GLU B O 1
ATOM 3990 N N . LYS B 1 179 ? -25.997 -10.851 4.405 1.00 24.15 176 LYS B N 1
ATOM 3991 C CA . LYS B 1 179 ? -27.213 -10.991 5.243 1.00 23.73 176 LYS B CA 1
ATOM 3992 C C . LYS B 1 179 ? -27.005 -12.202 6.177 1.00 22.84 176 LYS B C 1
ATOM 3993 O O . LYS B 1 179 ? -26.570 -13.294 5.722 1.00 25.37 176 LYS B O 1
ATOM 3997 N N . ASP B 1 180 ? -27.330 -12.057 7.449 1.00 25.38 177 ASP B N 1
ATOM 3998 C CA . ASP B 1 180 ? -27.358 -13.183 8.431 1.00 29.83 177 ASP B CA 1
ATOM 3999 C C . ASP B 1 180 ? -25.983 -13.824 8.741 1.00 28.01 177 ASP B C 1
ATOM 4000 O O . ASP B 1 180 ? -25.952 -14.856 9.413 1.00 36.85 177 ASP B O 1
ATOM 4005 N N A SER B 1 181 ? -24.874 -13.241 8.307 0.50 20.66 178 SER B N 1
ATOM 4006 N N B SER B 1 181 ? -24.849 -13.241 8.316 0.50 23.12 178 SER B N 1
ATOM 4007 C CA A SER B 1 181 ? -23.557 -13.748 8.751 0.50 17.32 178 SER B CA 1
ATOM 4008 C CA B SER B 1 181 ? -23.490 -13.768 8.650 0.50 20.20 178 SER B CA 1
ATOM 4009 C C A SER B 1 181 ? -23.276 -13.287 10.187 0.50 16.67 178 SER B C 1
ATOM 4010 C C B SER B 1 181 ? -22.996 -13.212 10.000 0.50 18.61 178 SER B C 1
ATOM 4011 O O A SER B 1 181 ? -23.783 -12.220 10.662 0.50 17.60 178 SER B O 1
ATOM 4012 O O B SER B 1 181 ? -23.014 -11.965 10.180 0.50 25.01 178 SER B O 1
ATOM 4017 N N . VAL B 1 182 ? -22.480 -14.079 10.889 1.00 15.06 179 VAL B N 1
ATOM 4018 C CA . VAL B 1 182 ? -21.963 -13.683 12.238 1.00 12.62 179 VAL B CA 1
ATOM 4019 C C . VAL B 1 182 ? -20.449 -13.891 12.218 1.00 10.45 179 VAL B C 1
ATOM 4020 O O . VAL B 1 182 ? -20.007 -15.040 11.942 1.00 11.53 179 VAL B O 1
ATOM 4024 N N . PRO B 1 183 ? -19.593 -12.870 12.534 1.00 10.00 180 PRO B N 1
ATOM 4025 C CA . PRO B 1 183 ? -18.134 -13.056 12.429 1.00 9.93 180 PRO B CA 1
ATOM 4026 C C . PRO B 1 183 ? -17.612 -14.272 13.204 1.00 9.38 180 PRO B C 1
ATOM 4027 O O . PRO B 1 183 ? -16.763 -15.022 12.669 1.00 9.76 180 PRO B O 1
ATOM 4031 N N . PHE B 1 184 ? -18.111 -14.526 14.428 1.00 9.64 181 PHE B N 1
ATOM 4032 C CA . PHE B 1 184 ? -17.632 -15.687 15.207 1.00 9.98 181 PHE B CA 1
ATOM 4033 C C . PHE B 1 184 ? -17.874 -17.006 14.443 1.00 10.05 181 PHE B C 1
ATOM 4034 O O . PHE B 1 184 ? -17.024 -17.918 14.446 1.00 10.59 181 PHE B O 1
ATOM 4042 N N A GLU B 1 185 ? -19.056 -17.106 13.843 0.50 10.92 182 GLU B N 1
ATOM 4043 N N B GLU B 1 185 ? -19.059 -17.168 13.827 0.50 10.21 182 GLU B N 1
ATOM 4044 C CA A GLU B 1 185 ? -19.457 -18.303 13.059 0.50 12.79 182 GLU B CA 1
ATOM 4045 C CA B GLU B 1 185 ? -19.384 -18.401 13.028 0.50 10.68 182 GLU B CA 1
ATOM 4046 C C A GLU B 1 185 ? -18.578 -18.479 11.813 0.50 12.09 182 GLU B C 1
ATOM 4047 C C B GLU B 1 185 ? -18.518 -18.508 11.772 0.50 10.84 182 GLU B C 1
ATOM 4048 O O A GLU B 1 185 ? -18.178 -19.630 11.525 0.50 13.58 182 GLU B O 1
ATOM 4049 O O B GLU B 1 185 ? -18.100 -19.642 11.385 0.50 11.57 182 GLU B O 1
ATOM 4060 N N . VAL B 1 186 ? -18.274 -17.391 11.091 1.00 11.61 183 VAL B N 1
ATOM 4061 C CA . VAL B 1 186 ? -17.347 -17.414 9.924 1.00 12.01 183 VAL B CA 1
ATOM 4062 C C . VAL B 1 186 ? -15.967 -17.919 10.397 1.00 12.25 183 VAL B C 1
ATOM 4063 O O . VAL B 1 186 ? -15.308 -18.721 9.663 1.00 13.95 183 VAL B O 1
ATOM 4067 N N . ALA B 1 187 ? -15.484 -17.462 11.544 1.00 10.73 184 ALA B N 1
ATOM 4068 C CA . ALA B 1 187 ? -14.137 -17.814 12.050 1.00 10.64 184 ALA B CA 1
ATOM 4069 C C . ALA B 1 187 ? -14.068 -19.231 12.601 1.00 11.17 184 ALA B C 1
ATOM 4070 O O . ALA B 1 187 ? -12.977 -19.824 12.515 1.00 13.71 184 ALA B O 1
ATOM 4072 N N . HIS B 1 188 ? -15.122 -19.742 13.222 1.00 11.04 185 HIS B N 1
ATOM 4073 C CA . HIS B 1 188 ? -15.032 -20.947 14.077 1.00 11.16 185 HIS B CA 1
ATOM 4074 C C . HIS B 1 188 ? -15.984 -22.090 13.652 1.00 11.23 185 HIS B C 1
ATOM 4075 O O . HIS B 1 188 ? -15.886 -23.185 14.297 1.00 13.29 185 HIS B O 1
ATOM 4082 N N . GLY B 1 189 ? -16.946 -21.873 12.765 1.00 11.13 186 GLY B N 1
ATOM 4083 C CA . GLY B 1 189 ? -17.833 -22.960 12.312 1.00 12.12 186 GLY B CA 1
ATOM 4084 C C . GLY B 1 189 ? -18.985 -23.306 13.244 1.00 11.85 186 GLY B C 1
ATOM 4085 O O . GLY B 1 189 ? -19.641 -24.352 13.028 1.00 14.19 186 GLY B O 1
ATOM 4086 N N . ALA B 1 190 ? -19.227 -22.483 14.257 1.00 11.88 187 ALA B N 1
ATOM 4087 C CA . ALA B 1 190 ? -20.214 -22.735 15.336 1.00 12.21 187 ALA B CA 1
ATOM 4088 C C . ALA B 1 190 ? -20.489 -21.390 16.016 1.00 11.56 187 ALA B C 1
ATOM 4089 O O . ALA B 1 190 ? -19.645 -20.476 15.917 1.00 12.04 187 ALA B O 1
ATOM 4091 N N A LYS B 1 191 ? -21.638 -21.272 16.688 0.50 12.11 188 LYS B N 1
ATOM 4092 N N B LYS B 1 191 ? -21.637 -21.272 16.691 0.50 12.14 188 LYS B N 1
ATOM 4093 C CA A LYS B 1 191 ? -21.966 -20.090 17.530 0.50 12.33 188 LYS B CA 1
ATOM 4094 C CA B LYS B 1 191 ? -21.946 -20.095 17.546 0.50 12.21 188 LYS B CA 1
ATOM 4095 C C A LYS B 1 191 ? -21.230 -20.192 18.886 0.50 11.14 188 LYS B C 1
ATOM 4096 C C B LYS B 1 191 ? -21.208 -20.194 18.892 0.50 11.03 188 LYS B C 1
ATOM 4097 O O A LYS B 1 191 ? -20.756 -21.295 19.282 0.50 13.19 188 LYS B O 1
ATOM 4098 O O B LYS B 1 191 ? -20.744 -21.298 19.295 0.50 13.18 188 LYS B O 1
ATOM 4109 N N . ILE B 1 192 ? -21.130 -19.079 19.612 1.00 10.96 189 ILE B N 1
ATOM 4110 C CA . ILE B 1 192 ? -20.158 -18.959 20.747 1.00 10.55 189 ILE B CA 1
ATOM 4111 C C . ILE B 1 192 ? -20.502 -19.927 21.876 1.00 10.62 189 ILE B C 1
ATOM 4112 O O . ILE B 1 192 ? -19.557 -20.513 22.452 1.00 11.81 189 ILE B O 1
ATOM 4117 N N . PHE B 1 193 ? -21.776 -20.030 22.293 1.00 11.59 190 PHE B N 1
ATOM 4118 C CA . PHE B 1 193 ? -22.088 -20.872 23.474 1.00 12.59 190 PHE B CA 1
ATOM 4119 C C . PHE B 1 193 ? -21.949 -22.371 23.148 1.00 13.80 190 PHE B C 1
ATOM 4120 O O . PHE B 1 193 ? -21.436 -23.136 23.993 1.00 16.44 190 PHE B O 1
ATOM 4128 N N . GLU B 1 194 ? -22.322 -22.760 21.936 1.00 14.03 191 GLU B N 1
ATOM 4129 C CA . GLU B 1 194 ? -22.127 -24.147 21.464 1.00 15.91 191 GLU B CA 1
ATOM 4130 C C . GLU B 1 194 ? -20.619 -24.440 21.366 1.00 13.80 191 GLU B C 1
ATOM 4131 O O . GLU B 1 194 ? -20.188 -25.569 21.660 1.00 15.34 191 GLU B O 1
ATOM 4137 N N . TYR B 1 195 ? -19.852 -23.490 20.827 1.00 12.24 192 TYR B N 1
ATOM 4138 C CA . TYR B 1 195 ? -18.383 -23.647 20.765 1.00 12.81 192 TYR B CA 1
ATOM 4139 C C . TYR B 1 195 ? -17.767 -23.846 22.152 1.00 13.46 192 TYR B C 1
ATOM 4140 O O . TYR B 1 195 ? -16.940 -24.772 22.335 1.00 14.37 192 TYR B O 1
ATOM 4149 N N . ALA B 1 196 ? -18.186 -23.053 23.142 1.00 13.19 193 ALA B N 1
ATOM 4150 C CA . ALA B 1 196 ? -17.690 -23.181 24.535 1.00 13.93 193 ALA B CA 1
ATOM 4151 C C . ALA B 1 196 ? -17.903 -24.611 25.084 1.00 13.86 193 ALA B C 1
ATOM 4152 O O . ALA B 1 196 ? -17.080 -25.050 25.881 1.00 15.97 193 ALA B O 1
ATOM 4154 N N . ALA B 1 197 ? -18.995 -25.277 24.698 1.00 14.78 194 ALA B N 1
ATOM 4155 C CA . ALA B 1 197 ? -19.258 -26.661 25.181 1.00 15.87 194 ALA B CA 1
ATOM 4156 C C . ALA B 1 197 ? -18.227 -27.679 24.654 1.00 18.20 194 ALA B C 1
ATOM 4157 O O . ALA B 1 197 ? -18.106 -28.768 25.234 1.00 22.90 194 ALA B O 1
ATOM 4159 N N . THR B 1 198 ? -17.528 -27.344 23.577 1.00 16.70 195 THR B N 1
ATOM 4160 C CA . THR B 1 198 ? -16.530 -28.227 22.905 1.00 19.40 195 THR B CA 1
ATOM 4161 C C . THR B 1 198 ? -15.069 -27.839 23.167 1.00 18.55 195 THR B C 1
ATOM 4162 O O . THR B 1 198 ? -14.188 -28.603 22.713 1.00 21.58 195 THR B O 1
ATOM 4166 N N . GLU B 1 199 ? -14.818 -26.683 23.782 1.00 16.28 196 GLU B N 1
ATOM 4167 C CA . GLU B 1 199 ? -13.470 -26.073 23.916 1.00 17.36 196 GLU B CA 1
ATOM 4168 C C . GLU B 1 199 ? -13.221 -25.624 25.348 1.00 17.16 196 GLU B C 1
ATOM 4169 O O . GLU B 1 199 ? -13.512 -24.478 25.708 1.00 17.58 196 GLU B O 1
ATOM 4175 N N . PRO B 1 200 ? -12.683 -26.518 26.208 1.00 18.78 197 PRO B N 1
ATOM 4176 C CA . PRO B 1 200 ? -12.560 -26.196 27.626 1.00 18.45 197 PRO B CA 1
ATOM 4177 C C . PRO B 1 200 ? -11.673 -24.977 27.939 1.00 16.81 197 PRO B C 1
ATOM 4178 O O . PRO B 1 200 ? -11.969 -24.288 28.921 1.00 15.89 197 PRO B O 1
ATOM 4182 N N . ARG B 1 201 ? -10.639 -24.691 27.151 1.00 18.13 198 ARG B N 1
ATOM 4183 C CA . ARG B 1 201 ? -9.790 -23.488 27.428 1.00 16.83 198 ARG B CA 1
ATOM 4184 C C . ARG B 1 201 ? -10.646 -22.222 27.227 1.00 13.95 198 ARG B C 1
ATOM 4185 O O . ARG B 1 201 ? -10.602 -21.308 28.087 1.00 14.69 198 ARG B O 1
ATOM 4193 N N . MET B 1 202 ? -11.298 -22.113 26.074 1.00 14.77 199 MET B N 1
ATOM 4194 C CA . MET B 1 202 ? -12.163 -20.927 25.797 1.00 15.38 199 MET B CA 1
ATOM 4195 C C . MET B 1 202 ? -13.243 -20.789 26.887 1.00 13.98 199 MET B C 1
ATOM 4196 O O . MET B 1 202 ? -13.515 -19.662 27.387 1.00 13.05 199 MET B O 1
ATOM 4201 N N . ASN B 1 203 ? -13.858 -21.910 27.276 1.00 13.39 200 ASN B N 1
ATOM 4202 C CA . ASN B 1 203 ? -14.925 -21.902 28.312 1.00 12.82 200 ASN B CA 1
ATOM 4203 C C . ASN B 1 203 ? -14.333 -21.232 29.560 1.00 11.98 200 ASN B C 1
ATOM 4204 O O . ASN B 1 203 ? -15.023 -20.372 30.179 1.00 12.57 200 ASN B O 1
ATOM 4209 N N . GLN B 1 204 ? -13.139 -21.669 30.007 1.00 13.85 201 GLN B N 1
ATOM 4210 C CA . GLN B 1 204 ? -12.519 -21.104 31.227 1.00 14.11 201 GLN B CA 1
ATOM 4211 C C . GLN B 1 204 ? -12.228 -19.599 31.050 1.00 11.94 201 GLN B C 1
ATOM 4212 O O . GLN B 1 204 ? -12.499 -18.803 32.008 1.00 12.15 201 GLN B O 1
ATOM 4218 N N . VAL B 1 205 ? -11.593 -19.199 29.947 1.00 12.32 202 VAL B N 1
ATOM 4219 C CA . VAL B 1 205 ? -11.213 -17.787 29.747 1.00 11.31 202 VAL B CA 1
ATOM 4220 C C . VAL B 1 205 ? -12.468 -16.884 29.777 1.00 11.06 202 VAL B C 1
ATOM 4221 O O . VAL B 1 205 ? -12.471 -15.795 30.431 1.00 11.28 202 VAL B O 1
ATOM 4225 N N . PHE B 1 206 ? -13.517 -17.293 29.113 1.00 10.43 203 PHE B N 1
ATOM 4226 C CA . PHE B 1 206 ? -14.792 -16.549 29.066 1.00 9.92 203 PHE B CA 1
ATOM 4227 C C . PHE B 1 206 ? -15.437 -16.502 30.467 1.00 10.00 203 PHE B C 1
ATOM 4228 O O . PHE B 1 206 ? -15.801 -15.409 30.994 1.00 10.39 203 PHE B O 1
ATOM 4236 N N . ASN B 1 207 ? -15.585 -17.682 31.101 1.00 10.24 204 ASN B N 1
ATOM 4237 C CA . ASN B 1 207 ? -16.279 -17.738 32.405 1.00 10.29 204 ASN B CA 1
ATOM 4238 C C . ASN B 1 207 ? -15.553 -16.912 33.465 1.00 10.65 204 ASN B C 1
ATOM 4239 O O . ASN B 1 207 ? -16.186 -16.218 34.287 1.00 11.09 204 ASN B O 1
ATOM 4244 N N . ASP B 1 208 ? -14.216 -16.969 33.481 1.00 10.94 205 ASP B N 1
ATOM 4245 C CA . ASP B 1 208 ? -13.408 -16.203 34.476 1.00 12.09 205 ASP B CA 1
ATOM 4246 C C . ASP B 1 208 ? -13.443 -14.696 34.158 1.00 11.26 205 ASP B C 1
ATOM 4247 O O . ASP B 1 208 ? -13.437 -13.870 35.111 1.00 12.44 205 ASP B O 1
ATOM 4252 N N . GLY B 1 209 ? -13.398 -14.334 32.879 1.00 11.54 206 GLY B N 1
ATOM 4253 C CA . GLY B 1 209 ? -13.518 -12.902 32.493 1.00 12.66 206 GLY B CA 1
ATOM 4254 C C . GLY B 1 209 ? -14.835 -12.304 32.986 1.00 13.33 206 GLY B C 1
ATOM 4255 O O . GLY B 1 209 ? -14.860 -11.183 33.598 1.00 14.36 206 GLY B O 1
ATOM 4256 N N . MET B 1 210 ? -15.930 -13.053 32.833 1.00 9.74 207 MET B N 1
ATOM 4257 C CA . MET B 1 210 ? -17.248 -12.582 33.329 1.00 9.91 207 MET B CA 1
ATOM 4258 C C . MET B 1 210 ? -17.260 -12.526 34.866 1.00 10.79 207 MET B C 1
ATOM 4259 O O . MET B 1 210 ? -17.734 -11.511 35.462 1.00 12.21 207 MET B O 1
ATOM 4264 N N . ALA B 1 211 ? -16.714 -13.544 35.531 1.00 10.11 208 ALA B N 1
ATOM 4265 C CA . ALA B 1 211 ? -16.877 -13.688 37.001 1.00 10.85 208 ALA B CA 1
ATOM 4266 C C . ALA B 1 211 ? -16.093 -12.591 37.742 1.00 11.05 208 ALA B C 1
ATOM 4267 O O . ALA B 1 211 ? -16.607 -11.989 38.701 1.00 11.85 208 ALA B O 1
ATOM 4269 N N . VAL B 1 212 ? -14.817 -12.381 37.378 1.00 10.66 209 VAL B N 1
ATOM 4270 C CA . VAL B 1 212 ? -13.994 -11.393 38.128 1.00 10.66 209 VAL B CA 1
ATOM 4271 C C . VAL B 1 212 ? -14.550 -9.973 37.850 1.00 10.76 209 VAL B C 1
ATOM 4272 O O . VAL B 1 212 ? -14.621 -9.139 38.786 1.00 12.34 209 VAL B O 1
ATOM 4276 N N . PHE B 1 213 ? -14.875 -9.671 36.582 1.00 12.01 210 PHE B N 1
ATOM 4277 C CA . PHE B 1 213 ? -15.515 -8.355 36.248 1.00 11.05 210 PHE B CA 1
ATOM 4278 C C . PHE B 1 213 ? -16.819 -8.168 37.064 1.00 11.50 210 PHE B C 1
ATOM 4279 O O . PHE B 1 213 ? -17.123 -7.068 37.564 1.00 12.02 210 PHE B O 1
ATOM 4287 N N A SER B 1 214 ? -17.592 -9.263 37.233 0.50 10.43 211 SER B N 1
ATOM 4288 N N B SER B 1 214 ? -17.557 -9.249 37.272 0.50 10.94 211 SER B N 1
ATOM 4289 C CA A SER B 1 214 ? -18.839 -9.273 38.056 0.50 10.90 211 SER B CA 1
ATOM 4290 C CA B SER B 1 214 ? -18.828 -9.138 38.015 0.50 12.06 211 SER B CA 1
ATOM 4291 C C A SER B 1 214 ? -18.553 -8.692 39.452 0.50 11.28 211 SER B C 1
ATOM 4292 C C B SER B 1 214 ? -18.590 -8.737 39.489 0.50 11.26 211 SER B C 1
ATOM 4293 O O A SER B 1 214 ? -19.353 -7.847 39.933 0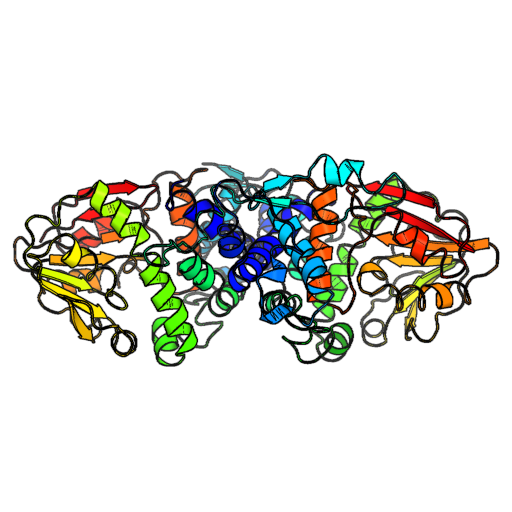.50 12.86 211 SER B O 1
ATOM 4294 O O B SER B 1 214 ? -19.466 -8.055 40.077 0.50 13.07 211 SER B O 1
ATOM 4299 N N . ILE B 1 215 ? -17.472 -9.129 40.093 1.00 12.03 212 ILE B N 1
ATOM 4300 C CA . ILE B 1 215 ? -17.175 -8.693 41.483 1.00 12.63 212 ILE B CA 1
ATOM 4301 C C . ILE B 1 215 ? -17.025 -7.159 41.513 1.00 12.49 212 ILE B C 1
ATOM 4302 O O . ILE B 1 215 ? -17.622 -6.465 42.395 1.00 13.31 212 ILE B O 1
ATOM 4307 N N . VAL B 1 216 ? -16.252 -6.607 40.586 1.00 13.28 213 VAL B N 1
ATOM 4308 C CA . VAL B 1 216 ? -16.034 -5.149 40.474 1.00 13.97 213 VAL B CA 1
ATOM 4309 C C . VAL B 1 216 ? -17.383 -4.435 40.305 1.00 13.05 213 VAL B C 1
ATOM 4310 O O . VAL B 1 216 ? -17.666 -3.419 40.967 1.00 15.30 213 VAL B O 1
ATOM 4314 N N . VAL B 1 217 ? -18.231 -4.937 39.420 1.00 12.38 214 VAL B N 1
ATOM 4315 C CA . VAL B 1 217 ? -19.520 -4.273 39.122 1.00 13.30 214 VAL B CA 1
ATOM 4316 C C . VAL B 1 217 ? -20.439 -4.355 40.362 1.00 13.11 214 VAL B C 1
ATOM 4317 O O . VAL B 1 217 ? -21.093 -3.323 40.673 1.00 14.04 214 VAL B O 1
ATOM 4321 N N . PHE B 1 218 ? -20.545 -5.504 41.045 1.00 13.50 215 PHE B N 1
ATOM 4322 C CA . PHE B 1 218 ? -21.455 -5.571 42.227 1.00 13.63 215 PHE B CA 1
ATOM 4323 C C . PHE B 1 218 ? -20.964 -4.672 43.367 1.00 13.96 215 PHE B C 1
ATOM 4324 O O . PHE B 1 218 ? -21.820 -4.184 44.106 1.00 16.17 215 PHE B O 1
ATOM 4332 N N . GLU B 1 219 ? -19.648 -4.472 43.530 1.00 13.98 216 GLU B N 1
ATOM 4333 C CA . GLU B 1 219 ? -19.185 -3.516 44.583 1.00 15.54 216 GLU B CA 1
ATOM 4334 C C . GLU B 1 219 ? -19.767 -2.117 44.276 1.00 15.49 216 GLU B C 1
ATOM 4335 O O . GLU B 1 219 ? -20.208 -1.433 45.233 1.00 18.55 216 GLU B O 1
ATOM 4341 N N . ALA B 1 220 ? -19.843 -1.719 42.998 1.00 14.66 217 ALA B N 1
ATOM 4342 C CA . ALA B 1 220 ? -20.431 -0.416 42.620 1.00 15.20 217 ALA B CA 1
ATOM 4343 C C . ALA B 1 220 ? -21.963 -0.448 42.831 1.00 15.74 217 ALA B C 1
ATOM 4344 O O . ALA B 1 220 ? -22.518 0.531 43.404 1.00 17.76 217 ALA B O 1
ATOM 4346 N N . VAL B 1 221 ? -22.637 -1.523 42.433 1.00 15.17 218 VAL B N 1
ATOM 4347 C CA . VAL B 1 221 ? -24.096 -1.664 42.635 1.00 14.21 218 VAL B CA 1
ATOM 4348 C C . VAL B 1 221 ? -24.429 -1.465 44.123 1.00 15.99 218 VAL B C 1
ATOM 4349 O O . VAL B 1 221 ? -25.370 -0.698 44.448 1.00 18.14 218 VAL B O 1
ATOM 4353 N N . PHE B 1 222 ? -23.765 -2.183 45.012 1.00 16.22 219 PHE B N 1
ATOM 4354 C CA . PHE B 1 222 ? -24.148 -2.195 46.444 1.00 17.75 219 PHE B CA 1
ATOM 4355 C C . PHE B 1 222 ? -23.968 -0.805 47.091 1.00 20.32 219 PHE B C 1
ATOM 4356 O O . PHE B 1 222 ? -24.595 -0.567 48.165 1.00 25.26 219 PHE B O 1
ATOM 4364 N N . ARG B 1 223 ? -23.129 0.069 46.546 1.00 19.20 220 ARG B N 1
ATOM 4365 C CA . ARG B 1 223 ? -22.919 1.439 47.088 1.00 21.97 220 ARG B CA 1
ATOM 4366 C C . ARG B 1 223 ? -24.157 2.323 46.821 1.00 21.67 220 ARG B C 1
ATOM 4367 O O . ARG B 1 223 ? -24.338 3.270 47.572 1.00 28.19 220 ARG B O 1
ATOM 4375 N N . VAL B 1 224 ? -24.975 2.034 45.791 1.00 21.57 221 VAL B N 1
ATOM 4376 C CA . VAL B 1 224 ? -26.053 2.932 45.267 1.00 24.33 221 VAL B CA 1
ATOM 4377 C C . VAL B 1 224 ? -27.443 2.293 45.396 1.00 25.54 221 VAL B C 1
ATOM 4378 O O . VAL B 1 224 ? -28.376 3.014 45.738 1.00 27.15 221 VAL B O 1
ATOM 4382 N N . TYR B 1 225 ? -27.583 0.998 45.097 1.00 24.29 222 TYR B N 1
ATOM 4383 C CA . TYR B 1 225 ? -28.896 0.312 44.944 1.00 22.67 222 TYR B CA 1
ATOM 4384 C C . TYR B 1 225 ? -29.276 -0.458 46.214 1.00 21.84 222 TYR B C 1
ATOM 4385 O O . TYR B 1 225 ? -28.428 -1.244 46.687 1.00 26.49 222 TYR B O 1
ATOM 4394 N N . ASP B 1 226 ? -30.515 -0.295 46.709 1.00 27.77 223 ASP B N 1
ATOM 4395 C CA . ASP B 1 226 ? -31.020 -0.920 47.965 1.00 29.18 223 ASP B CA 1
ATOM 4396 C C . ASP B 1 226 ? -32.128 -1.943 47.682 1.00 27.70 223 ASP B C 1
ATOM 4397 O O . ASP B 1 226 ? -32.743 -2.392 48.678 1.00 33.33 223 ASP B O 1
ATOM 4402 N N . GLY B 1 227 ? -32.386 -2.333 46.428 1.00 23.95 224 GLY B N 1
ATOM 4403 C CA . GLY B 1 227 ? -33.547 -3.180 46.080 1.00 22.35 224 GLY B CA 1
ATOM 4404 C C . GLY B 1 227 ? -33.396 -4.634 46.464 1.00 23.83 224 GLY B C 1
ATOM 4405 O O . GLY B 1 227 ? -34.397 -5.354 46.338 1.00 26.40 224 GLY B O 1
ATOM 4406 N N . PHE B 1 228 ? -32.218 -5.086 46.911 1.00 23.39 225 PHE B N 1
ATOM 4407 C CA . PHE B 1 228 ? -32.052 -6.488 47.386 1.00 24.36 225 PHE B CA 1
ATOM 4408 C C . PHE B 1 228 ? -32.535 -6.657 48.831 1.00 27.07 225 PHE B C 1
ATOM 4409 O O . PHE B 1 228 ? -32.811 -7.831 49.214 1.00 28.48 225 PHE B O 1
ATOM 4417 N N . LEU B 1 229 ? -32.631 -5.563 49.592 0.50 24.83 226 LEU B N 1
ATOM 4418 C CA . LEU B 1 229 ? -32.785 -5.599 51.071 0.50 30.12 226 LEU B CA 1
ATOM 4419 C C . LEU B 1 229 ? -34.004 -6.436 51.466 1.00 35.00 226 LEU B C 1
ATOM 4420 O O . LEU B 1 229 ? -33.881 -7.188 52.481 1.00 41.47 226 LEU B O 1
ATOM 4425 N N . ASP B 1 230 ? -35.145 -6.304 50.766 1.00 35.99 227 ASP B N 1
ATOM 4426 C CA . ASP B 1 230 ? -36.417 -6.952 51.211 1.00 37.56 227 ASP B CA 1
ATOM 4427 C C . ASP B 1 230 ? -36.581 -8.338 50.550 1.00 37.46 227 ASP B C 1
ATOM 4428 O O . ASP B 1 230 ? -37.607 -8.992 50.806 1.00 40.15 227 ASP B O 1
ATOM 4430 N N . MET B 1 231 ? -35.632 -8.807 49.731 1.00 28.97 228 MET B N 1
ATOM 4431 C CA . MET B 1 231 ? -35.828 -10.090 49.004 1.00 23.76 228 MET B CA 1
ATOM 4432 C C . MET B 1 231 ? -35.583 -11.319 49.898 1.00 23.92 228 MET B C 1
ATOM 4433 O O . MET B 1 231 ? -34.713 -11.281 50.791 1.00 24.45 228 MET B O 1
ATOM 4438 N N . LYS B 1 232 ? -36.266 -12.425 49.600 1.00 22.20 229 LYS B N 1
ATOM 4439 C CA . LYS B 1 232 ? -36.019 -13.719 50.296 1.00 23.47 229 LYS B CA 1
ATOM 4440 C C . LYS B 1 232 ? -35.431 -14.754 49.347 1.00 19.62 229 LYS B C 1
ATOM 4441 O O . LYS B 1 232 ? -34.912 -15.772 49.831 1.00 20.51 229 LYS B O 1
ATOM 4445 N N . GLU B 1 233 ? -35.499 -14.529 48.030 1.00 18.39 230 GLU B N 1
ATOM 4446 C CA . GLU B 1 233 ? -34.958 -15.497 47.043 1.00 17.44 230 GLU B CA 1
ATOM 4447 C C . GLU B 1 233 ? -34.592 -14.728 45.777 1.00 17.99 230 GLU B C 1
ATOM 4448 O O . GLU B 1 233 ? -35.342 -13.816 45.389 1.00 18.14 230 GLU B O 1
ATOM 4454 N N . LEU B 1 234 ? -33.470 -15.100 45.150 1.00 15.45 231 LEU B N 1
ATOM 4455 C CA . LEU B 1 234 ? -33.018 -14.466 43.866 1.00 16.69 231 LEU B CA 1
ATOM 4456 C C . LEU B 1 234 ? -32.473 -15.547 42.936 1.00 14.16 231 LEU B C 1
ATOM 4457 O O . LEU B 1 234 ? -31.566 -16.282 43.340 1.00 15.76 231 LEU B O 1
ATOM 4462 N N . LEU B 1 235 ? -33.048 -15.642 41.745 1.00 13.45 232 LEU B N 1
ATOM 4463 C CA . LEU B 1 235 ? -32.637 -16.566 40.654 1.00 12.54 232 LEU B CA 1
ATOM 4464 C C . LEU B 1 235 ? -31.868 -15.759 39.604 1.00 12.03 232 LEU B C 1
ATOM 4465 O O . LEU B 1 235 ? -32.424 -14.808 39.010 1.00 12.73 232 LEU B O 1
ATOM 4470 N N . ASP B 1 236 ? -30.591 -16.116 39.392 1.00 11.20 233 ASP B N 1
ATOM 4471 C CA . ASP B 1 236 ? -29.713 -15.476 38.383 1.00 10.57 233 ASP B CA 1
ATOM 4472 C C . ASP B 1 236 ? -29.804 -16.259 37.072 1.00 10.50 233 ASP B C 1
ATOM 4473 O O . ASP B 1 236 ? -29.317 -17.410 36.996 1.00 11.57 233 ASP B O 1
ATOM 4478 N N . VAL B 1 237 ? -30.494 -15.682 36.090 1.00 10.21 234 VAL B N 1
ATOM 4479 C CA . VAL B 1 237 ? -30.831 -16.352 34.823 1.00 10.73 234 VAL B CA 1
ATOM 4480 C C . VAL B 1 237 ? -29.651 -16.091 33.854 1.00 10.70 234 VAL B C 1
ATOM 4481 O O . VAL B 1 237 ? -29.393 -14.915 33.502 1.00 10.49 234 VAL B O 1
ATOM 4485 N N . GLY B 1 238 ? -28.959 -17.126 33.377 1.00 9.95 235 GLY B N 1
ATOM 4486 C CA . GLY B 1 238 ? -27.668 -16.928 32.674 1.00 9.82 235 GLY B CA 1
ATOM 4487 C C . GLY B 1 238 ? -26.605 -16.365 33.625 1.00 10.39 235 GLY B C 1
ATOM 4488 O O . GLY B 1 238 ? -25.787 -15.512 33.200 1.00 10.66 235 GLY B O 1
ATOM 4489 N N . GLY B 1 239 ? -26.556 -16.891 34.857 1.00 9.84 236 GLY B N 1
ATOM 4490 C CA . GLY B 1 239 ? -25.693 -16.364 35.928 1.00 10.06 236 GLY B CA 1
ATOM 4491 C C . GLY B 1 239 ? -24.221 -16.796 35.867 1.00 9.72 236 GLY B C 1
ATOM 4492 O O . GLY B 1 239 ? -23.434 -16.485 36.788 1.00 11.79 236 GLY B O 1
ATOM 4493 N N . GLY B 1 240 ? -23.805 -17.475 34.792 1.00 10.24 237 GLY B N 1
ATOM 4494 C CA . GLY B 1 240 ? -22.398 -17.899 34.668 1.00 9.85 237 GLY B CA 1
ATOM 4495 C C . GLY B 1 240 ? -22.052 -18.973 35.681 1.00 10.12 237 GLY B C 1
ATOM 4496 O O . GLY B 1 240 ? -22.889 -19.856 35.998 1.00 11.09 237 GLY B O 1
ATOM 4497 N N . ILE B 1 241 ? -20.834 -18.883 36.260 1.00 10.91 238 ILE B N 1
ATOM 4498 C CA . ILE B 1 241 ? -20.398 -19.890 37.265 1.00 11.73 238 ILE B CA 1
ATOM 4499 C C . ILE B 1 241 ? -20.968 -19.590 38.665 1.00 11.55 238 ILE B C 1
ATOM 4500 O O . ILE B 1 241 ? -20.642 -20.332 39.618 1.00 13.26 238 ILE B O 1
ATOM 4505 N N . GLY B 1 242 ? -21.802 -18.544 38.843 1.00 11.43 239 GLY B N 1
ATOM 4506 C CA . GLY B 1 242 ? -22.474 -18.283 40.120 1.00 11.60 239 GLY B CA 1
ATOM 4507 C C . GLY B 1 242 ? -21.854 -17.205 40.995 1.00 12.21 239 GLY B C 1
ATOM 4508 O O . GLY B 1 242 ? -22.379 -16.960 42.113 1.00 13.02 239 GLY B O 1
ATOM 4509 N N . THR B 1 243 ? -20.782 -16.566 40.522 1.00 12.95 240 THR B N 1
ATOM 4510 C CA . THR B 1 243 ? -20.050 -15.579 41.340 1.00 13.50 240 THR B CA 1
ATOM 4511 C C . THR B 1 243 ? -20.969 -14.415 41.739 1.00 12.60 240 THR B C 1
ATOM 4512 O O . THR B 1 243 ? -20.939 -13.950 42.892 1.00 13.44 240 THR B O 1
ATOM 4516 N N . SER B 1 244 ? -21.765 -13.921 40.799 1.00 12.30 241 SER B N 1
ATOM 4517 C CA . SER B 1 244 ? -22.662 -12.763 41.075 1.00 12.80 241 SER B CA 1
ATOM 4518 C C . SER B 1 244 ? -23.631 -13.106 42.224 1.00 13.01 241 SER B C 1
ATOM 4519 O O . SER B 1 244 ? -23.728 -12.291 43.183 1.00 13.36 241 SER B O 1
ATOM 4522 N N . VAL B 1 245 ? -24.367 -14.227 42.110 1.00 12.59 242 VAL B N 1
ATOM 4523 C CA . VAL B 1 245 ? -25.339 -14.522 43.171 1.00 13.27 242 VAL B CA 1
ATOM 4524 C C . VAL B 1 245 ? -24.611 -14.871 44.486 1.00 13.89 242 VAL B C 1
ATOM 4525 O O . VAL B 1 245 ? -25.165 -14.555 45.565 1.00 14.73 242 VAL B O 1
ATOM 4529 N N A SER B 1 246 ? -23.374 -15.379 44.433 0.50 13.26 243 SER B N 1
ATOM 4530 N N B SER B 1 246 ? -23.397 -15.420 44.465 0.50 14.51 243 SER B N 1
ATOM 4531 C CA A SER B 1 246 ? -22.576 -15.674 45.655 0.50 13.06 243 SER B CA 1
ATOM 4532 C CA B SER B 1 246 ? -22.628 -15.668 45.714 0.50 16.93 243 SER B CA 1
ATOM 4533 C C A SER B 1 246 ? -22.318 -14.360 46.416 0.50 13.80 243 SER B C 1
ATOM 4534 C C B SER B 1 246 ? -22.410 -14.324 46.436 0.50 14.98 243 SER B C 1
ATOM 4535 O O A SER B 1 246 ? -22.308 -14.348 47.671 0.50 15.03 243 SER B O 1
ATOM 4536 O O B SER B 1 246 ? -22.529 -14.245 47.692 0.50 17.61 243 SER B O 1
ATOM 4541 N N . LYS B 1 247 ? -22.052 -13.281 45.674 1.00 15.00 244 LYS B N 1
ATOM 4542 C CA . LYS B 1 247 ? -21.753 -11.945 46.278 1.00 14.90 244 LYS B CA 1
ATOM 4543 C C . LYS B 1 247 ? -23.037 -11.312 46.822 1.00 14.16 244 LYS B C 1
ATOM 4544 O O . LYS B 1 247 ? -22.998 -10.647 47.894 1.00 16.03 244 LYS B O 1
ATOM 4550 N N . ILE B 1 248 ? -24.140 -11.474 46.130 1.00 14.77 245 ILE B N 1
ATOM 4551 C CA . ILE B 1 248 ? -25.457 -10.978 46.634 1.00 15.62 245 ILE B CA 1
ATOM 4552 C C . ILE B 1 248 ? -25.832 -11.657 47.973 1.00 15.27 245 ILE B C 1
ATOM 4553 O O . ILE B 1 248 ? -26.220 -10.936 48.933 1.00 17.76 245 ILE B O 1
ATOM 4558 N N . VAL B 1 249 ? -25.732 -12.972 48.047 1.00 15.27 246 VAL B N 1
ATOM 4559 C CA . VAL B 1 249 ? -26.075 -13.717 49.295 1.00 16.94 246 VAL B CA 1
ATOM 4560 C C . VAL B 1 249 ? -25.073 -13.353 50.404 1.00 17.99 246 VAL B C 1
ATOM 4561 O O . VAL B 1 249 ? -25.491 -13.266 51.574 1.00 21.88 246 VAL B O 1
ATOM 4565 N N . ALA B 1 250 ? -23.797 -13.127 50.099 1.00 18.69 247 ALA B N 1
ATOM 4566 C CA . ALA B 1 250 ? -22.801 -12.733 51.143 1.00 20.85 247 ALA B CA 1
ATOM 4567 C C . ALA B 1 250 ? -23.214 -11.385 51.780 1.00 21.30 247 ALA B C 1
ATOM 4568 O O . ALA B 1 250 ? -23.010 -11.195 52.995 1.00 26.07 247 ALA B O 1
ATOM 4570 N N . LYS B 1 251 ? -23.692 -10.435 50.975 1.00 19.81 248 LYS B N 1
ATOM 4571 C CA . LYS B 1 251 ? -24.107 -9.072 51.434 1.00 22.37 248 LYS B CA 1
ATOM 4572 C C . LYS B 1 251 ? -25.478 -9.138 52.131 1.00 23.54 248 LYS B C 1
ATOM 4573 O O . LYS B 1 251 ? -25.656 -8.418 53.136 1.00 29.22 248 LYS B O 1
ATOM 4579 N N . TYR B 1 252 ? -26.387 -9.978 51.650 1.00 23.04 249 TYR B N 1
ATOM 4580 C CA . TYR B 1 252 ? -27.807 -10.085 52.077 1.00 25.16 249 TYR B CA 1
ATOM 4581 C C . TYR B 1 252 ? -28.094 -11.542 52.449 1.00 25.09 249 TYR B C 1
ATOM 4582 O O . TYR B 1 252 ? -28.616 -12.323 51.646 1.00 23.07 249 TYR B O 1
ATOM 4591 N N . PRO B 1 253 ? -27.695 -11.967 53.671 1.00 27.11 250 PRO B N 1
ATOM 4592 C CA . PRO B 1 253 ? -27.716 -13.379 54.034 1.00 28.46 250 PRO B CA 1
ATOM 4593 C C . PRO B 1 253 ? -29.098 -14.042 54.150 1.00 29.05 250 PRO B C 1
ATOM 4594 O O . PRO B 1 253 ? -29.157 -15.263 54.217 1.00 29.50 250 PRO B O 1
ATOM 4598 N N . LEU B 1 254 ? -30.174 -13.255 54.164 1.00 27.93 251 LEU B N 1
ATOM 4599 C CA . LEU B 1 254 ? -31.542 -13.825 54.177 1.00 28.68 251 LEU B CA 1
ATOM 4600 C C . LEU B 1 254 ? -32.004 -14.244 52.772 1.00 26.08 251 LEU B C 1
ATOM 4601 O O . LEU B 1 254 ? -33.035 -14.907 52.657 1.00 25.82 251 LEU B O 1
ATOM 4606 N N . ILE B 1 255 ? -31.228 -13.951 51.730 1.00 23.56 252 ILE B N 1
ATOM 4607 C CA . ILE B 1 255 ? -31.594 -14.350 50.342 1.00 20.57 252 ILE B CA 1
ATOM 4608 C C . ILE B 1 255 ? -31.130 -15.783 50.093 1.00 20.45 252 ILE B C 1
ATOM 4609 O O . ILE B 1 255 ? -29.905 -16.055 50.240 1.00 21.16 252 ILE B O 1
ATOM 4614 N N . ARG B 1 256 ? -32.059 -16.643 49.673 1.00 17.16 253 ARG B N 1
ATOM 4615 C CA . ARG B 1 256 ? -31.780 -17.969 49.074 1.00 17.72 253 ARG B CA 1
ATOM 4616 C C . ARG B 1 256 ? -31.336 -17.751 47.617 1.00 16.59 253 ARG B C 1
ATOM 4617 O O . ARG B 1 256 ? -32.147 -17.230 46.827 1.00 17.60 253 ARG B O 1
ATOM 4625 N N . GLY B 1 257 ? -30.088 -18.092 47.279 1.00 14.90 254 GLY B N 1
ATOM 4626 C CA . GLY B 1 257 ? -29.549 -17.833 45.941 1.00 14.30 254 GLY B CA 1
ATOM 4627 C C . GLY B 1 257 ? -29.627 -19.035 45.012 1.00 13.18 254 GLY B C 1
ATOM 4628 O O . GLY B 1 257 ? -29.256 -20.176 45.457 1.00 14.97 254 GLY B O 1
ATOM 4629 N N . VAL B 1 258 ? -30.046 -18.830 43.778 1.00 12.56 255 VAL B N 1
ATOM 4630 C CA . VAL B 1 258 ? -30.107 -19.912 42.761 1.00 11.72 255 VAL B CA 1
ATOM 4631 C C . VAL B 1 258 ? -29.414 -19.387 41.493 1.00 11.26 255 VAL B C 1
ATOM 4632 O O . VAL B 1 258 ? -29.674 -18.255 41.076 1.00 13.54 255 VAL B O 1
ATOM 4636 N N . ASN B 1 259 ? -28.472 -20.154 40.982 1.00 11.20 256 ASN B N 1
ATOM 4637 C CA . ASN B 1 259 ? -27.691 -19.851 39.752 1.00 10.56 256 ASN B CA 1
ATOM 4638 C C . ASN B 1 259 ? -28.141 -20.768 38.617 1.00 11.23 256 ASN B C 1
ATOM 4639 O O . ASN B 1 259 ? -28.101 -21.992 38.785 1.00 12.21 256 ASN B O 1
ATOM 4644 N N . PHE B 1 260 ? -28.501 -20.202 37.454 1.00 10.62 257 PHE B N 1
ATOM 4645 C CA . PHE B 1 260 ? -29.034 -21.002 36.328 1.00 10.19 257 PHE B CA 1
ATOM 4646 C C . PHE B 1 260 ? -28.209 -20.685 35.064 1.00 10.02 257 PHE B C 1
ATOM 4647 O O . PHE B 1 260 ? -28.093 -19.518 34.672 1.00 10.75 257 PHE B O 1
ATOM 4655 N N . ASP B 1 261 ? -27.671 -21.717 34.408 1.00 9.50 258 ASP B N 1
ATOM 4656 C CA . ASP B 1 261 ? -26.879 -21.538 33.155 1.00 9.44 258 ASP B CA 1
ATOM 4657 C C . ASP B 1 261 ? -26.856 -22.866 32.368 1.00 9.46 258 ASP B C 1
ATOM 4658 O O . ASP B 1 261 ? -27.569 -23.826 32.715 1.00 11.07 258 ASP B O 1
ATOM 4663 N N . LEU B 1 262 ? -26.102 -22.871 31.268 1.00 10.40 259 LEU B N 1
ATOM 4664 C CA . LEU B 1 262 ? -26.009 -24.057 30.371 1.00 11.34 259 LEU B CA 1
ATOM 4665 C C . LEU B 1 262 ? -25.211 -25.183 31.043 1.00 10.99 259 LEU B C 1
ATOM 4666 O O . LEU B 1 262 ? -24.334 -24.960 31.890 1.00 11.65 259 LEU B O 1
ATOM 4671 N N . PRO B 1 263 ? -25.475 -26.448 30.640 1.00 12.71 260 PRO B N 1
ATOM 4672 C CA . PRO B 1 263 ? -24.726 -27.590 31.189 1.00 13.55 260 PRO B CA 1
ATOM 4673 C C . PRO B 1 263 ? -23.195 -27.441 31.262 1.00 12.55 260 PRO B C 1
ATOM 4674 O O . PRO B 1 263 ? -22.582 -27.784 32.303 1.00 13.78 260 PRO B O 1
ATOM 4678 N N . HIS B 1 264 ? -22.576 -26.934 30.196 1.00 12.28 261 HIS B N 1
ATOM 4679 C CA . HIS B 1 264 ? -21.089 -26.887 30.164 1.00 12.99 261 HIS B CA 1
ATOM 4680 C C . HIS B 1 264 ? -20.516 -25.806 31.086 1.00 12.48 261 HIS B C 1
ATOM 4681 O O . HIS B 1 264 ? -19.305 -25.820 31.353 1.00 14.64 261 HIS B O 1
ATOM 4688 N N . VAL B 1 265 ? -21.339 -24.856 31.531 1.00 11.66 262 VAL B N 1
ATOM 4689 C CA . VAL B 1 265 ? -20.934 -23.840 32.545 1.00 11.36 262 VAL B CA 1
ATOM 4690 C C . VAL B 1 265 ? -21.146 -24.415 33.946 1.00 11.64 262 VAL B C 1
ATOM 4691 O O . VAL B 1 265 ? -20.247 -24.338 34.831 1.00 12.73 262 VAL B O 1
ATOM 4695 N N . ILE B 1 266 ? -22.329 -24.981 34.189 1.00 11.35 263 ILE B N 1
ATOM 4696 C CA . ILE B 1 266 ? -22.626 -25.549 35.549 1.00 12.47 263 ILE B CA 1
ATOM 4697 C C . ILE B 1 266 ? -21.633 -26.674 35.889 1.00 12.85 263 ILE B C 1
ATOM 4698 O O . ILE B 1 266 ? -21.252 -26.771 37.057 1.00 15.22 263 ILE B O 1
ATOM 4703 N N . SER B 1 267 ? -21.179 -27.463 34.915 1.00 13.47 264 SER B N 1
ATOM 4704 C CA A SER B 1 267 ? -20.250 -28.596 35.202 0.50 16.60 264 SER B CA 1
ATOM 4705 C CA B SER B 1 267 ? -20.226 -28.593 35.135 0.50 16.02 264 SER B CA 1
ATOM 4706 C C . SER B 1 267 ? -18.918 -28.120 35.800 1.00 16.67 264 SER B C 1
ATOM 4707 O O . SER B 1 267 ? -18.290 -28.936 36.492 1.00 21.19 264 SER B O 1
ATOM 4712 N N . VAL B 1 268 ? -18.489 -26.873 35.550 1.00 15.07 265 VAL B N 1
ATOM 4713 C CA . VAL B 1 268 ? -17.199 -26.324 36.037 1.00 15.97 265 VAL B CA 1
ATOM 4714 C C . VAL B 1 268 ? -17.407 -25.283 37.143 1.00 15.35 265 VAL B C 1
ATOM 4715 O O . VAL B 1 268 ? -16.420 -24.688 37.570 1.00 21.79 265 VAL B O 1
ATOM 4719 N N . ALA B 1 269 ? -18.648 -25.025 37.572 1.00 14.85 266 ALA B N 1
ATOM 4720 C CA . ALA B 1 269 ? -18.907 -23.964 38.560 1.00 15.26 266 ALA B CA 1
ATOM 4721 C C . ALA B 1 269 ? -18.409 -24.402 39.931 1.00 16.20 266 ALA B C 1
ATOM 4722 O O . ALA B 1 269 ? -18.653 -25.545 40.341 1.00 19.86 266 ALA B O 1
ATOM 4724 N N . PRO B 1 270 ? -17.805 -23.493 40.727 1.00 16.00 267 PRO B N 1
ATOM 4725 C CA . PRO B 1 270 ? -17.473 -23.816 42.114 1.00 18.95 267 PRO B CA 1
ATOM 4726 C C . PRO B 1 270 ? -18.711 -23.991 43.014 1.00 16.90 267 PRO B C 1
ATOM 4727 O O . PRO B 1 270 ? -19.752 -23.450 42.727 1.00 17.46 267 PRO B O 1
ATOM 4731 N N . GLN B 1 271 ? -18.534 -24.686 44.137 1.00 18.12 268 GLN B N 1
ATOM 4732 C CA . GLN B 1 271 ? -19.483 -24.721 45.27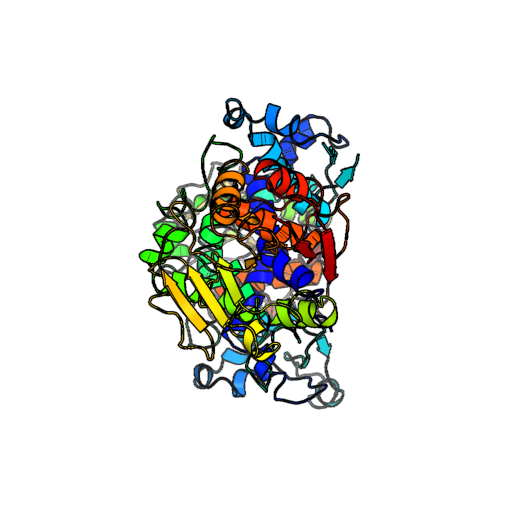6 1.00 19.24 268 GLN B CA 1
ATOM 4733 C C . GLN B 1 271 ? -19.369 -23.369 45.990 1.00 20.32 268 GLN B C 1
ATOM 4734 O O . GLN B 1 271 ? -18.285 -22.974 46.390 1.00 28.50 268 GLN B O 1
ATOM 4740 N N . TYR B 1 272 ? -20.398 -22.560 46.014 1.00 20.23 269 TYR B N 1
ATOM 4741 C CA . TYR B 1 272 ? -20.451 -21.258 46.710 1.00 19.88 269 TYR B CA 1
ATOM 4742 C C . TYR B 1 272 ? -21.434 -21.342 47.871 1.00 18.78 269 TYR B C 1
ATOM 4743 O O . TYR B 1 272 ? -22.563 -21.858 47.727 1.00 19.09 269 TYR B O 1
ATOM 4752 N N . PRO B 1 273 ? -21.101 -20.742 49.034 1.00 20.15 270 PRO B N 1
ATOM 4753 C CA . PRO B 1 273 ? -22.059 -20.703 50.140 1.00 18.93 270 PRO B CA 1
ATOM 4754 C C . PRO B 1 273 ? -23.391 -20.056 49.753 1.00 20.30 270 PRO B C 1
ATOM 4755 O O . PRO B 1 273 ? -23.380 -18.964 49.180 1.00 19.80 270 PRO B O 1
ATOM 4759 N N . GLY B 1 274 ? -24.500 -20.718 50.121 1.00 18.81 271 GLY B N 1
ATOM 4760 C CA . GLY B 1 274 ? -25.845 -20.165 49.900 1.00 20.11 271 GLY B CA 1
ATOM 4761 C C . GLY B 1 274 ? -26.312 -20.157 48.447 1.00 17.26 271 GLY B C 1
ATOM 4762 O O . GLY B 1 274 ? -27.314 -19.466 48.172 1.00 19.14 271 GLY B O 1
ATOM 4763 N N . VAL B 1 275 ? -25.664 -20.919 47.555 1.00 16.53 272 VAL B N 1
ATOM 4764 C CA . VAL B 1 275 ? -26.007 -20.960 46.118 1.00 14.98 272 VAL B CA 1
ATOM 4765 C C . VAL B 1 275 ? -26.320 -22.385 45.677 1.00 13.51 272 VAL B C 1
ATOM 4766 O O . VAL B 1 275 ? -25.478 -23.299 45.897 1.00 17.06 272 VAL B O 1
ATOM 4770 N N . GLU B 1 276 ? -27.472 -22.579 45.062 1.00 13.78 273 GLU B N 1
ATOM 4771 C CA . GLU B 1 276 ? -27.907 -23.839 44.422 1.00 14.79 273 GLU B CA 1
ATOM 4772 C C . GLU B 1 276 ? -27.734 -23.697 42.901 1.00 12.09 273 GLU B C 1
ATOM 4773 O O . GLU B 1 276 ? -28.266 -22.730 42.336 1.00 13.81 273 GLU B O 1
ATOM 4779 N N . HIS B 1 277 ? -27.038 -24.628 42.239 1.00 12.16 274 HIS B N 1
ATOM 4780 C CA . HIS B 1 277 ? -26.869 -24.598 40.769 1.00 11.69 274 HIS B CA 1
ATOM 4781 C C . HIS B 1 277 ? -27.952 -25.375 40.033 1.00 10.83 274 HIS B C 1
ATOM 4782 O O . HIS B 1 277 ? -28.371 -26.506 40.480 1.00 11.60 274 HIS B O 1
ATOM 4789 N N . VAL B 1 278 ? -28.390 -24.813 38.885 1.00 11.23 275 VAL B N 1
ATOM 4790 C CA . VAL B 1 278 ? -29.426 -25.432 38.017 1.00 11.14 275 VAL B CA 1
ATOM 4791 C C . VAL B 1 278 ? -28.915 -25.322 36.577 1.00 10.91 275 VAL B C 1
ATOM 4792 O O . VAL B 1 278 ? -28.490 -24.214 36.146 1.00 11.73 275 VAL B O 1
ATOM 4796 N N . ALA B 1 279 ? -28.931 -26.415 35.828 1.00 11.38 276 ALA B N 1
ATOM 4797 C CA . ALA B 1 279 ? -28.550 -26.434 34.399 1.00 11.95 276 ALA B CA 1
ATOM 4798 C C . ALA B 1 279 ? -29.791 -26.505 33.514 1.00 12.12 276 ALA B C 1
ATOM 4799 O O . ALA B 1 279 ? -30.748 -27.247 33.848 1.00 14.89 276 ALA B O 1
ATOM 4801 N N . GLY B 1 280 ? -29.759 -25.773 32.407 1.00 12.13 277 GLY B N 1
ATOM 4802 C CA . GLY B 1 280 ? -30.822 -25.880 31.410 1.00 13.64 277 GLY B CA 1
ATOM 4803 C C . GLY B 1 280 ? -30.652 -24.887 30.262 1.00 13.37 277 GLY B C 1
ATOM 4804 O O . GLY B 1 280 ? -29.542 -24.484 29.937 1.00 18.39 277 GLY B O 1
ATOM 4805 N N . ASP B 1 281 ? -31.775 -24.492 29.676 1.00 12.41 278 ASP B N 1
ATOM 4806 C CA . ASP B 1 281 ? -31.822 -23.605 28.475 1.00 11.74 278 ASP B CA 1
ATOM 4807 C C . ASP B 1 281 ? -32.885 -22.535 28.753 1.00 10.83 278 ASP B C 1
ATOM 4808 O O . ASP B 1 281 ? -34.094 -22.888 28.801 1.00 12.02 278 ASP B O 1
ATOM 4813 N N . MET B 1 282 ? -32.485 -21.289 28.979 1.00 10.90 279 MET B N 1
ATOM 4814 C CA . MET B 1 282 ? -33.423 -20.187 29.344 1.00 11.33 279 MET B CA 1
ATOM 4815 C C . MET B 1 282 ? -34.466 -19.933 28.251 1.00 10.74 279 MET B C 1
ATOM 4816 O O . MET B 1 282 ? -35.552 -19.356 28.593 1.00 12.65 279 MET B O 1
ATOM 4821 N N . PHE B 1 283 ? -34.204 -20.316 26.991 1.00 11.18 280 PHE B N 1
ATOM 4822 C CA . PHE B 1 283 ? -35.238 -20.116 25.941 1.00 11.17 280 PHE B CA 1
ATOM 4823 C C . PHE B 1 283 ? -36.327 -21.219 25.974 1.00 12.36 280 PHE B C 1
ATOM 4824 O O . PHE B 1 283 ? -37.388 -21.006 25.394 1.00 14.93 280 PHE B O 1
ATOM 4832 N N . GLU B 1 284 ? -36.070 -22.340 26.640 1.00 14.24 281 GLU B N 1
ATOM 4833 C CA . GLU B 1 284 ? -37.037 -23.445 26.756 1.00 17.40 281 GLU B CA 1
ATOM 4834 C C . GLU B 1 284 ? -37.833 -23.308 28.080 1.00 16.93 281 GLU B C 1
ATOM 4835 O O . GLU B 1 284 ? -39.073 -23.370 28.027 1.00 20.27 281 GLU B O 1
ATOM 4841 N N . GLU B 1 285 ? -37.167 -23.134 29.238 1.00 15.86 282 GLU B N 1
ATOM 4842 C CA . GLU B 1 285 ? -37.865 -23.089 30.551 1.00 18.59 282 GLU B CA 1
ATOM 4843 C C . GLU B 1 285 ? -36.955 -22.448 31.595 1.00 15.18 282 GLU B C 1
ATOM 4844 O O . GLU B 1 285 ? -35.760 -22.883 31.795 1.00 17.22 282 GLU B O 1
ATOM 4850 N N . VAL B 1 286 ? -37.472 -21.458 32.287 1.00 14.71 283 VAL B N 1
ATOM 4851 C CA . VAL B 1 286 ? -36.798 -20.793 33.423 1.00 14.32 283 VAL B CA 1
ATOM 4852 C C . VAL B 1 286 ? -37.353 -21.368 34.728 1.00 14.50 283 VAL B C 1
ATOM 4853 O O . VAL B 1 286 ? -38.585 -21.568 34.860 1.00 15.45 283 VAL B O 1
ATOM 4857 N N . PRO B 1 287 ? -36.504 -21.719 35.719 1.00 14.39 284 PRO B N 1
ATOM 4858 C CA . PRO B 1 287 ? -37.046 -22.205 37.011 1.00 15.42 284 PRO B CA 1
ATOM 4859 C C . PRO B 1 287 ? -37.942 -21.142 37.680 1.00 15.45 284 PRO B C 1
ATOM 4860 O O . PRO B 1 287 ? -37.716 -19.929 37.514 1.00 15.22 284 PRO B O 1
ATOM 4864 N N . LYS B 1 288 ? -38.918 -21.583 38.494 1.00 16.25 285 LYS B N 1
ATOM 4865 C CA . LYS B 1 288 ? -39.700 -20.662 39.323 1.00 16.56 285 LYS B CA 1
ATOM 4866 C C . LYS B 1 288 ? -38.737 -19.942 40.270 1.00 15.54 285 LYS B C 1
ATOM 4867 O O . LYS B 1 288 ? -37.810 -20.613 40.846 1.00 20.05 285 LYS B O 1
ATOM 4873 N N . GLY B 1 289 ? -38.929 -18.633 40.441 1.00 16.95 286 GLY B N 1
ATOM 4874 C CA . GLY B 1 289 ? -38.196 -17.854 41.446 1.00 16.78 286 GLY B CA 1
ATOM 4875 C C . GLY B 1 289 ? -38.961 -16.607 41.862 1.00 16.60 286 GLY B C 1
ATOM 4876 O O . GLY B 1 289 ? -39.756 -16.071 41.056 1.00 18.98 286 GLY B O 1
ATOM 4877 N N . GLN B 1 290 ? -38.699 -16.123 43.081 1.00 16.30 287 GLN B N 1
ATOM 4878 C CA . GLN B 1 290 ? -39.465 -14.962 43.615 1.00 17.11 287 GLN B CA 1
ATOM 4879 C C . GLN B 1 290 ? -39.059 -13.645 42.925 1.00 15.42 287 GLN B C 1
ATOM 4880 O O . GLN B 1 290 ? -39.890 -12.752 42.802 1.00 16.35 287 GLN B O 1
ATOM 4886 N N . ASN B 1 291 ? -37.770 -13.537 42.564 1.00 13.74 288 ASN B N 1
ATOM 4887 C CA . ASN B 1 291 ? -37.148 -12.404 41.856 1.00 15.08 288 ASN B CA 1
ATOM 4888 C C . ASN B 1 291 ? -36.074 -12.985 40.915 1.00 14.52 288 ASN B C 1
ATOM 4889 O O . ASN B 1 291 ? -35.511 -14.071 41.240 1.00 14.99 288 ASN B O 1
ATOM 4894 N N . MET B 1 292 ? -35.747 -12.241 39.861 1.00 13.40 289 MET B N 1
ATOM 4895 C CA . MET B 1 292 ? -34.732 -12.715 38.872 1.00 12.27 289 MET B CA 1
ATOM 4896 C C . MET B 1 292 ? -33.756 -11.594 38.493 1.00 12.60 289 MET B C 1
ATOM 4897 O O . MET B 1 292 ? -34.098 -10.380 38.587 1.00 14.55 289 MET B O 1
ATOM 4902 N N . LEU B 1 293 ? -32.549 -12.003 38.106 1.00 12.08 290 LEU B N 1
ATOM 4903 C CA . LEU B 1 293 ? -31.488 -11.143 37.573 1.00 12.05 290 LEU B CA 1
ATOM 4904 C C . LEU B 1 293 ? -31.138 -11.602 36.157 1.00 10.55 290 LEU B C 1
ATOM 4905 O O . LEU B 1 293 ? -30.975 -12.819 35.899 1.00 12.06 290 LEU B O 1
ATOM 4910 N N . LEU B 1 294 ? -30.993 -10.628 35.247 1.00 10.45 291 LEU B N 1
ATOM 4911 C CA . LEU B 1 294 ? -30.399 -10.793 33.890 1.00 10.89 291 LEU B CA 1
ATOM 4912 C C . LEU B 1 294 ? -29.279 -9.762 33.741 1.00 10.48 291 LEU B C 1
ATOM 4913 O O . LEU B 1 294 ? -29.569 -8.564 33.461 1.00 10.65 291 LEU B O 1
ATOM 4918 N N . LYS B 1 295 ? -28.040 -10.191 33.992 1.00 10.60 292 LYS B N 1
ATOM 4919 C CA . LYS B 1 295 ? -26.858 -9.301 33.857 1.00 10.13 292 LYS B CA 1
ATOM 4920 C C . LYS B 1 295 ? -26.055 -9.731 32.633 1.00 8.84 292 LYS B C 1
ATOM 4921 O O . LYS B 1 295 ? -25.618 -10.912 32.529 1.00 9.66 292 LYS B O 1
ATOM 4927 N N . TRP B 1 296 ? -25.840 -8.819 31.700 1.00 8.96 293 TRP B N 1
ATOM 4928 C CA . TRP B 1 296 ? -24.971 -9.113 30.507 1.00 8.96 293 TRP B CA 1
ATOM 4929 C C . TRP B 1 296 ? -25.539 -10.299 29.718 1.00 8.73 293 TRP B C 1
ATOM 4930 O O . TRP B 1 296 ? -24.768 -11.072 29.088 1.00 9.79 293 TRP B O 1
ATOM 4941 N N . VAL B 1 297 ? -26.873 -10.398 29.690 1.00 8.87 294 VAL B N 1
ATOM 4942 C CA . VAL B 1 297 ? -27.604 -11.456 28.939 1.00 9.05 294 VAL B CA 1
ATOM 4943 C C . VAL B 1 297 ? -28.362 -10.816 27.756 1.00 8.66 294 VAL B C 1
ATOM 4944 O O . VAL B 1 297 ? -28.100 -11.198 26.585 1.00 9.43 294 VAL B O 1
ATOM 4948 N N . LEU B 1 298 ? -29.293 -9.898 28.021 1.00 9.42 295 LEU B N 1
ATOM 4949 C CA . LEU B 1 298 ? -30.091 -9.291 26.907 1.00 9.41 295 LEU B CA 1
ATOM 4950 C C . LEU B 1 298 ? -29.192 -8.712 25.803 1.00 8.93 295 LEU B C 1
ATOM 4951 O O . LEU B 1 298 ? -29.575 -8.762 24.618 1.00 9.73 295 LEU B O 1
ATOM 4956 N N . HIS B 1 299 ? -28.021 -8.152 26.145 1.00 9.41 296 HIS B N 1
ATOM 4957 C CA . HIS B 1 299 ? -27.194 -7.495 25.107 1.00 9.44 296 HIS B CA 1
ATOM 4958 C C . HIS B 1 299 ? -26.619 -8.502 24.089 1.00 9.19 296 HIS B C 1
ATOM 4959 O O . HIS B 1 299 ? -26.028 -8.032 23.102 1.00 10.98 296 HIS B O 1
ATOM 4966 N N . ALA B 1 300 ? -26.715 -9.827 24.315 1.00 9.32 297 ALA B N 1
ATOM 4967 C CA . ALA B 1 300 ? -26.215 -10.795 23.333 1.00 9.56 297 ALA B CA 1
ATOM 4968 C C . ALA B 1 300 ? -27.255 -11.139 22.263 1.00 9.64 297 ALA B C 1
ATOM 4969 O O . ALA B 1 300 ? -26.899 -11.849 21.283 1.00 10.97 297 ALA B O 1
ATOM 4971 N N . TRP B 1 301 ? -28.520 -10.709 22.410 1.00 9.78 298 TRP B N 1
ATOM 4972 C CA . TRP B 1 301 ? -29.647 -11.270 21.614 1.00 10.08 298 TRP B CA 1
ATOM 4973 C C . TRP B 1 301 ? -30.473 -10.170 20.932 1.00 10.21 298 TRP B C 1
ATOM 4974 O O . TRP B 1 301 ? -30.625 -9.040 21.475 1.00 11.37 298 TRP B O 1
ATOM 4985 N N . GLY B 1 302 ? -31.057 -10.539 19.800 1.00 10.62 299 GLY B N 1
ATOM 4986 C CA . GLY B 1 302 ? -31.986 -9.652 19.106 1.00 10.57 299 GLY B CA 1
ATOM 4987 C C . GLY B 1 302 ? -33.343 -9.496 19.782 1.00 10.75 299 GLY B C 1
ATOM 4988 O O . GLY B 1 302 ? -33.611 -10.169 20.810 1.00 11.87 299 GLY B O 1
ATOM 4989 N N . ASP B 1 303 ? -34.199 -8.597 19.287 1.00 12.00 300 ASP B N 1
ATOM 4990 C CA . ASP B 1 303 ? -35.425 -8.217 20.005 1.00 12.63 300 ASP B CA 1
ATOM 4991 C C . ASP B 1 303 ? -36.358 -9.423 20.207 1.00 12.77 300 ASP B C 1
ATOM 4992 O O . ASP B 1 303 ? -36.889 -9.564 21.339 1.00 14.00 300 ASP B O 1
ATOM 4997 N N . GLU B 1 304 ? -36.620 -10.249 19.187 1.00 13.27 301 GLU B N 1
ATOM 4998 C CA . GLU B 1 304 ? -37.591 -11.375 19.330 1.00 14.64 301 GLU B CA 1
ATOM 4999 C C . GLU B 1 304 ? -37.083 -12.355 20.400 1.00 13.62 301 GLU B C 1
ATOM 5000 O O . GLU B 1 304 ? -37.875 -12.846 21.199 1.00 13.84 301 GLU B O 1
ATOM 5006 N N A ARG B 1 305 ? -35.791 -12.682 20.375 0.50 12.71 302 ARG B N 1
ATOM 5007 N N B ARG B 1 305 ? -35.791 -12.677 20.381 0.50 13.09 302 ARG B N 1
ATOM 5008 C CA A ARG B 1 305 ? -35.206 -13.593 21.377 0.50 11.63 302 ARG B CA 1
ATOM 5009 C CA B ARG B 1 305 ? -35.219 -13.597 21.382 0.50 12.22 302 ARG B CA 1
ATOM 5010 C C A ARG B 1 305 ? -35.315 -12.976 22.788 0.50 10.68 302 ARG B C 1
ATOM 5011 C C B ARG B 1 305 ? -35.315 -12.976 22.791 0.50 10.87 302 ARG B C 1
ATOM 5012 O O A ARG B 1 305 ? -35.626 -13.714 23.770 0.50 11.95 302 ARG B O 1
ATOM 5013 O O B ARG B 1 305 ? -35.627 -13.710 23.775 0.50 12.09 302 ARG B O 1
ATOM 5028 N N . CYS B 1 306 ? -35.029 -11.684 22.929 1.00 10.88 303 CYS B N 1
ATOM 5029 C CA . CYS B 1 306 ? -35.156 -10.999 24.248 1.00 10.92 303 CYS B CA 1
ATOM 5030 C C . CYS B 1 306 ? -36.597 -11.081 24.768 1.00 11.73 303 CYS B C 1
ATOM 5031 O O . CYS B 1 306 ? -36.817 -11.379 25.990 1.00 11.38 303 CYS B O 1
ATOM 5034 N N . VAL B 1 307 ? -37.593 -10.790 23.909 1.00 10.96 304 VAL B N 1
ATOM 5035 C CA . VAL B 1 307 ? -39.020 -10.858 24.341 1.00 11.88 304 VAL B CA 1
ATOM 5036 C C . VAL B 1 307 ? -39.390 -12.298 24.729 1.00 11.79 304 VAL B C 1
ATOM 5037 O O . VAL B 1 307 ? -40.089 -12.501 25.755 1.00 12.49 304 VAL B O 1
ATOM 5041 N N . LYS B 1 308 ? -38.927 -13.306 23.972 1.00 11.95 305 LYS B N 1
ATOM 5042 C CA . LYS B 1 308 ? -39.204 -14.734 24.329 1.00 12.68 305 LYS B CA 1
ATOM 5043 C C . LYS B 1 308 ? -38.643 -15.031 25.717 1.00 11.93 305 LYS B C 1
ATOM 5044 O O . LYS B 1 308 ? -39.338 -15.638 26.584 1.00 12.54 305 LYS B O 1
ATOM 5050 N N . LEU B 1 309 ? -37.383 -14.692 25.957 1.00 11.98 306 LEU B N 1
ATOM 5051 C CA . LEU B 1 309 ? -36.749 -14.945 27.285 1.00 11.12 306 LEU B CA 1
ATOM 5052 C C . LEU B 1 309 ? -37.501 -14.192 28.391 1.00 11.43 306 LEU B C 1
ATOM 5053 O O . LEU B 1 309 ? -37.770 -14.784 29.463 1.00 11.74 306 LEU B O 1
ATOM 5058 N N . LEU B 1 310 ? -37.823 -12.927 28.168 1.00 11.38 307 LEU B N 1
ATOM 5059 C CA . LEU B 1 310 ? -38.540 -12.131 29.212 1.00 11.32 307 LEU B CA 1
ATOM 5060 C C . LEU B 1 310 ? -39.941 -12.715 29.500 1.00 11.24 307 LEU B C 1
ATOM 5061 O O . LEU B 1 310 ? -40.358 -12.706 30.678 1.00 11.63 307 LEU B O 1
ATOM 5066 N N . LYS B 1 311 ? -40.641 -13.255 28.494 1.00 11.35 308 LYS B N 1
ATOM 5067 C CA . LYS B 1 311 ? -41.945 -13.912 28.726 1.00 11.57 308 LYS B CA 1
ATOM 5068 C C . LYS B 1 311 ? -41.766 -15.197 29.548 1.00 12.30 308 LYS B C 1
ATOM 5069 O O . LYS B 1 311 ? -42.593 -15.497 30.435 1.00 13.49 308 LYS B O 1
ATOM 5075 N N . ASN B 1 312 ? -40.678 -15.945 29.305 1.00 11.95 309 ASN B N 1
ATOM 5076 C CA . ASN B 1 312 ? -40.380 -17.132 30.131 1.00 12.56 309 ASN B CA 1
ATOM 5077 C C . ASN B 1 312 ? -40.134 -16.709 31.586 1.00 11.82 309 ASN B C 1
ATOM 5078 O O . ASN B 1 312 ? -40.592 -17.394 32.529 1.00 13.80 309 ASN B O 1
ATOM 5083 N N . CYS B 1 313 ? -39.411 -15.604 31.807 1.00 11.90 310 CYS B N 1
ATOM 5084 C CA . CYS B 1 313 ? -39.181 -15.096 33.167 1.00 12.07 310 CYS B CA 1
ATOM 5085 C C . CYS B 1 313 ? -40.547 -14.682 33.795 1.00 12.47 310 CYS B C 1
ATOM 5086 O O . CYS B 1 313 ? -40.831 -15.067 34.956 1.00 13.07 310 CYS B O 1
ATOM 5089 N N . TRP B 1 314 ? -41.382 -13.940 33.062 1.00 11.90 311 TRP B N 1
ATOM 5090 C CA . TRP B 1 314 ? -42.715 -13.493 33.557 1.00 11.80 311 TRP B CA 1
ATOM 5091 C C . TRP B 1 314 ? -43.507 -14.713 34.056 1.00 12.47 311 TRP B C 1
ATOM 5092 O O . TRP B 1 314 ? -44.098 -14.684 35.180 1.00 13.26 311 TRP B O 1
ATOM 5103 N N A ASN B 1 315 ? -43.578 -15.793 33.273 0.50 12.99 312 ASN B N 1
ATOM 5104 N N B ASN B 1 315 ? -43.519 -15.781 33.260 0.50 11.88 312 ASN B N 1
ATOM 5105 C CA A ASN B 1 315 ? -44.379 -16.996 33.638 0.50 14.90 312 ASN B CA 1
ATOM 5106 C CA B ASN B 1 315 ? -44.333 -16.978 33.574 0.50 12.32 312 ASN B CA 1
ATOM 5107 C C A ASN B 1 315 ? -43.856 -17.662 34.922 0.50 14.55 312 ASN B C 1
ATOM 5108 C C B ASN B 1 315 ? -43.822 -17.748 34.805 0.50 13.97 312 ASN B C 1
ATOM 5109 O O A ASN B 1 315 ? -44.661 -18.291 35.666 0.50 16.64 312 ASN B O 1
ATOM 5110 O O B ASN B 1 315 ? -44.612 -18.558 35.361 0.50 18.39 312 ASN B O 1
ATOM 5119 N N . SER B 1 316 ? -42.550 -17.554 35.186 1.00 13.12 313 SER B N 1
ATOM 5120 C CA . SER B 1 316 ? -41.925 -18.218 36.343 1.00 13.52 313 SER B CA 1
ATOM 5121 C C . SER B 1 316 ? -41.832 -17.295 37.569 1.00 14.77 313 SER B C 1
ATOM 5122 O O . SER B 1 316 ? -41.325 -17.771 38.612 1.00 15.59 313 SER B O 1
ATOM 5125 N N . LEU B 1 317 ? -42.330 -16.046 37.478 1.00 15.00 314 LEU B N 1
ATOM 5126 C CA . LEU B 1 317 ? -42.358 -15.074 38.608 1.00 14.47 314 LEU B CA 1
ATOM 5127 C C . LEU B 1 317 ? -43.743 -15.073 39.256 1.00 15.25 314 LEU B C 1
ATOM 5128 O O . LEU B 1 317 ? -44.757 -15.312 38.603 1.00 17.09 314 LEU B O 1
ATOM 5133 N N . PRO B 1 318 ? -43.833 -14.725 40.558 1.00 17.20 315 PRO B N 1
ATOM 5134 C CA . PRO B 1 318 ? -45.132 -14.488 41.216 1.00 21.31 315 PRO B CA 1
ATOM 5135 C C . PRO B 1 318 ? -45.610 -13.058 40.943 1.00 23.54 315 PRO B C 1
ATOM 5136 O O . PRO B 1 318 ? -44.834 -12.204 40.643 1.00 20.55 315 PRO B O 1
ATOM 5140 N N . VAL B 1 319 ? -46.915 -12.796 41.114 1.00 27.35 316 VAL B N 1
ATOM 5141 C CA . VAL B 1 319 ? -47.422 -11.372 41.112 1.00 27.75 316 VAL B CA 1
ATOM 5142 C C . VAL B 1 319 ? -46.602 -10.669 42.228 1.00 23.99 316 VAL B C 1
ATOM 5143 O O . VAL B 1 319 ? -46.312 -11.293 43.282 1.00 28.69 316 VAL B O 1
ATOM 5147 N N . GLY B 1 320 ? -46.118 -9.456 41.962 1.00 27.25 317 GLY B N 1
ATOM 5148 C CA . GLY B 1 320 ? -45.296 -8.719 42.942 1.00 27.85 317 GLY B CA 1
ATOM 5149 C C . GLY B 1 320 ? -43.797 -8.953 42.765 1.00 24.23 317 GLY B C 1
ATOM 5150 O O . GLY B 1 320 ? -43.026 -8.240 43.414 1.00 27.99 317 GLY B O 1
ATOM 5151 N N . GLY B 1 321 ? -43.387 -9.975 42.020 1.00 20.91 318 GLY B N 1
ATOM 5152 C CA . GLY B 1 321 ? -41.973 -10.221 41.742 1.00 19.34 318 GLY B CA 1
ATOM 5153 C C . GLY B 1 321 ? -41.368 -9.211 40.790 1.00 16.92 318 GLY B C 1
ATOM 5154 O O . GLY B 1 321 ? -42.118 -8.532 40.069 1.00 18.62 318 GLY B O 1
ATOM 5155 N N . LYS B 1 322 ? -40.031 -9.175 40.728 1.00 17.59 319 LYS B N 1
ATOM 5156 C CA . LYS B 1 322 ? -39.360 -8.313 39.732 1.00 18.16 319 LYS B CA 1
ATOM 5157 C C . LYS B 1 322 ? -38.195 -9.011 39.070 1.00 14.24 319 LYS B C 1
ATOM 5158 O O . LYS B 1 322 ? -37.649 -10.001 39.609 1.00 15.77 319 LYS B O 1
ATOM 5164 N N A VAL B 1 323 ? -37.862 -8.547 37.874 0.50 14.12 320 VAL B N 1
ATOM 5165 N N B VAL B 1 323 ? -37.895 -8.520 37.864 0.50 15.40 320 VAL B N 1
ATOM 5166 C CA A VAL B 1 323 ? -36.567 -8.931 37.254 0.50 13.95 320 VAL B CA 1
ATOM 5167 C CA B VAL B 1 323 ? -36.662 -8.840 37.087 0.50 15.47 320 VAL B CA 1
ATOM 5168 C C A VAL B 1 323 ? -35.733 -7.661 37.108 0.50 14.25 320 VAL B C 1
ATOM 5169 C C B VAL B 1 323 ? -35.768 -7.601 37.104 0.50 14.09 320 VAL B C 1
ATOM 5170 O O A VAL B 1 323 ? -36.246 -6.606 36.750 0.50 15.26 320 VAL B O 1
ATOM 5171 O O B VAL B 1 323 ? -36.235 -6.514 36.788 0.50 15.49 320 VAL B O 1
ATOM 5178 N N A LEU B 1 324 ? -34.449 -7.783 37.439 0.50 12.85 321 LEU B N 1
ATOM 5179 N N B LEU B 1 324 ? -34.484 -7.781 37.425 0.50 12.63 321 LEU B N 1
ATOM 5180 C CA A LEU B 1 324 ? -33.446 -6.706 37.356 0.50 13.67 321 LEU B CA 1
ATOM 5181 C CA B LEU B 1 324 ? -33.444 -6.730 37.372 0.50 13.09 321 LEU B CA 1
ATOM 5182 C C A LEU B 1 324 ? -32.594 -6.943 36.110 0.50 12.23 321 LEU B C 1
ATOM 5183 C C B LEU B 1 324 ? -32.597 -6.946 36.113 0.50 11.93 321 LEU B C 1
ATOM 5184 O O A LEU B 1 324 ? -32.033 -8.059 35.938 0.50 14.08 321 LEU B O 1
ATOM 5185 O O B LEU B 1 324 ? -32.027 -8.057 35.936 0.50 13.95 321 LEU B O 1
ATOM 5194 N N . ILE B 1 325 ? -32.507 -5.928 35.271 1.00 11.40 322 ILE B N 1
ATOM 5195 C CA . ILE B 1 325 ? -31.585 -5.929 34.111 1.00 11.47 322 ILE B CA 1
ATOM 5196 C C . ILE B 1 325 ? -30.337 -5.141 34.517 1.00 11.19 322 ILE B C 1
ATOM 5197 O O . ILE B 1 325 ? -30.477 -3.984 34.934 1.00 13.05 322 ILE B O 1
ATOM 5202 N N . ILE B 1 326 ? -29.133 -5.732 34.393 1.00 11.22 323 ILE B N 1
ATOM 5203 C CA . ILE B 1 326 ? -27.869 -4.995 34.673 1.00 10.68 323 ILE B CA 1
ATOM 5204 C C . ILE B 1 326 ? -27.033 -4.986 33.379 1.00 10.19 323 ILE B C 1
ATOM 5205 O O . ILE B 1 326 ? -26.621 -6.073 32.874 1.00 10.80 323 ILE B O 1
ATOM 5210 N N . GLU B 1 327 ? -26.830 -3.781 32.821 1.00 11.28 324 GLU B N 1
ATOM 5211 C CA . GLU B 1 327 ? -26.107 -3.566 31.541 1.00 10.83 324 GLU B CA 1
ATOM 5212 C C . GLU B 1 327 ? -25.449 -2.175 31.561 1.00 11.15 324 GLU B C 1
ATOM 5213 O O . GLU B 1 327 ? -25.869 -1.301 32.355 1.00 11.23 324 GLU B O 1
ATOM 5219 N N . PHE B 1 328 ? -24.424 -1.989 30.714 1.00 10.49 325 PHE B N 1
ATOM 5220 C CA . PHE B 1 328 ? -23.933 -0.629 30.336 1.00 10.17 325 PHE B CA 1
ATOM 5221 C C . PHE B 1 328 ? -24.884 -0.051 29.301 1.00 10.83 325 PHE B C 1
ATOM 5222 O O . PHE B 1 328 ? -24.932 -0.544 28.151 1.00 12.46 325 PHE B O 1
ATOM 5230 N N . VAL B 1 329 ? -25.663 0.950 29.692 1.00 11.11 326 VAL B N 1
ATOM 5231 C CA . VAL B 1 329 ? -26.712 1.525 28.820 1.00 11.28 326 VAL B CA 1
ATOM 5232 C C . VAL B 1 329 ? -26.087 2.484 27.788 1.00 10.99 326 VAL B C 1
ATOM 5233 O O . VAL B 1 329 ? -25.263 3.362 28.160 1.00 12.37 326 VAL B O 1
ATOM 5237 N N . LEU B 1 330 ? -26.508 2.369 26.537 1.00 11.80 327 LEU B N 1
ATOM 5238 C CA . LEU B 1 330 ? -26.068 3.311 25.479 1.00 12.03 327 LEU B CA 1
ATOM 5239 C C . LEU B 1 330 ? -26.655 4.677 25.812 1.00 12.91 327 LEU B C 1
ATOM 5240 O O . LEU B 1 330 ? -27.887 4.805 25.924 1.00 13.82 327 LEU B O 1
ATOM 5245 N N . PRO B 1 331 ? -25.840 5.755 25.957 1.00 13.40 328 PRO B N 1
ATOM 5246 C CA . PRO B 1 331 ? -26.408 7.094 26.198 1.00 15.17 328 PRO B CA 1
ATOM 5247 C C . PRO B 1 331 ? -27.240 7.577 25.002 1.00 15.93 328 PRO B C 1
ATOM 5248 O O . PRO B 1 331 ? -27.027 7.173 23.887 1.00 17.37 328 PRO B O 1
ATOM 5252 N N . ASN B 1 332 ? -28.218 8.446 25.276 1.00 18.08 329 ASN B N 1
ATOM 5253 C CA . ASN B 1 332 ? -29.095 9.006 24.205 1.00 20.06 329 ASN B CA 1
ATOM 5254 C C . ASN B 1 332 ? -28.258 9.806 23.204 1.00 20.94 329 ASN B C 1
ATOM 5255 O O . ASN B 1 332 ? -28.640 9.766 22.007 1.00 24.47 329 ASN B O 1
ATOM 5260 N N . GLU B 1 333 ? -27.191 10.484 23.665 1.00 20.66 330 GLU B N 1
ATOM 5261 C CA . GLU B 1 333 ? -26.241 11.236 22.805 1.00 21.46 330 GLU B CA 1
ATOM 5262 C C . GLU B 1 333 ? -24.806 10.794 23.135 1.00 19.17 330 GLU B C 1
ATOM 5263 O O . GLU B 1 333 ? -24.420 10.901 24.300 1.00 24.40 330 GLU B O 1
ATOM 5265 N N . LEU B 1 334 ? -24.102 10.193 22.172 1.00 22.10 331 LEU B N 1
ATOM 5266 C CA . LEU B 1 334 ? -22.724 9.697 22.374 1.00 18.65 331 LEU B CA 1
ATOM 5267 C C . LEU B 1 334 ? -21.786 10.900 22.449 1.00 20.77 331 LEU B C 1
ATOM 5268 O O . LEU B 1 334 ? -21.985 11.901 21.659 1.00 24.64 331 LEU B O 1
ATOM 5273 N N . GLY B 1 335 ? -20.723 10.759 23.267 1.00 24.34 332 GLY B N 1
ATOM 5274 C CA . GLY B 1 335 ? -19.624 11.752 23.382 1.00 25.60 332 GLY B CA 1
ATOM 5275 C C . GLY B 1 335 ? -18.285 11.228 23.954 1.00 25.15 332 GLY B C 1
ATOM 5276 O O . GLY B 1 335 ? -18.216 10.070 24.195 1.00 27.92 332 GLY B O 1
ATOM 5277 N N . ASN B 1 336 ? -17.370 12.117 24.345 0.50 20.96 333 ASN B N 1
ATOM 5278 C CA . ASN B 1 336 ? -16.016 11.705 24.782 0.50 19.59 333 ASN B CA 1
ATOM 5279 C C . ASN B 1 336 ? -16.009 11.484 26.283 0.50 19.56 333 ASN B C 1
ATOM 5280 O O . ASN B 1 336 ? -15.551 12.349 27.083 0.50 21.33 333 ASN B O 1
ATOM 5285 N N . ASN B 1 337 ? -16.506 10.321 26.667 1.00 23.00 334 ASN B N 1
ATOM 5286 C CA . ASN B 1 337 ? -16.624 10.082 28.109 1.00 23.49 334 ASN B CA 1
ATOM 5287 C C . ASN B 1 337 ? -16.688 8.576 28.332 1.00 18.60 334 ASN B C 1
ATOM 5288 O O . ASN B 1 337 ? -16.927 7.756 27.356 1.00 18.12 334 ASN B O 1
ATOM 5293 N N . ALA B 1 338 ? -16.470 8.202 29.576 1.00 20.72 335 ALA B N 1
ATOM 5294 C CA . ALA B 1 338 ? -16.440 6.780 29.976 1.00 18.17 335 ALA B CA 1
ATOM 5295 C C . ALA B 1 338 ? -17.799 6.133 29.736 1.00 17.65 335 ALA B C 1
ATOM 5296 O O . ALA B 1 338 ? -17.838 4.952 29.311 1.00 15.22 335 ALA B O 1
ATOM 5298 N N . GLU B 1 339 ? -18.890 6.847 29.976 1.00 17.88 336 GLU B N 1
ATOM 5299 C CA . GLU B 1 339 ? -20.219 6.232 29.772 1.00 15.56 336 GLU B CA 1
ATOM 5300 C C . GLU B 1 339 ? -20.418 5.838 28.305 1.00 13.95 336 GLU B C 1
ATOM 5301 O O . GLU B 1 339 ? -21.003 4.778 28.025 1.00 13.92 336 GLU B O 1
ATOM 5307 N N . SER B 1 340 ? -19.982 6.673 27.382 1.00 13.27 337 SER B N 1
ATOM 5308 C CA . SER B 1 340 ? -20.109 6.358 25.942 1.00 11.94 337 SER B CA 1
ATOM 5309 C C . SER B 1 340 ? -19.213 5.167 25.599 1.00 11.36 337 SER B C 1
ATOM 5310 O O . SER B 1 340 ? -19.690 4.211 24.963 1.00 11.76 337 SER B O 1
ATOM 5313 N N . PHE B 1 341 ? -17.931 5.197 25.922 1.00 11.82 338 PHE B N 1
ATOM 5314 C CA . PHE B 1 341 ? -17.032 4.045 25.573 1.00 10.62 338 PHE B CA 1
ATOM 5315 C C . PHE B 1 341 ? -17.425 2.748 26.305 1.00 10.35 338 PHE B C 1
ATOM 5316 O O . PHE B 1 341 ? -17.231 1.660 25.717 1.00 10.56 338 PHE B O 1
ATOM 5324 N N . ASN B 1 342 ? -17.925 2.837 27.549 1.00 10.37 339 ASN B N 1
ATOM 5325 C CA . ASN B 1 342 ? -18.334 1.617 28.280 1.00 9.89 339 ASN B CA 1
ATOM 5326 C C . ASN B 1 342 ? -19.453 0.877 27.531 1.00 9.50 339 ASN B C 1
ATOM 5327 O O . ASN B 1 342 ? -19.571 -0.355 27.746 1.00 10.51 339 ASN B O 1
ATOM 5332 N N . ALA B 1 343 ? -20.291 1.581 26.730 1.00 9.77 340 ALA B N 1
ATOM 5333 C CA . ALA B 1 343 ? -21.284 0.936 25.846 1.00 9.94 340 ALA B CA 1
ATOM 5334 C C . ALA B 1 343 ? -20.717 0.585 24.468 1.00 9.63 340 ALA B C 1
ATOM 5335 O O . ALA B 1 343 ? -21.064 -0.505 23.929 1.00 9.78 340 ALA B O 1
ATOM 5337 N N . LEU B 1 344 ? -19.859 1.447 23.890 1.00 9.56 341 LEU B N 1
ATOM 5338 C CA . LEU B 1 344 ? -19.357 1.159 22.532 1.00 9.54 341 LEU B CA 1
ATOM 5339 C C . LEU B 1 344 ? -18.441 -0.107 22.487 1.00 8.44 341 LEU B C 1
ATOM 5340 O O . LEU B 1 344 ? -18.475 -0.824 21.470 1.00 9.34 341 LEU B O 1
ATOM 5345 N N . ILE B 1 345 ? -17.660 -0.322 23.535 1.00 9.42 342 ILE B N 1
ATOM 5346 C CA . ILE B 1 345 ? -16.744 -1.494 23.596 1.00 9.64 342 ILE B CA 1
ATOM 5347 C C . ILE B 1 345 ? -17.538 -2.804 23.464 1.00 8.76 342 ILE B C 1
ATOM 5348 O O . ILE B 1 345 ? -17.329 -3.595 22.519 1.00 9.14 342 ILE B O 1
ATOM 5353 N N . PRO B 1 346 ? -18.499 -3.100 24.392 1.00 8.72 343 PRO B N 1
ATOM 5354 C CA . PRO B 1 346 ? -19.287 -4.326 24.237 1.00 8.77 343 PRO B CA 1
ATOM 5355 C C . PRO B 1 346 ? -20.226 -4.292 23.014 1.00 8.67 343 PRO B C 1
ATOM 5356 O O . PRO B 1 346 ? -20.546 -5.357 22.463 1.00 8.96 343 PRO B O 1
ATOM 5360 N N . ASP B 1 347 ? -20.641 -3.118 22.527 1.00 8.56 344 ASP B N 1
ATOM 5361 C CA . ASP B 1 347 ? -21.450 -3.076 21.291 1.00 9.35 344 ASP B CA 1
ATOM 5362 C C . ASP B 1 347 ? -20.663 -3.700 20.136 1.00 9.55 344 ASP B C 1
ATOM 5363 O O . ASP B 1 347 ? -21.235 -4.450 19.286 1.00 9.40 344 ASP B O 1
ATOM 5368 N N . LEU B 1 348 ? -19.366 -3.327 20.003 1.00 9.10 345 LEU B N 1
ATOM 5369 C CA . LEU B 1 348 ? -18.537 -3.911 18.912 1.00 9.42 345 LEU B CA 1
ATOM 5370 C C . LEU B 1 348 ? -18.249 -5.402 19.166 1.00 9.04 345 LEU B C 1
ATOM 5371 O O . LEU B 1 348 ? -18.307 -6.212 18.219 1.00 9.23 345 LEU B O 1
ATOM 5376 N N . LEU B 1 349 ? -17.936 -5.761 20.411 1.00 8.89 346 LEU B N 1
ATOM 5377 C CA . LEU B 1 349 ? -17.674 -7.179 20.730 1.00 9.12 346 LEU B CA 1
ATOM 5378 C C . LEU B 1 349 ? -18.914 -8.046 20.425 1.00 8.50 346 LEU B C 1
ATOM 5379 O O . LEU B 1 349 ? -18.753 -9.097 19.765 1.00 9.93 346 LEU B O 1
ATOM 5384 N N . LEU B 1 350 ? -20.111 -7.647 20.872 1.00 9.41 347 LEU B N 1
ATOM 5385 C CA . LEU B 1 350 ? -21.286 -8.521 20.654 1.00 8.99 347 LEU B CA 1
ATOM 5386 C C . LEU B 1 350 ? -21.673 -8.546 19.168 1.00 9.64 347 LEU B C 1
ATOM 5387 O O . LEU B 1 350 ? -22.164 -9.612 18.692 1.00 10.34 347 LEU B O 1
ATOM 5392 N N . MET B 1 351 ? -21.422 -7.458 18.401 1.00 9.05 348 MET B N 1
ATOM 5393 C CA . MET B 1 351 ? -21.647 -7.532 16.935 1.00 10.03 348 MET B CA 1
ATOM 5394 C C . MET B 1 351 ? -20.807 -8.657 16.332 1.00 9.43 348 MET B C 1
ATOM 5395 O O . MET B 1 351 ? -21.253 -9.367 15.422 1.00 10.94 348 MET B O 1
ATOM 5400 N N . ALA B 1 352 ? -19.546 -8.792 16.783 1.00 9.83 349 ALA B N 1
ATOM 5401 C CA . ALA B 1 352 ? -18.655 -9.874 16.296 1.00 10.12 349 ALA B CA 1
ATOM 5402 C C . ALA B 1 352 ? -19.049 -11.266 16.837 1.00 9.46 349 ALA B C 1
ATOM 5403 O O . ALA B 1 352 ? -18.799 -12.271 16.140 1.00 11.13 349 ALA B O 1
ATOM 5405 N N . LEU B 1 353 ? -19.542 -11.323 18.079 1.00 10.04 350 LEU B N 1
ATOM 5406 C CA . LEU B 1 353 ? -19.610 -12.615 18.805 1.00 9.92 350 LEU B CA 1
ATOM 5407 C C . LEU B 1 353 ? -20.960 -13.365 18.720 1.00 10.24 350 LEU B C 1
ATOM 5408 O O . LEU B 1 353 ? -20.920 -14.576 18.925 1.00 11.40 350 LEU B O 1
ATOM 5413 N N . ASN B 1 354 ? -22.116 -12.715 18.540 1.00 10.03 351 ASN B N 1
ATOM 5414 C CA . ASN B 1 354 ? -23.410 -13.465 18.612 1.00 10.27 351 ASN B CA 1
ATOM 5415 C C . ASN B 1 354 ? -24.472 -12.824 17.720 1.00 10.52 351 ASN B C 1
ATOM 5416 O O . ASN B 1 354 ? -24.574 -11.573 17.692 1.00 10.77 351 ASN B O 1
ATOM 5421 N N . PRO B 1 355 ? -25.347 -13.589 17.020 1.00 11.37 352 PRO B N 1
ATOM 5422 C CA . PRO B 1 355 ? -26.383 -12.999 16.176 1.00 11.46 352 PRO B CA 1
ATOM 5423 C C . PRO B 1 355 ? -27.284 -12.067 16.991 1.00 11.49 352 PRO B C 1
ATOM 5424 O O . PRO B 1 355 ? -27.776 -12.487 18.075 1.00 12.69 352 PRO B O 1
ATOM 5428 N N . GLY B 1 356 ? -27.553 -10.870 16.469 1.00 11.65 353 GLY B N 1
ATOM 5429 C CA . GLY B 1 356 ? -28.499 -9.930 17.096 1.00 12.11 353 GLY B CA 1
ATOM 5430 C C . GLY B 1 356 ? -27.942 -9.130 18.270 1.00 12.25 353 GLY B C 1
ATOM 5431 O O . GLY B 1 356 ? -28.610 -8.197 18.724 1.00 13.57 353 GLY B O 1
ATOM 5432 N N . GL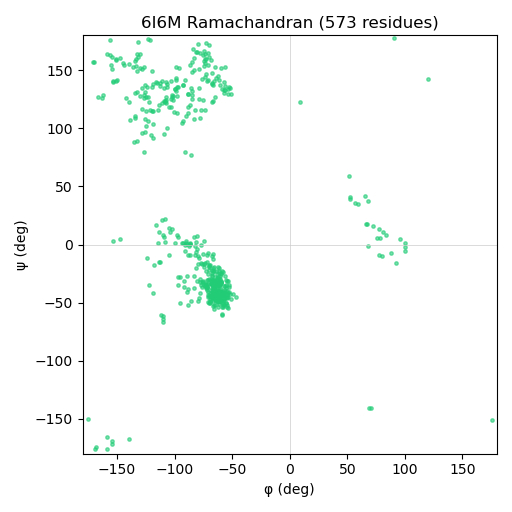Y B 1 357 ? -26.752 -9.445 18.775 1.00 11.30 354 GLY B N 1
ATOM 5433 C CA . GLY B 1 357 ? -26.242 -8.792 20.001 1.00 12.37 354 GLY B CA 1
ATOM 5434 C C . GLY B 1 357 ? -25.957 -7.313 19.750 1.00 10.91 354 GLY B C 1
ATOM 5435 O O . GLY B 1 357 ? -25.357 -6.948 18.699 1.00 11.82 354 GLY B O 1
ATOM 5436 N N . LYS B 1 358 ? -26.306 -6.450 20.726 1.00 11.03 355 LYS B N 1
ATOM 5437 C CA . LYS B 1 358 ? -26.125 -5.000 20.631 1.00 10.36 355 LYS B CA 1
ATOM 5438 C C . LYS B 1 358 ? -26.391 -4.345 21.983 1.00 10.05 355 LYS B C 1
ATOM 5439 O O . LYS B 1 358 ? -27.182 -4.902 22.780 1.00 11.73 355 LYS B O 1
ATOM 5445 N N . GLU B 1 359 ? -25.834 -3.146 22.202 1.00 10.31 356 GLU B N 1
ATOM 5446 C CA . GLU B 1 359 ? -26.192 -2.318 23.354 1.00 9.92 356 GLU B CA 1
ATOM 5447 C C . GLU B 1 359 ? -27.421 -1.446 23.016 1.00 10.34 356 GLU B C 1
ATOM 5448 O O . GLU B 1 359 ? -27.719 -1.186 21.861 1.00 12.60 356 GLU B O 1
ATOM 5454 N N . ARG B 1 360 ? -28.145 -1.086 24.065 1.00 9.67 357 ARG B N 1
ATOM 5455 C CA . ARG B 1 360 ? -29.489 -0.452 23.949 1.00 10.35 357 ARG B CA 1
ATOM 5456 C C . ARG B 1 360 ? -29.588 0.771 24.873 1.00 10.12 357 ARG B C 1
ATOM 5457 O O . ARG B 1 360 ? -28.934 0.863 25.938 1.00 11.25 357 ARG B O 1
ATOM 5465 N N . THR B 1 361 ? -30.475 1.706 24.476 1.00 10.66 358 THR B N 1
ATOM 5466 C CA . THR B 1 361 ? -30.860 2.888 25.279 1.00 11.47 358 THR B CA 1
ATOM 5467 C C . THR B 1 361 ? -31.904 2.519 26.357 1.00 11.32 358 THR B C 1
ATOM 5468 O O . THR B 1 361 ? -32.528 1.407 26.299 1.00 11.22 358 THR B O 1
ATOM 5472 N N A ILE B 1 362 ? -32.148 3.431 27.294 0.50 12.13 359 ILE B N 1
ATOM 5473 N N B ILE B 1 362 ? -32.173 3.429 27.292 0.50 12.53 359 ILE B N 1
ATOM 5474 C CA A ILE B 1 362 ? -33.241 3.234 28.294 0.50 12.13 359 ILE B CA 1
ATOM 5475 C CA B ILE B 1 362 ? -33.258 3.202 28.298 0.50 13.06 359 ILE B CA 1
ATOM 5476 C C A ILE B 1 362 ? -34.565 2.932 27.564 0.50 12.73 359 ILE B C 1
ATOM 5477 C C B ILE B 1 362 ? -34.587 2.929 27.568 0.50 13.16 359 ILE B C 1
ATOM 5478 O O A ILE B 1 362 ? -35.287 1.988 27.957 0.50 12.98 359 ILE B O 1
ATOM 5479 O O B ILE B 1 362 ? -35.318 1.983 27.940 0.50 12.83 359 ILE B O 1
ATOM 5488 N N . SER B 1 363 ? -34.938 3.735 26.576 1.00 13.08 360 SER B N 1
ATOM 5489 C CA A SER B 1 363 ? -36.222 3.581 25.871 0.50 13.31 360 SER B CA 1
ATOM 5490 C CA B SER B 1 363 ? -36.205 3.597 25.812 0.50 14.01 360 SER B CA 1
ATOM 5491 C C . SER B 1 363 ? -36.292 2.190 25.216 1.00 12.60 360 SER B C 1
ATOM 5492 O O . SER B 1 363 ? -37.382 1.557 25.221 1.00 13.18 360 SER B O 1
ATOM 5497 N N . GLU B 1 364 ? -35.187 1.729 24.625 1.00 11.68 361 GLU B N 1
ATOM 5498 C CA . GLU B 1 364 ? -35.191 0.400 23.978 1.00 10.82 361 GLU B CA 1
ATOM 5499 C C . GLU B 1 364 ? -35.362 -0.705 25.029 1.00 10.67 361 GLU B C 1
ATOM 5500 O O . GLU B 1 364 ? -36.109 -1.713 24.744 1.00 11.87 361 GLU B O 1
ATOM 5506 N N . TYR B 1 365 ? -34.722 -0.632 26.175 1.00 10.66 362 TYR B N 1
ATOM 5507 C CA . TYR B 1 365 ? -34.962 -1.630 27.248 1.00 10.89 362 TYR B CA 1
ATOM 5508 C C . TYR B 1 365 ? -36.435 -1.604 27.716 1.00 11.62 362 TYR B C 1
ATOM 5509 O O . TYR B 1 365 ? -37.057 -2.667 27.897 1.00 12.53 362 TYR B O 1
ATOM 5518 N N . ASP B 1 366 ? -36.969 -0.393 27.933 1.00 12.21 363 ASP B N 1
ATOM 5519 C CA . ASP B 1 366 ? -38.403 -0.252 28.367 1.00 11.89 363 ASP B CA 1
ATOM 5520 C C . ASP B 1 366 ? -39.310 -0.986 27.364 1.00 12.12 363 ASP B C 1
ATOM 5521 O O . ASP B 1 366 ? -40.233 -1.706 27.766 1.00 13.40 363 ASP B O 1
ATOM 5526 N N . ASP B 1 367 ? -39.085 -0.785 26.073 1.00 12.50 364 ASP B N 1
ATOM 5527 C CA . ASP B 1 367 ? -39.927 -1.398 25.022 1.00 12.59 364 ASP B CA 1
ATOM 5528 C C . ASP B 1 367 ? -39.875 -2.942 25.140 1.00 12.32 364 ASP B C 1
ATOM 5529 O O . ASP B 1 367 ? -40.925 -3.586 24.931 1.00 13.97 364 ASP B O 1
ATOM 5534 N N . LEU B 1 368 ? -38.696 -3.538 25.373 1.00 11.78 365 LEU B N 1
ATOM 5535 C CA . LEU B 1 368 ? -38.605 -5.021 25.510 1.00 11.37 365 LEU B CA 1
ATOM 5536 C C . LEU B 1 368 ? -39.434 -5.499 26.732 1.00 12.11 365 LEU B C 1
ATOM 5537 O O . LEU B 1 368 ? -40.190 -6.503 26.646 1.00 12.74 365 LEU B O 1
ATOM 5542 N N . GLY B 1 369 ? -39.251 -4.859 27.891 1.00 11.16 366 GLY B N 1
ATOM 5543 C CA . GLY B 1 369 ? -39.993 -5.274 29.098 1.00 12.16 366 GLY B CA 1
ATOM 5544 C C . GLY B 1 369 ? -41.501 -5.153 28.894 1.00 11.82 366 GLY B C 1
ATOM 5545 O O . GLY B 1 369 ? -42.272 -6.072 29.296 1.00 12.10 366 GLY B O 1
ATOM 5546 N N . LYS B 1 370 ? -41.951 -4.034 28.329 1.00 11.69 367 LYS B N 1
ATOM 5547 C CA . LYS B 1 370 ? -43.394 -3.781 28.097 1.00 12.22 367 LYS B CA 1
ATOM 5548 C C . LYS B 1 370 ? -43.963 -4.861 27.155 1.00 11.53 367 LYS B C 1
ATOM 5549 O O . LYS B 1 370 ? -45.106 -5.335 27.386 1.00 14.15 367 LYS B O 1
ATOM 5555 N N . ALA B 1 371 ? -43.221 -5.234 26.120 1.00 12.57 368 ALA B N 1
ATOM 5556 C CA . ALA B 1 371 ? -43.709 -6.241 25.127 1.00 12.45 368 ALA B CA 1
ATOM 5557 C C . ALA B 1 371 ? -43.898 -7.624 25.793 1.00 12.82 368 ALA B C 1
ATOM 5558 O O . ALA B 1 371 ? -44.689 -8.454 25.291 1.00 14.39 368 ALA B O 1
ATOM 5560 N N . ALA B 1 372 ? -43.118 -7.896 26.853 1.00 12.54 369 ALA B N 1
ATOM 5561 C CA . ALA B 1 372 ? -43.168 -9.177 27.579 1.00 12.21 369 ALA B CA 1
ATOM 5562 C C . ALA B 1 372 ? -44.199 -9.173 28.719 1.00 12.18 369 ALA B C 1
ATOM 5563 O O . ALA B 1 372 ? -44.309 -10.221 29.425 1.00 14.99 369 ALA B O 1
ATOM 5565 N N . GLY B 1 373 ? -44.934 -8.071 28.936 1.00 11.82 370 GLY B N 1
ATOM 5566 C CA . GLY B 1 373 ? -45.982 -7.999 29.985 1.00 12.24 370 GLY B CA 1
ATOM 5567 C C . GLY B 1 373 ? -45.587 -7.305 31.272 1.00 11.81 370 GLY B C 1
ATOM 5568 O O . GLY B 1 373 ? -46.436 -7.171 32.165 1.00 14.75 370 GLY B O 1
ATOM 5569 N N . PHE B 1 374 ? -44.341 -6.848 31.393 1.00 11.41 371 PHE B N 1
ATOM 5570 C CA . PHE B 1 374 ? -43.907 -6.105 32.599 1.00 12.13 371 PHE B CA 1
ATOM 5571 C C . PHE B 1 374 ? -44.466 -4.672 32.601 1.00 12.01 371 PHE B C 1
ATOM 5572 O O . PHE B 1 374 ? -44.735 -4.067 31.547 1.00 13.67 371 PHE B O 1
ATOM 5580 N N . ILE B 1 375 ? -44.526 -4.124 33.803 1.00 13.72 372 ILE B N 1
ATOM 5581 C CA . ILE B 1 375 ? -44.987 -2.745 34.089 1.00 15.01 372 ILE B CA 1
ATOM 5582 C C . ILE B 1 375 ? -43.959 -2.052 35.018 1.00 14.21 372 ILE B C 1
ATOM 5583 O O . ILE B 1 375 ? -43.029 -2.696 35.585 1.00 16.14 372 ILE B O 1
ATOM 5588 N N . LYS B 1 376 ? -44.174 -0.767 35.264 1.00 16.61 373 LYS B N 1
ATOM 5589 C CA . LYS B 1 376 ? -43.431 0.041 36.261 1.00 16.64 373 LYS B CA 1
ATOM 5590 C C . LYS B 1 376 ? -41.910 -0.105 36.046 1.00 17.10 373 LYS B C 1
ATOM 5591 O O . LYS B 1 376 ? -41.190 -0.515 36.969 1.00 21.31 373 LYS B O 1
ATOM 5597 N N . THR B 1 377 ? -41.418 0.262 34.859 1.00 15.83 374 THR B N 1
ATOM 5598 C CA . THR B 1 377 ? -39.971 0.304 34.573 1.00 16.21 374 THR B CA 1
ATOM 5599 C C . THR B 1 377 ? -39.314 1.381 35.446 1.00 18.05 374 THR B C 1
ATOM 5600 O O . THR B 1 377 ? -39.739 2.557 35.361 1.00 19.86 374 THR B O 1
ATOM 5604 N N . ILE B 1 378 ? -38.257 1.021 36.187 1.00 16.04 375 ILE B N 1
ATOM 5605 C CA . ILE B 1 378 ? -37.472 1.961 37.023 1.00 18.61 375 ILE B CA 1
ATOM 5606 C C . ILE B 1 378 ? -36.000 1.887 36.641 1.00 16.95 375 ILE B C 1
ATOM 5607 O O . ILE B 1 378 ? -35.323 0.912 37.018 1.00 17.28 375 ILE B O 1
ATOM 5612 N N . PRO B 1 379 ? -35.474 2.861 35.854 1.00 17.23 376 PRO B N 1
ATOM 5613 C CA . PRO B 1 379 ? -34.047 2.873 35.525 1.00 16.37 376 PRO B CA 1
ATOM 5614 C C . PRO B 1 379 ? -33.237 3.568 36.629 1.00 16.90 376 PRO B C 1
ATOM 5615 O O . PRO B 1 379 ? -33.597 4.679 37.079 1.00 22.49 376 PRO B O 1
ATOM 5619 N N . ILE B 1 380 ? -32.186 2.921 37.114 1.00 16.50 377 ILE B N 1
ATOM 5620 C CA . ILE B 1 380 ? -31.361 3.386 38.252 1.00 16.08 377 ILE B CA 1
ATOM 5621 C C . ILE B 1 380 ? -29.907 3.501 37.796 1.00 14.77 377 ILE B C 1
ATOM 5622 O O . ILE B 1 380 ? -29.210 2.477 37.642 1.00 15.98 377 ILE B O 1
ATOM 5627 N N . PRO B 1 381 ? -29.380 4.724 37.590 1.00 15.81 378 PRO B N 1
ATOM 5628 C CA . PRO B 1 381 ? -27.955 4.868 37.265 1.00 15.38 378 PRO B CA 1
ATOM 5629 C C . PRO B 1 381 ? -27.057 4.449 38.444 1.00 15.76 378 PRO B C 1
ATOM 5630 O O . PRO B 1 381 ? -27.344 4.824 39.590 1.00 18.37 378 PRO B O 1
ATOM 5634 N N . ILE B 1 382 ? -25.977 3.707 38.138 1.00 14.20 379 ILE B N 1
ATOM 5635 C CA . ILE B 1 382 ? -25.021 3.211 39.155 1.00 15.09 379 ILE B CA 1
ATOM 5636 C C . ILE B 1 382 ? -23.688 3.966 38.991 1.00 15.10 379 ILE B C 1
ATOM 5637 O O . ILE B 1 382 ? -23.282 4.689 39.942 1.00 18.44 379 ILE B O 1
ATOM 5642 N N . SER B 1 383 ? -22.986 3.762 37.885 1.00 13.71 380 SER B N 1
ATOM 5643 C CA . SER B 1 383 ? -21.655 4.370 37.652 1.00 14.92 380 SER B CA 1
ATOM 5644 C C . SER B 1 383 ? -21.263 4.317 36.177 1.00 13.57 380 SER B C 1
ATOM 5645 O O . SER B 1 383 ? -21.252 3.206 35.611 1.00 13.71 380 SER B O 1
ATOM 5648 N N . ASN B 1 384 ? -20.904 5.465 35.582 1.00 13.50 381 ASN B N 1
ATOM 5649 C CA . ASN B 1 384 ? -20.270 5.472 34.246 1.00 13.21 381 ASN B CA 1
ATOM 5650 C C . ASN B 1 384 ? -21.074 4.665 33.202 1.00 12.37 381 ASN B C 1
ATOM 5651 O O . ASN B 1 384 ? -20.469 3.985 32.363 1.00 12.94 381 ASN B O 1
ATOM 5656 N N . GLY B 1 385 ? -22.414 4.759 33.264 1.00 12.91 382 GLY B N 1
ATOM 5657 C CA . GLY B 1 385 ? -23.280 4.091 32.284 1.00 11.95 382 GLY B CA 1
ATOM 5658 C C . GLY B 1 385 ? -23.887 2.777 32.785 1.00 12.31 382 GLY B C 1
ATOM 5659 O O . GLY B 1 385 ? -24.941 2.345 32.227 1.00 12.15 382 GLY B O 1
ATOM 5660 N N A LEU B 1 386 ? -23.248 2.133 33.762 0.50 12.02 383 LEU B N 1
ATOM 5661 N N B LEU B 1 386 ? -23.250 2.102 33.759 0.50 12.27 383 LEU B N 1
ATOM 5662 C CA A LEU B 1 386 ? -23.835 0.903 34.340 0.50 11.63 383 LEU B CA 1
ATOM 5663 C CA B LEU B 1 386 ? -23.811 0.859 34.371 0.50 12.02 383 LEU B CA 1
ATOM 5664 C C A LEU B 1 386 ? -25.151 1.272 35.044 0.50 11.75 383 LEU B C 1
ATOM 5665 C C B LEU B 1 386 ? -25.131 1.241 35.064 0.50 12.10 383 LEU B C 1
ATOM 5666 O O A LEU B 1 386 ? -25.165 2.224 35.860 0.50 13.80 383 LEU B O 1
ATOM 5667 O O B LEU B 1 386 ? -25.126 2.195 35.873 0.50 15.35 383 LEU B O 1
ATOM 5676 N N . HIS B 1 387 ? -26.229 0.556 34.731 1.00 11.95 384 HIS B N 1
ATOM 5677 C CA . HIS B 1 387 ? -27.561 0.747 35.371 1.00 11.90 384 HIS B CA 1
ATOM 5678 C C . HIS B 1 387 ? -28.064 -0.584 35.930 1.00 12.05 384 HIS B C 1
ATOM 5679 O O . HIS B 1 387 ? -27.746 -1.648 35.391 1.00 13.02 384 HIS B O 1
ATOM 5686 N N . VAL B 1 388 ? -28.973 -0.463 36.912 1.00 12.99 385 VAL B N 1
ATOM 5687 C CA . VAL B 1 388 ? -29.975 -1.498 37.255 1.00 13.24 385 VAL B CA 1
ATOM 5688 C C . VAL B 1 388 ? -31.283 -0.986 36.661 1.00 13.73 385 VAL B C 1
ATOM 5689 O O . VAL B 1 388 ? -31.679 0.134 37.014 1.00 15.29 385 VAL B O 1
ATOM 5693 N N . ILE B 1 389 ? -31.960 -1.780 35.826 1.00 12.97 386 ILE B N 1
ATOM 5694 C CA . ILE B 1 389 ? -33.324 -1.409 35.332 1.00 13.10 386 ILE B CA 1
ATOM 5695 C C . ILE B 1 389 ? -34.301 -2.453 35.910 1.00 13.17 386 ILE B C 1
ATOM 5696 O O . ILE B 1 389 ? -34.180 -3.632 35.600 1.00 13.59 386 ILE B O 1
ATOM 5701 N N . GLU B 1 390 ? -35.225 -2.012 36.755 1.00 13.81 387 GLU B N 1
ATOM 5702 C CA . GLU B 1 390 ? -36.232 -2.930 37.358 1.00 13.65 387 GLU B CA 1
ATOM 5703 C C . GLU B 1 390 ? -37.466 -3.042 36.448 1.00 14.56 387 GLU B C 1
ATOM 5704 O O . GLU B 1 390 ? -38.004 -1.978 36.046 1.00 16.03 387 GLU B O 1
ATOM 5710 N N . PHE B 1 391 ? -37.894 -4.289 36.152 1.00 15.66 388 PHE B N 1
ATOM 5711 C CA . PHE B 1 391 ? -39.180 -4.633 35.459 1.00 15.59 388 PHE B CA 1
ATOM 5712 C C . PHE B 1 391 ? -40.084 -5.319 36.508 1.00 15.76 388 PHE B C 1
ATOM 5713 O O . PHE B 1 391 ? -39.678 -6.321 37.098 1.00 18.46 388 PHE B O 1
ATOM 5721 N N . HIS B 1 392 ? -41.287 -4.784 36.794 1.00 15.90 389 HIS B N 1
ATOM 5722 C CA . HIS B 1 392 ? -42.222 -5.354 37.791 1.00 15.39 389 HIS B CA 1
ATOM 5723 C C . HIS B 1 392 ? -43.295 -6.221 37.106 1.00 14.25 389 HIS B C 1
ATOM 5724 O O . HIS B 1 392 ? -43.859 -5.778 36.091 1.00 14.84 389 HIS B O 1
ATOM 5731 N N . LYS B 1 393 ? -43.586 -7.415 37.666 1.00 14.68 390 LYS B N 1
ATOM 5732 C CA . LYS B 1 393 ? -44.765 -8.213 37.219 1.00 16.36 390 LYS B CA 1
ATOM 5733 C C . LYS B 1 393 ? -46.028 -7.644 37.895 1.00 17.69 390 LYS B C 1
ATOM 5734 O O . LYS B 1 393 ? -46.034 -7.439 39.127 1.00 20.56 390 LYS B O 1
#

Secondary structure (DSSP, 8-state):
--HHHHHHHHHHHHHHHHHHHHHHHTTHHHHHHTT-TT--EEHHHHHTT-GGGTT-TTHHHHHHHHHHHHHHTTSSEEE---EEE--HHHHTTS--TTT--SSHHHHHHHTSHHHHHHHTTTTHHHHSTT--HHHHHHSS-HHHHHHH-HHHHHHHHHHHHHHHHHHHHHHHHH--TTTT--EEEEET-TTSHHHHHHHHHSTT-EEEEEE-HHHHTTPPP-TTEEEEE--TTT-----SSEEEESSGGGS-HHHHHHHHHHHHHHSPTT-EEEEEEEPPPSS--SSHHHHHHHHHHHHHHHHSTT-----HHHHHHHHHHTT--EEEEEEEETTEEEEEEE-/-HHHHHHHHHHHHHHHHHHHHHHHTTHHHHHHTT-TT--EEHHHHHTT-GGGTT-TTHHHHHHHHHHHHHHTTSEEEE--HHHHHSS-TT------EEEE-HHHHTTS--TTT--SSHHHHHHHTSHHHHHHHTTTTHHHHSTT--HHHHHHSS-HHHHHTT-HHHHHHHHHHHHHHHHHHHHHHHHH--TTTT-SEEEEET-TTSHHHHHHHHHSTT-EEEEEE-HHHHTT----TTEEEEES-TTT-PPP-SSEEEESSGGGS-HHHHHHHHHHHHHHSPTT-EEEEEEEPPPSS--SSHHHHHHHHHHHHHHHHSTT-----HHHHHHHHHHTT-EEEEEEEEETTEEEEEEE-

Sequence (700 aa):
VVCYLSSETANLGKLICIPMALRAAMELNNVFQLISKFGTDAKKVSASSEIASKMPNAKNNPEAAMYLDRILRLLGASSILSVSTEKLYGLTNSSSCCLVPRQEDGVSLVEELLFTTSDKKVVVVDSFFKLKCCVVEEKDSSVPFEEVAHGAKIFEYAATEPRMMNQVFNDGMAVFSSIVVFEAVFRVYDDGFLDMKELLDVGGGIGTSVSSKIVAKKYPLIRGVNFDLPHVISSVAPQYPGVEHVAGDMFEEEVPKGQNMLLKWVLHAWGDERRCVKKKKLLKNCWNNSLPVGGKVLIIEFVLPNELGNNAESFNALIPDLLLMALNPGGKERTISSEYDDLGKKAAGFIIKKTIPIPISNGLLHVIEFHKCYLSSETANLGKLICIPMALRAAMELNNVFQLISSKFGTTDDAKVSASSEIASKMPNAKNNPEAAMYLDRILRLLGASSSILSVSTTAASINRGGDDVVVHEKLYGLTNSSSCCCLVPRQEDGVSLVEELLFTSDKKVVVVDSFFKLKCCVVVEEKDSSVPFEEVAHGAKKIFEYAATEPRMNQVFNDGMAVFSSIVVFEAVFRVYDGFLDMKELLDVGGGIGTSVSSKIVAKYPLIRGVNFDLPHVISSVAPQYPGVEHVAGDMFEEVPKGQNMLLKWVLHAWGDERRCVKLLKNCWNNSLPVGGKVVLLIIEFVLPNELGNNAESFNALIPDLLLMALNPGGKERTIISSEYDDLGKAAGFIKTIPIPISNGLLHVIEFHK

InterPro domains:
  IPR001077 O-methyltransferase, C-terminal domain [PF00891] (171-371)
  IPR012967 Caffeic acid 3-O-methyltransferase-like, dimerisation domain [PF08100] (46-141)
  IPR016461 O-methyltransferase-like [PIRSF005739] (38-390)
  IPR016461 O-methyltransferase-like [PS51683] (40-390)
  IPR016461 O-methyltransferase-like [PTHR11746] (42-371)
  IPR029063 S-adenosyl-L-methionine-dependent methyltransferase superfamily [G3DSA:3.40.50.150] (141-390)
  IPR029063 S-adenosyl-L-methionine-dependent methyltransferase superfamily [SSF53335] (147-387)
  IPR036388 Winged helix-like DNA-binding domain superfamily [G3DSA:1.10.10.10] (35-138)
  IPR036390 Winged helix DNA-binding domain superfamily [SSF46785] (45-143)

Nearest PDB structures (foldseek):
  6i6m-assembly1_A  TM=1.003E+00  e=3.703E-69  Papaver somniferum
  6i6k-assembly1_A  TM=1.002E+00  e=6.330E-68  Papaver somniferum
  6i6n-assembly1_A  TM=1.001E+00  e=7.091E-68  Papaver somniferum
  6i6k-assembly1_B  TM=9.997E-01  e=1.283E-66  Papaver somniferum
  6i6m-assembly1_B  TM=9.989E-01  e=7.893E-66  Papaver somniferum

Solvent-accessible surface area: 28354 Å² total; per-residue (Å²): 121,61,48,5,39,17,9,4,70,6,5,49,35,6,0,16,6,0,0,6,25,3,0,16,60,10,54,0,2,41,20,0,19,147,79,34,93,137,22,110,7,8,0,52,73,0,12,85,114,16,104,101,7,158,111,12,122,88,3,22,130,44,0,32,28,0,0,44,1,0,17,39,25,86,5,3,39,69,39,142,136,96,57,1,3,26,35,128,13,0,55,12,3,25,29,51,172,119,74,35,5,2,0,24,55,12,8,41,9,13,8,3,108,2,0,1,31,0,4,27,83,0,73,13,4,0,34,90,131,126,20,12,0,0,58,72,36,47,72,30,104,6,61,108,35,4,51,88,70,107,111,4,10,92,25,40,11,48,0,52,10,26,25,7,21,5,0,1,57,4,0,39,180,82,11,113,18,0,120,122,13,107,6,0,1,2,0,23,12,19,18,0,10,8,0,16,72,0,16,82,121,35,107,129,7,143,1,9,0,6,22,60,82,37,10,28,94,90,21,57,104,54,119,49,22,95,53,45,50,26,64,30,22,136,128,2,42,161,8,88,14,0,0,0,19,35,11,0,19,6,40,20,80,116,78,0,26,71,0,0,103,27,0,86,94,11,8,61,141,62,3,39,0,0,0,0,1,13,7,20,27,147,120,58,23,116,76,20,73,0,6,6,0,4,15,22,2,2,11,23,6,0,8,5,49,34,2,73,5,2,28,53,75,58,0,38,91,10,0,94,60,6,37,2,96,112,32,81,58,36,92,18,29,52,8,1,22,0,0,15,0,26,52,102,47,5,37,16,8,2,68,6,4,47,31,6,0,14,8,1,0,6,25,3,0,18,62,9,57,0,3,41,22,2,37,149,77,36,146,118,20,105,8,10,0,53,73,0,12,86,112,15,106,107,7,164,112,12,118,85,3,16,120,40,0,13,28,0,0,45,1,0,12,9,31,79,11,2,50,71,40,55,58,71,50,44,129,99,177,43,46,157,146,88,108,80,133,48,66,34,2,4,48,34,100,17,0,57,2,4,27,33,53,114,135,70,32,4,1,0,24,54,14,9,44,10,14,7,4,75,10,0,0,36,0,4,35,84,0,66,13,3,0,37,84,93,130,21,10,0,0,66,70,34,44,72,31,84,5,54,98,38,5,61,96,71,108,126,3,10,90,24,38,11,48,0,56,10,25,26,7,22,5,0,1,56,6,0,35,183,75,8,109,21,0,135,98,11,88,11,0,0,3,0,23,13,21,19,0,9,8,0,14,72,0,16,80,118,34,104,151,5,128,1,9,0,5,22,56,85,31,11,31,93,88,21,58,183,48,116,50,22,91,58,42,53,25,62,31,30,147,133,4,36,185,6,86,17,0,0,0,18,34,12,0,20,6,41,20,79,116,73,0,28,78,0,0,103,32,0,89,115,19,8,62,138,66,4,33,0,0,0,0,2,13,5,16,23,142,82,72,32,141,74,21,67,1,6,6,0,5,15,22,2,1,10,24,6,0,8,4,53,34,2,69,6,2,24,51,70,77,0,37,92,11,0,98,60,6,42,4,84,141,27,80,59,37,92,18,29,53,8,0,20,0,1,15,0,43,44

Organism: Papaver somniferum (NCBI:txid3469)

Foldseek 3Di:
DDPVVVCVVPVCPVVLLVLVLVCLVQLQLQLQCVVPQFDWAALVSSLVPRVVCPPPPCRSVVNLVSVVSCCVVQQWPWQDVITTHGDPNSVQSHQDPVGGFHQSLLSCLLPPPLLVLLVVQLVCLVPPPPDASSCVRPVDADVVVCLVPVVNVVSVLVNVQSVLVVVVVLVVVFPPVLEPAQEEEEAQQFLCNNQLVSCVVHVNYQYEYEEAPSRPVPRDDGPSYHYDHDDLLVADAAIQEYEYEPNLLLAALVSLLSSLLRVVVRYDAFYKYKYKAQADDPDADDFQSNCSQVSVQSSSSSRHPRHHHHHLVVVVVSLVSSPWDDWDWADRPSRIIIIMTHD/DVVVVCVVPVCVVVLLVLVLVCLVQVQLQLQCVVDDPGWAWLVSSLVPRPVCPPPPCRSVVNQVSVVSCCVVVQWPWAADPCQVPVPPPPDDDPIITTHGDPNSVQSHQDPPGGFHQSLLSCLCPPPLLVLLVVQLCCPVVPPPDASSCVRPVDADVVVCLVDVVNVVSVLRSVQSVLVVVVVLCVVFPDVLAPAQEEEEAQCFLCNNQLVSCVVHVNYQYEYEHAPSRPVPRDDGPNYHYDHDDLLVADAAIQEYEDEPNLLLAALVSLLSSLLRNVVRYDQFYKYKYKDQAQDPDADDFQSNVSQVSVQSSSSSRHPRHHHHHLVVVVVSLVSSPWDDWDWADRPSRTIIIMTHD